Protein AF-A0A9W9YIJ0-F1 (afdb_monomer)

Foldseek 3Di:
DVVVVVVVVVVVVVVVVVVVVVVVVVVVVVLVVVVVVVVVVVVVVVVVLVVCVVVVVVVVVVVPDDDPVVVVVVVVVSVVVVVVVVVVVVVVVVVSVVVVVVVVVVVVVVVVVVVVVVVVVVVVVVVVVVVVVVVVVVVVVVVVVVVVVVVVVVVVVVVVVVVVVVVVVVVVVVVVVVVVVVVVVVVVVVVVVVVVVVVVVVVVVVVVVVVVVVVVVVVVVPDDDPVVVVVVVVVVVVVVVVVVVVVVVVVVVVVVVVVVVVVVVVVVVVVVVVVVVVVVVVVVVVVVVVVCVPPDPPPPDPPPPDDDDDDDDDDDDDDDDDDDQPDKDKDKDKDQDPDPDDKDWDKDKDAAPPQKAWPDKDKDKPFFDPVQWDWDQDPDDGRMTIITTTDGDPVDDDPDGIIMMMMIIIGGNDD

Sequence (415 aa):
MKVTYHSKRIEDRIEIEEQKSNNTSQVEEQHSKKIQGLENLLNVTRKDINEVSREHFKTLWLAGNFTNAELRRVWTSMNLTQIDLLRQLKKVKDNLTEQLNLTKVHLQTSDASLFASLIAANASITKKVNNEMETVWFHLNKSKKCCNNLTTSLQSFMISVTYRSKRIEDRIEIEEQKSNNTSAVEEQHSKKIQRLENLLNDTRKDIKEVSREHFKTLWLAGNFTNAELHRVWTAVNLTQIDLLRQLKKVKYNLTEQLNLTTVHLQTSDASLFASLSEVNASITEKVNDVSKMAGAHRTSRIQWKSRDLLVLRDQSVPRVPRELVTSVHVNNKVVKDSAAGGVTTALVGQTEPDGKRITGATCSTNYATEYNMLTQLQAAESGDSYAAAKGTSALFRPGGDKNCYLHYWECPLTT

Organism: NCBI:txid174260

Secondary structure (DSSP, 8-state):
-HHHHHHHHHHHHHHHHHHHHHHHHHHHHHHHHHHHHHHHHHHHHHHHHHHHHHHHHHHHHHT----HHHHHHHHHHHHHHHHHHHHHHHHHHHHHHHHHHHHHHHHHHHHHHHHHHHHHHHHHHHHHHHHHHHHHHHHHHHHHHHHHHHHHHHHHHHHHHHHHHHHHHHHHHHHHHHHHHHHHHHHHHHHHHHHHHHHHHHHHHHHHHHHHHHHHHHHHT----HHHHHHHHHHHHHHHHHHHHHHHHHHHHHHHHHHHHHHHHHHHHHHHHHHHHHHHHHHHHHHHHHHHHTTT---------------------PPPP------PEEEEEEEE----SS---EEEEEEPPTTEEEEEEEEEESSS-GGGEEEEE--SSS-EEEEEE-S--SSS--SS--EEEEEEEEEE---

Mean predicted aligned error: 20.86 Å

Structure (mmCIF, N/CA/C/O backbone):
data_AF-A0A9W9YIJ0-F1
#
_entry.id   AF-A0A9W9YIJ0-F1
#
loop_
_atom_site.group_PDB
_atom_site.id
_atom_site.type_symbol
_atom_site.label_atom_id
_atom_site.label_alt_id
_atom_site.label_comp_id
_atom_site.label_asym_id
_atom_site.label_entity_id
_atom_site.label_seq_id
_atom_site.pdbx_PDB_ins_code
_atom_site.Cartn_x
_atom_site.Cartn_y
_atom_site.Cartn_z
_atom_site.occupancy
_atom_site.B_iso_or_equiv
_atom_site.auth_seq_id
_atom_site.auth_comp_id
_atom_site.auth_asym_id
_atom_site.auth_atom_id
_atom_site.pdbx_PDB_model_num
ATOM 1 N N . MET A 1 1 ? 10.539 -2.840 -12.249 1.00 49.31 1 MET A N 1
ATOM 2 C CA . MET A 1 1 ? 10.542 -3.670 -13.478 1.00 49.31 1 MET A CA 1
ATOM 3 C C . MET A 1 1 ? 10.543 -2.852 -14.774 1.00 49.31 1 MET A C 1
ATOM 5 O O . MET A 1 1 ? 11.357 -3.157 -15.630 1.00 49.31 1 MET A O 1
ATOM 9 N N . LYS A 1 2 ? 9.719 -1.798 -14.941 1.00 43.75 2 LYS A N 1
ATOM 10 C CA . LYS A 1 2 ? 9.756 -0.956 -16.164 1.00 43.75 2 LYS A CA 1
ATOM 11 C C . LYS A 1 2 ? 11.071 -0.181 -16.365 1.00 43.75 2 LYS A C 1
ATOM 13 O O . LYS A 1 2 ? 11.551 -0.101 -17.487 1.00 43.75 2 LYS A O 1
ATOM 18 N N . VAL A 1 3 ? 11.678 0.326 -15.289 1.00 46.16 3 VAL A N 1
ATOM 19 C CA . VAL A 1 3 ? 12.959 1.063 -15.350 1.00 46.16 3 VAL A CA 1
ATOM 20 C C . VAL A 1 3 ? 14.102 0.165 -15.840 1.00 46.16 3 VAL A C 1
ATOM 22 O O . VAL A 1 3 ? 14.869 0.557 -16.710 1.00 46.16 3 VAL A O 1
ATOM 25 N N . THR A 1 4 ? 14.149 -1.082 -15.371 1.00 52.78 4 THR A N 1
ATOM 26 C CA . THR A 1 4 ? 15.173 -2.067 -15.750 1.00 52.78 4 THR A CA 1
ATOM 27 C C . THR A 1 4 ? 15.088 -2.454 -17.232 1.00 52.78 4 THR A C 1
ATOM 29 O O . THR A 1 4 ? 16.110 -2.634 -17.882 1.00 52.78 4 THR A O 1
ATOM 32 N N . TYR A 1 5 ? 13.873 -2.525 -17.787 1.00 59.97 5 TYR A N 1
ATOM 33 C CA . TYR A 1 5 ? 13.659 -2.785 -19.215 1.00 59.97 5 TYR A CA 1
ATOM 34 C C . TYR A 1 5 ? 14.118 -1.614 -20.097 1.00 59.97 5 TYR A C 1
ATOM 36 O O . TYR A 1 5 ? 14.734 -1.826 -21.139 1.00 59.97 5 TYR A O 1
ATOM 44 N N . HIS A 1 6 ? 13.855 -0.373 -19.674 1.00 55.66 6 HIS A N 1
ATOM 45 C CA . HIS A 1 6 ? 14.302 0.806 -20.414 1.00 55.66 6 HIS A CA 1
ATOM 46 C C . HIS A 1 6 ? 15.821 1.011 -20.350 1.00 55.66 6 HIS A C 1
ATOM 48 O O . HIS A 1 6 ? 16.386 1.388 -21.370 1.00 55.66 6 HIS A O 1
ATOM 54 N N . SER A 1 7 ? 16.473 0.703 -19.221 1.00 55.91 7 SER A N 1
ATOM 55 C CA . SER A 1 7 ? 17.944 0.741 -19.107 1.00 55.91 7 SER A CA 1
ATOM 56 C C . SER A 1 7 ? 18.601 -0.212 -20.100 1.00 55.91 7 SER A C 1
ATOM 58 O O . SER A 1 7 ? 19.409 0.214 -20.917 1.00 55.91 7 SER A O 1
ATOM 60 N N . LYS A 1 8 ? 18.148 -1.473 -20.128 1.00 72.06 8 LYS A N 1
ATOM 61 C CA . LYS A 1 8 ? 18.688 -2.481 -21.043 1.00 72.06 8 LYS A CA 1
ATOM 62 C C . LYS A 1 8 ? 18.509 -2.100 -22.516 1.00 72.06 8 LYS A C 1
ATOM 64 O O . LYS A 1 8 ? 19.427 -2.223 -23.308 1.00 72.06 8 LYS A O 1
ATOM 69 N N . ARG A 1 9 ? 17.354 -1.531 -22.878 1.00 71.88 9 ARG A N 1
ATOM 70 C CA . ARG A 1 9 ? 17.112 -1.040 -24.245 1.00 71.88 9 ARG A CA 1
ATOM 71 C C . ARG A 1 9 ? 18.012 0.144 -24.633 1.00 71.88 9 ARG A C 1
ATOM 73 O O . ARG A 1 9 ? 18.224 0.363 -25.823 1.00 71.88 9 ARG A O 1
ATOM 80 N N . ILE A 1 10 ? 18.469 0.949 -23.673 1.00 67.06 10 ILE A N 1
ATOM 81 C CA . ILE A 1 10 ? 19.423 2.037 -23.929 1.00 67.06 10 ILE A CA 1
ATOM 82 C C . ILE A 1 10 ? 20.830 1.458 -24.102 1.00 67.06 10 ILE A C 1
ATOM 84 O O . ILE A 1 10 ? 21.488 1.820 -25.070 1.00 67.06 10 ILE A O 1
ATOM 88 N N . GLU A 1 11 ? 21.241 0.524 -23.242 1.00 69.88 11 GLU A N 1
ATOM 89 C CA . GLU A 1 11 ? 22.518 -0.202 -23.352 1.00 69.88 11 GLU A CA 1
ATOM 90 C C . GLU A 1 11 ? 22.655 -0.900 -24.714 1.00 69.88 11 GLU A C 1
ATOM 92 O O . GLU A 1 11 ? 23.615 -0.635 -25.432 1.00 69.88 11 GLU A O 1
ATOM 97 N N . ASP A 1 12 ? 21.637 -1.657 -25.140 1.00 80.00 12 ASP A N 1
ATOM 98 C CA . ASP A 1 12 ? 21.635 -2.339 -26.443 1.00 80.00 12 ASP A CA 1
ATOM 99 C C . ASP A 1 12 ? 21.775 -1.345 -27.620 1.00 80.00 12 ASP A C 1
ATOM 101 O O . ASP A 1 12 ? 22.362 -1.652 -28.656 1.00 80.00 12 ASP A O 1
ATOM 105 N N . ARG A 1 13 ? 21.228 -0.125 -27.492 1.00 72.75 13 ARG A N 1
ATOM 106 C CA . ARG A 1 13 ? 21.355 0.915 -28.530 1.00 72.75 13 ARG A CA 1
ATOM 107 C C . ARG A 1 13 ? 22.730 1.574 -28.530 1.00 72.75 13 ARG A C 1
ATOM 109 O O . ARG A 1 13 ? 23.196 1.926 -29.608 1.00 72.75 13 ARG A O 1
ATOM 116 N N . ILE A 1 14 ? 23.349 1.747 -27.363 1.00 68.44 14 ILE A N 1
ATOM 117 C CA . ILE A 1 14 ? 24.716 2.269 -27.248 1.00 68.44 14 ILE A CA 1
ATOM 118 C C . ILE A 1 14 ? 25.689 1.296 -27.921 1.00 68.44 14 ILE A C 1
ATOM 120 O O . ILE A 1 14 ? 26.473 1.722 -28.762 1.00 68.44 14 ILE A O 1
ATOM 124 N N . GLU A 1 15 ? 25.560 -0.005 -27.652 1.00 78.81 15 GLU A N 1
ATOM 125 C CA . GLU A 1 15 ? 26.414 -1.040 -28.250 1.00 78.81 15 GLU A CA 1
ATOM 126 C C . GLU A 1 15 ? 26.304 -1.076 -29.789 1.00 78.81 15 GLU A C 1
ATOM 128 O O . GLU A 1 15 ? 27.310 -1.175 -30.492 1.00 78.81 15 GLU A O 1
ATOM 133 N N . ILE A 1 16 ? 25.093 -0.916 -30.339 1.00 76.12 16 ILE A N 1
ATOM 134 C CA . ILE A 1 16 ? 24.883 -0.844 -31.797 1.00 76.12 16 ILE A CA 1
ATOM 135 C C . ILE A 1 16 ? 25.567 0.388 -32.413 1.00 76.12 16 ILE A C 1
ATOM 137 O O . ILE A 1 16 ? 26.136 0.292 -33.502 1.00 76.12 16 ILE A O 1
ATOM 141 N N . GLU A 1 17 ? 25.506 1.551 -31.761 1.00 66.56 17 GLU A N 1
ATOM 142 C CA . GLU A 1 17 ? 26.143 2.771 -32.278 1.00 66.56 17 GLU A CA 1
ATOM 143 C C . GLU A 1 17 ? 27.676 2.722 -32.147 1.00 66.56 17 GLU A C 1
ATOM 145 O O . GLU A 1 17 ? 28.380 3.151 -33.064 1.00 66.56 17 GLU A O 1
ATOM 150 N N . GLU A 1 18 ? 28.215 2.106 -31.089 1.00 69.25 18 GLU A N 1
ATOM 151 C CA . GLU A 1 18 ? 29.655 1.830 -30.972 1.00 69.25 18 GLU A CA 1
ATOM 152 C C . GLU A 1 18 ? 30.152 0.912 -32.101 1.00 69.25 18 GLU A C 1
ATOM 154 O O . GLU A 1 18 ? 31.181 1.188 -32.726 1.00 69.25 18 GLU A O 1
ATOM 159 N N . GLN A 1 19 ? 29.391 -0.134 -32.444 1.00 74.19 19 GLN A N 1
ATOM 160 C CA . GLN A 1 19 ? 29.718 -1.002 -33.581 1.00 74.19 19 GLN A CA 1
ATOM 161 C C . GLN A 1 19 ? 29.692 -0.253 -34.921 1.00 74.19 19 GLN A C 1
ATOM 163 O O . GLN A 1 19 ? 30.559 -0.477 -35.768 1.00 74.19 19 GLN A O 1
ATOM 168 N N . LYS A 1 20 ? 28.741 0.669 -35.128 1.00 71.12 20 LYS A N 1
ATOM 169 C CA . LYS A 1 20 ? 28.710 1.508 -36.338 1.00 71.12 20 LYS A CA 1
ATOM 170 C C . LYS A 1 20 ? 29.913 2.444 -36.424 1.00 71.12 20 LYS A C 1
ATOM 172 O O . LYS A 1 20 ? 30.483 2.571 -37.504 1.00 71.12 20 LYS A O 1
ATOM 177 N N . SER A 1 21 ? 30.318 3.054 -35.310 1.00 71.06 21 SER A N 1
ATOM 178 C CA . SER A 1 21 ? 31.506 3.916 -35.249 1.00 71.06 21 SER A CA 1
ATOM 179 C C . SER A 1 21 ? 32.778 3.159 -35.657 1.00 71.06 21 SER A C 1
ATOM 181 O O . SER A 1 21 ? 33.535 3.619 -36.516 1.00 71.06 21 SER A O 1
ATOM 183 N N . ASN A 1 22 ? 32.956 1.938 -35.139 1.00 71.88 22 ASN A N 1
ATOM 184 C CA . ASN A 1 22 ? 34.081 1.072 -35.508 1.00 71.88 22 ASN A CA 1
ATOM 185 C C . ASN A 1 22 ? 34.078 0.709 -37.002 1.00 71.88 22 ASN A C 1
ATOM 187 O O . ASN A 1 22 ? 35.127 0.748 -37.649 1.00 71.88 22 ASN A O 1
ATOM 191 N N . ASN A 1 23 ? 32.904 0.429 -37.577 1.00 72.50 23 ASN A N 1
ATOM 192 C CA . ASN A 1 23 ? 32.779 0.154 -39.010 1.00 72.50 23 ASN A CA 1
ATOM 193 C C . ASN A 1 23 ? 33.159 1.373 -39.870 1.00 72.50 23 ASN A C 1
ATOM 195 O O . ASN A 1 23 ? 33.809 1.208 -40.901 1.00 72.50 23 ASN A O 1
ATOM 199 N N . THR A 1 24 ? 32.810 2.594 -39.452 1.00 67.94 24 THR A N 1
ATOM 200 C CA . THR A 1 24 ? 33.183 3.824 -40.176 1.00 67.94 24 THR A CA 1
ATOM 201 C C . THR A 1 24 ? 34.699 4.016 -40.210 1.00 67.94 24 THR A C 1
ATOM 203 O O . THR A 1 24 ? 35.256 4.254 -41.282 1.00 67.94 24 THR A O 1
ATOM 206 N N . SER A 1 25 ? 35.384 3.827 -39.076 1.00 72.88 25 SER A N 1
ATOM 207 C CA . SER A 1 25 ? 36.851 3.917 -39.011 1.00 72.88 25 SER A CA 1
ATOM 208 C C . SER A 1 25 ? 37.531 2.880 -39.917 1.00 72.88 25 SER A C 1
ATOM 210 O O . SER A 1 25 ? 38.479 3.199 -40.638 1.00 72.88 25 SER A O 1
ATOM 212 N N . GLN A 1 26 ? 36.989 1.660 -39.972 1.00 74.44 26 GLN A N 1
ATOM 213 C CA . GLN A 1 26 ? 37.489 0.605 -40.853 1.00 74.44 26 GLN A CA 1
ATOM 214 C C . GLN A 1 26 ? 37.313 0.945 -42.345 1.00 74.44 26 GLN A C 1
ATOM 216 O O . GLN A 1 26 ? 38.200 0.661 -43.155 1.00 74.44 26 GLN A O 1
ATOM 221 N N . VAL A 1 27 ? 36.192 1.569 -42.724 1.00 71.69 27 VAL A N 1
ATOM 222 C CA . VAL A 1 27 ? 35.944 2.016 -44.106 1.00 71.69 27 VAL A CA 1
ATOM 223 C C . VAL A 1 27 ? 36.894 3.151 -44.498 1.00 71.69 27 VAL A C 1
ATOM 225 O O . VAL A 1 27 ? 37.459 3.113 -45.595 1.00 71.69 27 VAL A O 1
ATOM 228 N N . GLU A 1 28 ? 37.129 4.124 -43.611 1.00 71.88 28 GLU A N 1
ATOM 229 C CA . GLU A 1 28 ? 38.106 5.198 -43.841 1.00 71.88 28 GLU A CA 1
ATOM 230 C C . GLU A 1 28 ? 39.521 4.639 -44.047 1.00 71.88 28 GLU A C 1
ATOM 232 O O . GLU A 1 28 ? 40.203 5.002 -45.012 1.00 71.88 28 GLU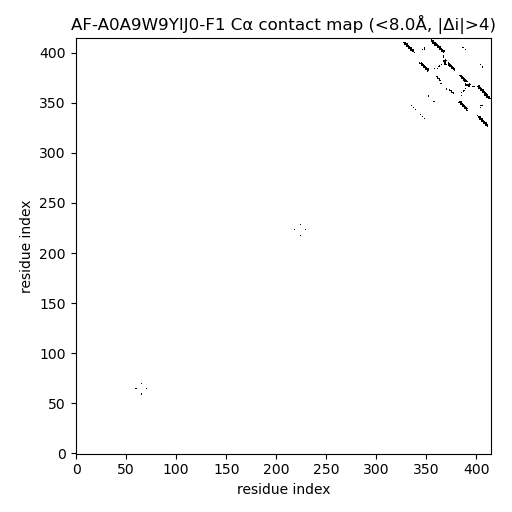 A O 1
ATOM 237 N N . GLU A 1 29 ? 39.941 3.691 -43.206 1.00 79.25 29 GLU A N 1
ATOM 238 C CA . GLU A 1 29 ? 41.235 3.021 -43.342 1.00 79.25 29 GLU A CA 1
ATOM 239 C C . GLU A 1 29 ? 41.329 2.237 -44.663 1.00 79.25 29 GLU A C 1
ATOM 241 O O . GLU A 1 29 ? 42.337 2.314 -45.373 1.00 79.25 29 GLU A O 1
ATOM 246 N N . GLN A 1 30 ? 40.270 1.515 -45.044 1.00 77.94 30 GLN A N 1
ATOM 247 C CA . GLN A 1 30 ? 40.228 0.764 -46.299 1.00 77.94 30 GLN A CA 1
ATOM 248 C C . GLN A 1 30 ? 40.326 1.686 -47.522 1.00 77.94 30 GLN A C 1
ATOM 250 O O . GLN A 1 30 ? 41.034 1.368 -48.483 1.00 77.94 30 GLN A O 1
ATOM 255 N N . HIS A 1 31 ? 39.628 2.822 -47.511 1.00 73.00 31 HIS A N 1
ATOM 256 C CA . HIS A 1 31 ? 39.684 3.803 -48.594 1.00 73.00 31 HIS A CA 1
ATOM 257 C C . HIS A 1 31 ? 41.059 4.468 -48.678 1.00 73.00 31 HIS A C 1
ATOM 259 O O . HIS A 1 31 ? 41.608 4.573 -49.775 1.00 73.00 31 HIS A O 1
ATOM 265 N N . SER A 1 32 ? 41.660 4.812 -47.536 1.00 76.94 32 SER A N 1
ATOM 266 C CA . SER A 1 32 ? 43.030 5.331 -47.471 1.00 76.94 32 SER A CA 1
ATOM 267 C C . SER A 1 32 ? 44.039 4.345 -48.077 1.00 76.94 32 SER A C 1
ATOM 269 O O . SER A 1 32 ? 44.813 4.708 -48.966 1.00 76.94 32 SER A O 1
ATOM 271 N N . LYS A 1 33 ? 43.948 3.054 -47.720 1.00 81.06 33 LYS A N 1
ATOM 272 C CA . LYS A 1 33 ? 44.781 1.988 -48.309 1.00 81.06 33 LYS A CA 1
ATOM 273 C C . LYS A 1 33 ? 44.582 1.843 -49.819 1.00 81.06 33 LYS A C 1
ATOM 275 O O . LYS A 1 33 ? 45.559 1.663 -50.544 1.00 81.06 33 LYS A O 1
ATOM 280 N N . LYS A 1 34 ? 43.343 1.934 -50.321 1.00 76.56 34 LYS A N 1
ATOM 281 C CA . LYS A 1 34 ? 43.060 1.889 -51.770 1.00 76.56 34 LYS A CA 1
ATOM 282 C C . LYS A 1 34 ? 43.671 3.080 -52.507 1.00 76.56 34 LYS A C 1
ATOM 284 O O . LYS A 1 34 ? 44.262 2.882 -53.565 1.00 76.56 34 LYS A O 1
ATOM 289 N N . ILE A 1 35 ? 43.566 4.288 -51.949 1.00 72.31 35 ILE A N 1
ATOM 290 C CA . ILE A 1 35 ? 44.173 5.498 -52.522 1.00 72.31 35 ILE A CA 1
ATOM 291 C C . ILE A 1 35 ? 45.694 5.338 -52.590 1.00 72.31 35 ILE A C 1
ATOM 293 O O . ILE A 1 35 ? 46.276 5.511 -53.659 1.00 72.31 35 ILE A O 1
ATOM 297 N N . GLN A 1 36 ? 46.324 4.906 -51.496 1.00 80.00 36 GLN A N 1
ATOM 298 C CA . GLN A 1 36 ? 47.766 4.660 -51.457 1.00 80.00 36 GLN A CA 1
ATOM 299 C C . GLN A 1 36 ? 48.195 3.567 -52.454 1.00 80.00 36 GLN A C 1
ATOM 301 O O . GLN A 1 36 ? 49.212 3.698 -53.136 1.00 80.00 36 GLN A O 1
ATOM 306 N N . GLY A 1 37 ? 47.401 2.500 -52.594 1.00 80.88 37 GLY A N 1
ATOM 307 C CA . GLY A 1 37 ? 47.623 1.449 -53.588 1.00 80.88 37 GLY A CA 1
ATOM 308 C C . GLY A 1 37 ? 47.571 1.966 -55.028 1.00 80.88 37 GLY A C 1
ATOM 309 O O . GLY A 1 37 ? 48.431 1.616 -55.837 1.00 80.88 37 GLY A O 1
ATOM 310 N N . LEU A 1 38 ? 46.611 2.842 -55.343 1.00 75.25 38 LEU A N 1
ATOM 311 C CA . LEU A 1 38 ? 46.510 3.486 -56.655 1.00 75.25 38 LEU A CA 1
ATOM 312 C C . LEU A 1 38 ? 47.689 4.427 -56.927 1.00 75.25 38 LEU A C 1
ATOM 314 O O . LEU A 1 38 ? 48.211 4.430 -58.040 1.00 75.25 38 LEU A O 1
ATOM 318 N N . GLU A 1 39 ? 48.152 5.184 -55.930 1.00 74.88 39 GLU A N 1
ATOM 319 C CA . GLU A 1 39 ? 49.339 6.040 -56.062 1.00 74.88 39 GLU A CA 1
ATOM 320 C C . GLU A 1 39 ? 50.607 5.220 -56.336 1.00 74.88 39 GLU A C 1
ATOM 322 O O . GLU A 1 39 ? 51.397 5.564 -57.219 1.00 74.88 39 GLU A O 1
ATOM 327 N N . ASN A 1 40 ? 50.768 4.087 -55.649 1.00 81.06 40 ASN A N 1
ATOM 328 C CA . ASN A 1 40 ? 51.872 3.161 -55.892 1.00 81.06 40 ASN A CA 1
ATOM 329 C C . ASN A 1 40 ? 51.812 2.560 -57.304 1.00 81.06 40 ASN A C 1
ATOM 331 O O . ASN A 1 40 ? 52.817 2.577 -58.014 1.00 81.06 40 ASN A O 1
ATOM 335 N N . LEU A 1 41 ? 50.639 2.088 -57.745 1.00 77.06 41 LEU A N 1
ATOM 336 C CA . LEU A 1 41 ? 50.452 1.537 -59.093 1.00 77.06 41 LEU A CA 1
ATOM 337 C C . LEU A 1 41 ? 50.747 2.579 -60.181 1.00 77.06 41 LEU A C 1
ATOM 339 O O . LEU A 1 41 ? 51.370 2.270 -61.197 1.00 77.06 41 LEU A O 1
ATOM 343 N N . LEU A 1 42 ? 50.346 3.829 -59.953 1.00 74.69 42 LEU A N 1
ATOM 344 C CA . LEU A 1 42 ? 50.604 4.954 -60.848 1.00 74.69 42 LEU A CA 1
ATOM 345 C C . LEU A 1 42 ? 52.102 5.263 -60.950 1.00 74.69 42 LEU A C 1
ATOM 347 O O . LEU A 1 42 ? 52.608 5.513 -62.046 1.00 74.69 42 LEU A O 1
ATOM 351 N N . ASN A 1 43 ? 52.825 5.195 -59.831 1.00 77.75 43 ASN A N 1
ATOM 352 C CA . ASN A 1 43 ? 54.276 5.365 -59.804 1.00 77.75 43 ASN A CA 1
ATOM 353 C C . ASN A 1 43 ? 55.007 4.232 -60.542 1.00 77.75 43 ASN A C 1
ATOM 355 O O . ASN A 1 43 ? 55.928 4.515 -61.310 1.00 77.75 43 ASN A O 1
ATOM 359 N N . VAL A 1 44 ? 54.571 2.977 -60.368 1.00 82.88 44 VAL A N 1
ATOM 360 C CA . VAL A 1 44 ? 55.107 1.816 -61.103 1.00 82.88 44 VAL A CA 1
ATOM 361 C C . VAL A 1 44 ? 54.847 1.962 -62.602 1.00 82.88 44 VAL A C 1
ATOM 363 O O . VAL A 1 44 ? 55.789 1.957 -63.386 1.00 82.88 44 VAL A O 1
ATOM 366 N N . THR A 1 45 ? 53.602 2.235 -62.998 1.00 74.31 45 THR A N 1
ATOM 367 C CA . THR A 1 45 ? 53.220 2.406 -64.411 1.00 74.31 45 THR A CA 1
ATOM 368 C C . THR A 1 45 ? 54.014 3.533 -65.078 1.00 74.31 45 THR A C 1
ATOM 370 O O . THR A 1 45 ? 54.465 3.399 -66.213 1.00 74.31 45 THR A O 1
ATOM 373 N N . ARG A 1 46 ? 54.248 4.650 -64.371 1.00 76.50 46 ARG A N 1
ATOM 374 C CA . ARG A 1 46 ? 55.096 5.746 -64.867 1.00 76.50 46 ARG A CA 1
ATOM 375 C C . ARG A 1 46 ? 56.537 5.283 -65.100 1.00 76.50 46 ARG A C 1
ATOM 377 O O . ARG A 1 46 ? 57.145 5.691 -66.087 1.00 76.50 46 ARG A O 1
ATOM 384 N N . LYS A 1 47 ? 57.089 4.464 -64.200 1.00 81.00 47 LYS A N 1
ATOM 385 C CA . LYS A 1 47 ? 58.440 3.909 -64.335 1.00 81.00 47 LYS A CA 1
ATOM 386 C C . LYS A 1 47 ? 58.525 2.957 -65.531 1.00 81.00 47 LYS A C 1
ATOM 388 O O . LYS A 1 47 ? 59.422 3.138 -66.350 1.00 81.00 47 LYS A O 1
ATOM 393 N N . ASP A 1 48 ? 57.562 2.051 -65.675 1.00 78.75 48 ASP A N 1
ATOM 394 C CA . ASP A 1 48 ? 57.518 1.067 -66.762 1.00 78.75 48 ASP A CA 1
ATOM 395 C C . ASP A 1 48 ? 57.359 1.743 -68.126 1.00 78.75 48 ASP A C 1
ATOM 397 O O . ASP A 1 48 ? 58.087 1.422 -69.059 1.00 78.75 48 ASP A O 1
ATOM 401 N N . ILE A 1 49 ? 56.488 2.754 -68.242 1.00 75.00 49 ILE A N 1
ATOM 402 C CA . ILE A 1 49 ? 56.362 3.557 -69.470 1.00 75.00 49 ILE A CA 1
ATOM 403 C C . ILE A 1 49 ? 57.696 4.231 -69.816 1.00 75.00 49 ILE A C 1
ATOM 405 O O . ILE A 1 49 ? 58.113 4.209 -70.973 1.00 75.00 49 ILE A O 1
ATOM 409 N N . ASN A 1 50 ? 58.397 4.796 -68.827 1.00 78.25 50 ASN A N 1
ATOM 410 C CA . ASN A 1 50 ? 59.705 5.424 -69.044 1.00 78.25 50 ASN A CA 1
ATOM 411 C C . ASN A 1 50 ? 60.799 4.413 -69.427 1.00 78.25 50 ASN A C 1
ATOM 413 O O . ASN A 1 50 ? 61.801 4.794 -70.035 1.00 78.25 50 ASN A O 1
ATOM 417 N N . GLU A 1 51 ? 60.662 3.153 -69.027 1.00 84.88 51 GLU A N 1
ATOM 418 C CA . GLU A 1 51 ? 61.609 2.078 -69.325 1.00 84.88 51 GLU A CA 1
ATOM 419 C C . GLU A 1 51 ? 61.341 1.466 -70.702 1.00 84.88 51 GLU A C 1
ATOM 421 O O . GLU A 1 51 ? 62.246 1.428 -71.531 1.00 84.88 51 GLU A O 1
ATOM 426 N N . VAL A 1 52 ? 60.083 1.137 -71.010 1.00 76.56 52 VAL A N 1
ATOM 427 C CA . VAL A 1 52 ? 59.640 0.711 -72.348 1.00 76.56 52 VAL A CA 1
ATOM 428 C C . VAL A 1 52 ? 59.957 1.783 -73.383 1.00 76.56 52 VAL A C 1
ATOM 430 O O . VAL A 1 52 ? 60.464 1.466 -74.454 1.00 76.56 52 VAL A O 1
ATOM 433 N N . SER A 1 53 ? 59.721 3.058 -73.062 1.00 74.62 53 SER A N 1
ATOM 434 C CA . SER A 1 53 ? 60.099 4.172 -73.932 1.00 74.62 53 SER A CA 1
ATOM 435 C C . SER A 1 53 ? 61.600 4.178 -74.221 1.00 74.62 53 SER A C 1
ATOM 437 O O . SER A 1 53 ? 61.994 4.306 -75.380 1.00 74.62 53 SER A O 1
ATOM 439 N N . ARG A 1 54 ? 62.438 3.990 -73.192 1.00 80.00 54 ARG A N 1
ATOM 440 C CA . ARG A 1 54 ? 63.899 3.944 -73.339 1.00 80.00 54 ARG A CA 1
ATOM 441 C C . ARG A 1 54 ? 64.360 2.759 -74.180 1.00 80.00 54 ARG A C 1
ATOM 443 O O . ARG A 1 54 ? 65.151 2.961 -75.099 1.00 80.00 54 ARG A O 1
ATOM 450 N N . GLU A 1 55 ? 63.861 1.558 -73.904 1.00 79.06 55 GLU A N 1
ATOM 451 C CA . GLU A 1 55 ? 64.236 0.356 -74.656 1.00 79.06 55 GLU A CA 1
ATOM 452 C C . GLU A 1 55 ? 63.742 0.422 -76.101 1.00 79.06 55 GLU A C 1
ATOM 454 O O . GLU A 1 55 ? 64.514 0.168 -77.020 1.00 79.06 55 GLU A O 1
ATOM 459 N N . HIS A 1 56 ? 62.509 0.877 -76.335 1.00 75.38 56 HIS A N 1
ATOM 460 C CA . HIS A 1 56 ? 61.994 1.060 -77.689 1.00 75.38 56 HIS A CA 1
ATOM 461 C C . HIS A 1 56 ? 62.816 2.096 -78.467 1.00 75.38 56 HIS A C 1
ATOM 463 O O . HIS A 1 56 ? 63.175 1.861 -79.619 1.00 75.38 56 HIS A O 1
ATOM 469 N N . PHE A 1 57 ? 63.197 3.210 -77.831 1.00 73.56 57 PHE A N 1
ATOM 470 C CA . PHE A 1 57 ? 64.062 4.218 -78.447 1.00 73.56 57 PHE A CA 1
ATOM 471 C C . PHE A 1 57 ? 65.451 3.659 -78.773 1.00 73.56 57 PHE A C 1
ATOM 473 O O . PHE A 1 57 ? 65.985 3.926 -79.846 1.00 73.56 57 PHE A O 1
ATOM 480 N N . LYS A 1 58 ? 66.019 2.835 -77.887 1.00 80.44 58 LYS A N 1
ATOM 481 C CA . LYS A 1 58 ? 67.294 2.142 -78.102 1.00 80.44 58 LYS A CA 1
ATOM 482 C C . LYS A 1 58 ? 67.214 1.143 -79.260 1.00 80.44 58 LYS A C 1
ATOM 484 O O . LYS A 1 58 ? 68.113 1.126 -80.095 1.00 80.44 58 LYS A O 1
ATOM 489 N N . THR A 1 59 ? 66.143 0.352 -79.360 1.00 77.62 59 THR A N 1
ATOM 490 C CA . THR A 1 59 ? 65.924 -0.578 -80.481 1.00 77.62 59 THR A CA 1
ATOM 491 C C . THR A 1 59 ? 65.753 0.167 -81.804 1.00 77.62 59 THR A C 1
ATOM 493 O O . THR A 1 59 ? 66.391 -0.195 -82.790 1.00 77.62 59 THR A O 1
ATOM 496 N N . LEU A 1 60 ? 64.947 1.236 -81.827 1.00 70.06 60 LEU A N 1
ATOM 497 C CA . LEU A 1 60 ? 64.762 2.082 -83.011 1.00 70.06 60 LEU A CA 1
ATOM 498 C C . LEU A 1 60 ? 66.073 2.758 -83.439 1.00 70.06 60 LEU A C 1
ATOM 500 O O . LEU A 1 60 ? 66.365 2.824 -84.631 1.00 70.06 60 LEU A O 1
ATOM 504 N N . TRP A 1 61 ? 66.880 3.214 -82.476 1.00 73.56 61 TRP A N 1
ATOM 505 C CA . TRP A 1 61 ? 68.198 3.803 -82.722 1.00 73.56 61 TRP A CA 1
ATOM 506 C C . TRP A 1 61 ? 69.179 2.794 -83.337 1.00 73.56 61 TRP A C 1
ATOM 508 O O . TRP A 1 61 ? 69.880 3.118 -84.292 1.00 73.56 61 TRP A O 1
ATOM 518 N N . LEU A 1 62 ? 69.201 1.556 -82.829 1.00 76.75 62 LEU A N 1
ATOM 519 C CA . LEU A 1 62 ? 70.068 0.481 -83.327 1.00 76.75 62 LEU A CA 1
ATOM 520 C C . LEU A 1 62 ? 69.644 -0.066 -84.701 1.00 76.75 62 LEU A C 1
ATOM 522 O O . LEU A 1 62 ? 70.493 -0.558 -85.438 1.00 76.75 62 LEU A O 1
ATOM 526 N N . ALA A 1 63 ? 68.363 0.032 -85.069 1.00 73.94 63 ALA A N 1
ATOM 527 C CA . ALA A 1 63 ? 67.843 -0.463 -86.347 1.00 73.94 63 ALA A CA 1
ATOM 528 C C . ALA A 1 63 ? 68.258 0.381 -87.576 1.00 73.94 63 ALA A C 1
ATOM 530 O O . ALA A 1 63 ? 67.969 -0.009 -88.705 1.00 73.94 63 ALA A O 1
ATOM 531 N N . GLY A 1 64 ? 68.928 1.526 -87.382 1.00 56.06 64 GLY A N 1
ATOM 532 C CA . GLY A 1 64 ? 69.703 2.236 -88.412 1.00 56.06 64 GLY A CA 1
ATOM 533 C C . GLY A 1 64 ? 68.945 2.843 -89.603 1.00 56.06 64 GLY A C 1
ATOM 534 O O . GLY A 1 64 ? 69.590 3.459 -90.446 1.00 56.06 64 GLY A O 1
ATOM 535 N N . ASN A 1 65 ? 67.616 2.706 -89.692 1.00 59.22 65 ASN A N 1
ATOM 536 C CA . ASN A 1 65 ? 66.859 3.040 -90.910 1.00 59.22 65 ASN A CA 1
ATOM 537 C C . ASN A 1 65 ? 65.599 3.900 -90.688 1.00 59.22 65 ASN A C 1
ATOM 539 O O . ASN A 1 65 ? 64.771 4.018 -91.588 1.00 59.22 65 ASN A O 1
ATOM 543 N N . PHE A 1 66 ? 65.436 4.511 -89.510 1.00 61.09 66 PHE A N 1
ATOM 544 C CA . PHE A 1 66 ? 64.318 5.425 -89.260 1.00 61.09 66 PHE A CA 1
ATOM 545 C C . PHE A 1 66 ? 64.656 6.843 -89.695 1.00 61.09 66 PHE A C 1
ATOM 547 O O . PHE A 1 66 ? 65.666 7.424 -89.288 1.00 61.09 66 PHE A O 1
ATOM 554 N N . THR A 1 67 ? 63.759 7.449 -90.469 1.00 70.44 67 THR A N 1
ATOM 555 C CA . THR A 1 67 ? 63.849 8.884 -90.721 1.00 70.44 67 THR A CA 1
ATOM 556 C C . THR A 1 67 ? 63.521 9.628 -89.422 1.00 70.44 67 THR A C 1
ATOM 558 O O . THR A 1 67 ? 62.614 9.255 -88.678 1.00 70.44 67 THR A O 1
ATOM 561 N N . ASN A 1 68 ? 64.231 10.720 -89.126 1.00 75.38 68 ASN A N 1
ATOM 562 C CA . ASN A 1 68 ? 63.990 11.557 -87.935 1.00 75.38 68 ASN A CA 1
ATOM 563 C C . ASN A 1 68 ? 62.500 11.970 -87.798 1.00 75.38 68 ASN A C 1
ATOM 565 O O . ASN A 1 68 ? 61.977 12.150 -86.699 1.00 75.38 68 ASN A O 1
ATOM 569 N N . ALA A 1 69 ? 61.782 12.054 -88.924 1.00 75.75 69 ALA A N 1
ATOM 570 C CA . ALA A 1 69 ? 60.348 12.315 -88.972 1.00 75.75 69 ALA A CA 1
ATOM 571 C C . ALA A 1 69 ? 59.488 11.217 -88.310 1.00 75.75 69 ALA A C 1
ATOM 573 O O . ALA A 1 69 ? 58.527 11.543 -87.613 1.00 75.75 69 ALA A O 1
ATOM 574 N N . GLU A 1 70 ? 59.813 9.936 -88.486 1.00 75.31 70 GLU A N 1
ATOM 575 C CA . GLU A 1 70 ? 59.052 8.813 -87.915 1.00 75.31 70 GLU A CA 1
ATOM 576 C C . GLU A 1 70 ? 59.265 8.695 -86.405 1.00 75.31 70 GLU A C 1
ATOM 578 O O . GLU A 1 70 ? 58.299 8.560 -85.652 1.00 75.31 70 GLU A O 1
ATOM 583 N N . LEU A 1 71 ? 60.509 8.862 -85.950 1.00 75.25 71 LEU A N 1
ATOM 584 C CA . LEU A 1 71 ? 60.850 8.899 -84.527 1.00 75.25 71 LEU A CA 1
ATOM 585 C C . LEU A 1 71 ? 60.106 10.034 -83.806 1.00 75.25 71 LEU A C 1
ATOM 587 O O . LEU A 1 71 ? 59.540 9.833 -82.730 1.00 75.25 71 LEU A O 1
ATOM 591 N N . ARG A 1 72 ? 60.040 11.219 -84.432 1.00 76.56 72 ARG A N 1
ATOM 592 C CA . ARG A 1 72 ? 59.244 12.341 -83.918 1.00 76.56 72 ARG A CA 1
ATOM 593 C C . ARG A 1 72 ? 57.766 11.983 -83.807 1.00 76.56 72 ARG A C 1
ATOM 595 O O . ARG A 1 72 ? 57.172 12.293 -82.783 1.00 76.56 72 ARG A O 1
ATOM 602 N N . ARG A 1 73 ? 57.174 11.307 -84.800 1.00 79.31 73 ARG A N 1
ATOM 603 C CA . ARG A 1 73 ? 55.755 10.902 -84.750 1.00 79.31 73 ARG A CA 1
ATOM 604 C C . ARG A 1 73 ? 55.469 9.939 -83.600 1.00 79.31 73 ARG A C 1
ATOM 606 O O . ARG A 1 73 ? 54.507 10.161 -82.868 1.00 79.31 73 ARG A O 1
ATOM 613 N N . VAL A 1 74 ? 56.307 8.917 -83.410 1.00 76.56 74 VAL A N 1
ATOM 614 C CA . VAL A 1 74 ? 56.159 7.957 -82.301 1.00 76.56 74 VAL A CA 1
ATOM 615 C C . VAL A 1 74 ? 56.308 8.665 -80.954 1.00 76.56 74 VAL A C 1
ATOM 617 O O . VAL A 1 74 ? 55.464 8.495 -80.077 1.00 76.56 74 VAL A O 1
ATOM 620 N N . TRP A 1 75 ? 57.314 9.533 -80.811 1.00 77.19 75 TRP A N 1
ATOM 621 C CA . TRP A 1 75 ? 57.517 10.336 -79.604 1.00 77.19 75 TRP A CA 1
ATOM 622 C C . TRP A 1 75 ? 56.324 11.251 -79.299 1.00 77.19 75 TRP A C 1
ATOM 624 O O . TRP A 1 75 ? 55.847 11.298 -78.165 1.00 77.19 75 TRP A O 1
ATOM 634 N N . THR A 1 76 ? 55.791 11.950 -80.307 1.00 79.56 76 THR A N 1
ATOM 635 C CA . THR A 1 76 ? 54.599 12.793 -80.147 1.00 79.56 76 THR A CA 1
ATOM 636 C C . THR A 1 76 ? 53.384 11.959 -79.749 1.00 79.56 76 THR A C 1
ATOM 638 O O . THR A 1 76 ? 52.681 12.341 -78.818 1.00 79.56 76 THR A O 1
ATOM 641 N N . SER A 1 77 ? 53.158 10.806 -80.389 1.00 78.50 77 SER A N 1
ATOM 642 C CA . SER A 1 77 ? 52.053 9.906 -80.039 1.00 78.50 77 SER A CA 1
ATOM 643 C C . SER A 1 77 ? 52.170 9.396 -78.603 1.00 78.50 77 SER A C 1
ATOM 645 O O . SER A 1 77 ? 51.185 9.395 -77.874 1.00 78.50 77 SER A O 1
ATOM 647 N N . MET A 1 78 ? 53.370 9.004 -78.171 1.00 76.12 78 MET A N 1
ATOM 648 C CA . MET A 1 78 ? 53.608 8.503 -76.818 1.00 76.12 78 MET A CA 1
ATOM 649 C C . MET A 1 78 ? 53.400 9.598 -75.764 1.00 76.12 78 MET A C 1
ATOM 651 O O . MET A 1 78 ? 52.733 9.360 -74.758 1.00 76.12 78 MET A O 1
ATOM 655 N N . ASN A 1 79 ? 53.882 10.818 -76.024 1.00 77.69 79 ASN A N 1
ATOM 656 C CA . ASN A 1 79 ? 53.634 11.966 -75.151 1.00 77.69 79 ASN A CA 1
ATOM 657 C C . ASN A 1 79 ? 52.143 12.313 -75.064 1.00 77.69 79 ASN A C 1
ATOM 659 O O . ASN A 1 79 ? 51.650 12.610 -73.978 1.00 77.69 79 ASN A O 1
ATOM 663 N N . LEU A 1 80 ? 51.407 12.252 -76.179 1.00 85.19 80 LEU A N 1
ATOM 664 C CA . LEU A 1 80 ? 49.959 12.474 -76.178 1.00 85.19 80 LEU A CA 1
ATOM 665 C C . LEU A 1 80 ? 49.229 11.420 -75.334 1.00 85.19 80 LEU A C 1
ATOM 667 O O . LEU A 1 80 ? 48.384 11.786 -74.517 1.00 85.19 80 LEU A O 1
ATOM 671 N N . THR A 1 81 ? 49.597 10.141 -75.458 1.00 82.62 81 THR A N 1
ATOM 672 C CA . THR A 1 81 ? 49.036 9.059 -74.633 1.00 82.62 81 THR A CA 1
ATOM 673 C C . THR A 1 81 ? 49.364 9.243 -73.151 1.00 82.62 81 THR A C 1
ATOM 675 O O . THR A 1 81 ? 48.490 9.079 -72.302 1.00 82.62 81 THR A O 1
ATOM 678 N N . GLN A 1 82 ? 50.596 9.639 -72.815 1.00 81.31 82 GLN A N 1
ATOM 679 C CA . GLN A 1 82 ? 50.988 9.924 -71.433 1.00 81.31 82 GLN A CA 1
ATOM 680 C C . GLN A 1 82 ? 50.170 11.079 -70.840 1.00 81.31 82 GLN A C 1
ATOM 682 O O . GLN A 1 82 ? 49.702 10.986 -69.704 1.00 81.31 82 GLN A O 1
ATOM 687 N N . ILE A 1 83 ? 49.966 12.155 -71.608 1.00 84.12 83 ILE A N 1
ATOM 688 C CA . ILE A 1 83 ? 49.128 13.288 -71.198 1.00 84.12 83 ILE A CA 1
ATOM 689 C C . ILE A 1 83 ? 47.681 12.836 -70.974 1.00 84.12 83 ILE A C 1
ATOM 691 O O . ILE A 1 83 ? 47.070 13.243 -69.982 1.00 84.12 83 ILE A O 1
ATOM 695 N N . ASP A 1 84 ? 47.128 11.993 -71.851 1.00 88.94 84 ASP A N 1
ATOM 696 C CA . ASP A 1 84 ? 45.753 11.518 -71.696 1.00 88.94 84 ASP A CA 1
ATOM 697 C C . ASP A 1 84 ? 45.582 10.606 -70.474 1.00 88.94 84 ASP A C 1
ATOM 699 O O . ASP A 1 84 ? 44.661 10.812 -69.685 1.00 88.94 84 ASP A O 1
ATOM 703 N N . LEU A 1 85 ? 46.521 9.688 -70.224 1.00 82.00 85 LEU A N 1
ATOM 704 C CA . LEU A 1 85 ? 46.513 8.853 -69.017 1.00 82.00 85 LEU A CA 1
ATOM 705 C C . LEU A 1 85 ? 46.578 9.694 -67.738 1.00 82.00 85 LEU A C 1
ATOM 707 O O . LEU A 1 85 ? 45.789 9.482 -66.816 1.00 82.00 85 LEU A O 1
ATOM 711 N N . LEU A 1 86 ? 47.469 10.689 -67.682 1.00 80.94 86 LEU A N 1
ATOM 712 C CA . LEU A 1 86 ? 47.555 11.603 -66.538 1.00 80.94 86 LEU A CA 1
ATOM 713 C C . LEU A 1 86 ? 46.255 12.393 -66.341 1.00 80.94 86 LEU A C 1
ATOM 715 O O . LEU A 1 86 ? 45.835 12.621 -65.205 1.00 80.94 86 LEU A O 1
ATOM 719 N N . ARG A 1 87 ? 45.584 12.773 -67.434 1.00 88.81 87 ARG A N 1
ATOM 720 C CA . ARG A 1 87 ? 44.277 13.436 -67.394 1.00 88.81 87 ARG A CA 1
ATOM 721 C C . ARG A 1 87 ? 43.186 12.507 -66.858 1.00 88.81 87 ARG A C 1
ATOM 723 O O . ARG A 1 87 ? 42.403 12.942 -66.015 1.00 88.81 87 ARG A O 1
ATOM 730 N N . GLN A 1 88 ? 43.122 11.256 -67.315 1.00 86.19 88 GLN A N 1
ATOM 731 C CA . GLN A 1 88 ? 42.145 10.275 -66.829 1.00 86.19 88 GLN A CA 1
ATOM 732 C C . GLN A 1 88 ? 42.356 9.966 -65.342 1.00 86.19 88 GLN A C 1
ATOM 734 O O . GLN A 1 88 ? 41.403 9.992 -64.567 1.00 86.19 88 GLN A O 1
ATOM 739 N N . LEU A 1 89 ? 43.606 9.777 -64.919 1.00 77.69 89 LEU A N 1
ATOM 740 C CA . LEU A 1 89 ? 43.956 9.545 -63.517 1.00 77.69 89 LEU A CA 1
ATOM 741 C C . LEU A 1 89 ? 43.589 10.731 -62.623 1.00 77.69 89 LEU A C 1
ATOM 743 O O . LEU A 1 89 ? 43.049 10.534 -61.535 1.00 77.69 89 LEU A O 1
ATOM 747 N N . LYS A 1 90 ? 43.809 11.962 -63.099 1.00 85.94 90 LYS A N 1
ATOM 748 C CA . LYS A 1 90 ? 43.357 13.163 -62.392 1.00 85.94 90 LYS A CA 1
ATOM 749 C C . LYS A 1 90 ? 41.834 13.177 -62.223 1.00 85.94 90 LYS A C 1
ATOM 751 O O . LYS A 1 90 ? 41.369 13.377 -61.109 1.00 85.94 90 LYS A O 1
ATOM 756 N N . LYS A 1 91 ? 41.064 12.874 -63.277 1.00 89.38 91 LYS A N 1
ATOM 757 C CA . LYS A 1 91 ? 39.593 12.783 -63.189 1.00 89.38 91 LYS A CA 1
ATOM 758 C C . LYS A 1 91 ? 39.129 11.744 -62.165 1.00 89.38 91 LYS A C 1
ATOM 760 O O . LYS A 1 91 ? 38.207 12.018 -61.406 1.00 89.38 91 LYS A O 1
ATOM 765 N N . VAL A 1 92 ? 39.762 10.567 -62.127 1.00 81.81 92 VAL A N 1
ATOM 766 C CA . VAL A 1 92 ? 39.434 9.523 -61.140 1.00 81.81 92 VAL A CA 1
ATOM 767 C C . VAL A 1 92 ? 39.737 10.002 -59.720 1.00 81.81 92 VAL A C 1
ATOM 769 O O . VAL A 1 92 ? 38.902 9.828 -58.835 1.00 81.81 92 VAL A O 1
ATOM 772 N N . LYS A 1 93 ? 40.891 10.645 -59.501 1.00 82.81 93 LYS A N 1
ATOM 773 C CA . LYS A 1 93 ? 41.260 11.217 -58.198 1.00 82.81 93 LYS A CA 1
ATOM 774 C C . LYS A 1 93 ? 40.274 12.297 -57.746 1.00 82.81 93 LYS A C 1
ATOM 776 O O . LYS A 1 93 ? 39.839 12.266 -56.595 1.00 82.81 93 LYS A O 1
ATOM 781 N N . ASP A 1 94 ? 39.913 13.217 -58.636 1.00 85.50 94 ASP A N 1
ATOM 782 C CA . ASP A 1 94 ? 38.984 14.309 -58.335 1.00 85.50 94 ASP A CA 1
ATOM 783 C C . ASP A 1 94 ? 37.589 13.752 -57.985 1.00 85.50 94 ASP A C 1
ATOM 785 O O . ASP A 1 94 ? 37.033 14.111 -56.950 1.00 85.50 94 ASP A O 1
ATOM 789 N N . ASN A 1 95 ? 37.085 12.779 -58.757 1.00 87.56 95 ASN A N 1
ATOM 790 C CA . ASN A 1 95 ? 35.804 12.112 -58.489 1.00 87.56 95 ASN A CA 1
ATOM 791 C C . ASN A 1 95 ? 35.802 11.342 -57.153 1.00 87.56 95 ASN A C 1
ATOM 793 O O . ASN A 1 95 ? 34.851 11.433 -56.381 1.00 87.56 95 ASN A O 1
ATOM 797 N N . LEU A 1 96 ? 36.878 10.609 -56.835 1.00 80.25 96 LEU A N 1
ATOM 798 C CA . LEU A 1 96 ? 37.001 9.925 -55.539 1.00 80.25 96 LEU A CA 1
ATOM 799 C C . LEU A 1 96 ? 37.049 10.918 -54.370 1.00 80.25 96 LEU A C 1
ATOM 801 O O . LEU A 1 96 ? 36.465 10.661 -53.319 1.00 80.25 96 LEU A O 1
ATOM 805 N N . THR A 1 97 ? 37.717 12.059 -54.554 1.00 80.31 97 THR A N 1
ATOM 806 C CA . THR A 1 97 ? 37.794 13.119 -53.537 1.00 80.31 97 THR A CA 1
ATOM 807 C C . THR A 1 97 ? 36.424 13.758 -53.304 1.00 80.31 97 THR A C 1
ATOM 809 O O . THR A 1 97 ? 36.031 13.985 -52.160 1.00 80.31 97 THR A O 1
ATOM 812 N N . GLU A 1 98 ? 35.666 14.004 -54.372 1.00 88.75 98 GLU A N 1
ATOM 813 C CA . GLU A 1 98 ? 34.296 14.513 -54.293 1.00 88.75 98 GLU A CA 1
ATOM 814 C C . GLU A 1 98 ? 33.363 13.528 -53.573 1.00 88.75 98 GLU A C 1
ATOM 816 O O . GLU A 1 98 ? 32.673 13.920 -52.631 1.00 88.75 98 GLU A O 1
ATOM 821 N N . GLN A 1 99 ? 33.401 12.238 -53.927 1.00 83.69 99 GLN A N 1
ATOM 822 C CA . GLN A 1 99 ? 32.608 11.203 -53.249 1.00 83.69 99 GLN A CA 1
ATOM 823 C C . GLN A 1 99 ? 32.953 11.075 -51.761 1.00 83.69 99 GLN A C 1
ATOM 825 O O . GLN A 1 99 ? 32.055 10.910 -50.929 1.00 83.69 99 GLN A O 1
ATOM 830 N N . LEU A 1 100 ? 34.236 11.186 -51.405 1.00 81.25 100 LEU A N 1
ATOM 831 C CA . LEU A 1 100 ? 34.673 11.178 -50.011 1.00 81.25 100 LEU A CA 1
ATOM 832 C C . LEU A 1 100 ? 34.098 12.378 -49.245 1.00 81.25 100 LEU A C 1
ATOM 834 O O . LEU A 1 100 ? 33.560 12.212 -48.151 1.00 81.25 100 LEU A O 1
ATOM 838 N N . ASN A 1 101 ? 34.152 13.574 -49.836 1.00 85.06 101 ASN A N 1
ATOM 839 C CA . ASN A 1 101 ? 33.606 14.785 -49.225 1.00 85.06 101 ASN A CA 1
ATOM 840 C C . ASN A 1 101 ? 32.081 14.711 -49.061 1.00 85.06 101 ASN A C 1
ATOM 842 O O . ASN A 1 101 ? 31.571 15.055 -47.996 1.00 85.06 101 ASN A O 1
ATOM 846 N N . LEU A 1 102 ? 31.356 14.208 -50.066 1.00 88.88 102 LEU A N 1
ATOM 847 C CA . LEU A 1 102 ? 29.906 13.997 -49.980 1.00 88.88 102 LEU A CA 1
ATOM 848 C C . LEU A 1 102 ? 29.543 13.003 -48.871 1.00 88.88 102 LEU A C 1
ATOM 850 O O . LEU A 1 102 ? 28.641 13.268 -48.076 1.00 88.88 102 LEU A O 1
ATOM 854 N N . THR A 1 103 ? 30.282 11.896 -48.769 1.00 80.31 103 THR A N 1
ATOM 855 C CA . THR A 1 103 ? 30.081 10.894 -47.709 1.00 80.31 103 THR A CA 1
ATOM 856 C C . THR A 1 103 ? 30.323 11.505 -46.330 1.00 80.31 103 THR A C 1
ATOM 858 O O . THR A 1 103 ? 29.517 11.320 -45.420 1.00 80.31 103 THR A O 1
ATOM 861 N N . LYS A 1 104 ? 31.384 12.307 -46.184 1.00 82.81 104 LYS A N 1
ATOM 862 C CA . LYS A 1 104 ? 31.704 13.008 -44.936 1.00 82.81 104 LYS A CA 1
ATOM 863 C C . LYS A 1 104 ? 30.597 13.975 -44.512 1.00 82.81 104 LYS A C 1
ATOM 865 O O . LYS A 1 104 ? 30.198 13.965 -43.352 1.00 82.81 104 LYS A O 1
ATOM 870 N N . VAL A 1 105 ? 30.068 14.772 -45.442 1.00 87.88 105 VAL A N 1
ATOM 871 C CA . VAL A 1 105 ? 28.952 15.695 -45.166 1.00 87.88 105 VAL A CA 1
ATOM 872 C C . VAL A 1 105 ? 27.689 14.927 -44.771 1.00 87.88 105 VAL A C 1
ATOM 874 O O . VAL A 1 105 ? 26.997 15.322 -43.829 1.00 87.88 105 VAL A O 1
ATOM 877 N N . HIS A 1 106 ? 27.397 13.810 -45.444 1.00 81.62 106 HIS A N 1
ATOM 878 C CA . HIS A 1 106 ? 26.240 12.984 -45.108 1.00 81.62 106 HIS A CA 1
ATOM 879 C C . HIS A 1 106 ? 26.368 12.380 -43.701 1.00 81.62 106 HIS A C 1
ATOM 881 O O . HIS A 1 106 ? 25.394 12.409 -42.943 1.00 81.62 106 HIS A O 1
ATOM 887 N N . LEU A 1 107 ? 27.547 11.873 -43.329 1.00 76.19 107 LEU A N 1
ATOM 888 C CA . LEU A 1 107 ? 27.804 11.347 -41.984 1.00 76.19 107 LEU A CA 1
ATOM 889 C C . LEU A 1 107 ? 27.631 12.440 -40.923 1.00 76.19 107 LEU A C 1
ATOM 891 O O . LEU A 1 107 ? 26.852 12.262 -39.994 1.00 76.19 107 LEU A O 1
ATOM 895 N N . GLN A 1 108 ? 28.226 13.618 -41.127 1.00 82.81 108 GLN A N 1
ATOM 896 C CA . GLN A 1 108 ? 28.083 14.752 -40.203 1.00 82.81 108 GLN A CA 1
ATOM 897 C C . GLN A 1 108 ? 26.624 15.202 -40.032 1.00 82.81 108 GLN A C 1
ATOM 899 O O . GLN A 1 108 ? 26.185 15.512 -38.925 1.00 82.81 108 GLN A O 1
ATOM 904 N N .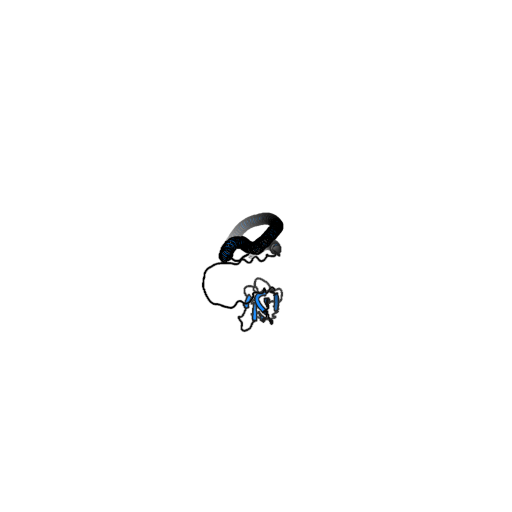 THR A 1 109 ? 25.855 15.219 -41.123 1.00 86.31 109 THR A N 1
ATOM 905 C CA . THR A 1 109 ? 24.429 15.582 -41.088 1.00 86.31 109 THR A CA 1
ATOM 906 C C . THR A 1 109 ? 23.604 14.522 -40.356 1.00 86.31 109 THR A C 1
ATOM 908 O O . THR A 1 109 ? 22.718 14.855 -39.566 1.00 86.31 109 THR A O 1
ATOM 911 N N . SER A 1 110 ? 23.910 13.241 -40.586 1.00 81.94 110 SER A N 1
ATOM 912 C CA . SER A 1 110 ? 23.276 12.119 -39.891 1.00 81.94 110 SER A CA 1
ATOM 913 C C . SER A 1 110 ? 23.553 12.168 -38.387 1.00 81.94 110 SER A C 1
ATOM 915 O O . SER A 1 110 ? 22.616 12.065 -37.594 1.00 81.94 110 SER A O 1
ATOM 917 N N . ASP A 1 111 ? 24.803 12.412 -37.990 1.00 76.69 111 ASP A N 1
ATOM 918 C CA . ASP A 1 111 ? 25.211 12.515 -36.586 1.00 76.69 111 ASP A CA 1
ATOM 919 C C . ASP A 1 111 ? 24.509 13.678 -35.878 1.00 76.69 111 ASP A C 1
ATOM 921 O O . ASP A 1 111 ? 23.957 13.506 -34.789 1.00 76.69 111 ASP A O 1
ATOM 925 N N . ALA A 1 112 ? 24.437 14.848 -36.522 1.00 83.12 112 ALA A N 1
ATOM 926 C CA . ALA A 1 112 ? 23.717 16.001 -35.983 1.00 83.12 112 ALA A CA 1
ATOM 927 C C . ALA A 1 112 ? 22.218 15.706 -35.778 1.00 83.12 112 ALA A C 1
ATOM 929 O O . ALA A 1 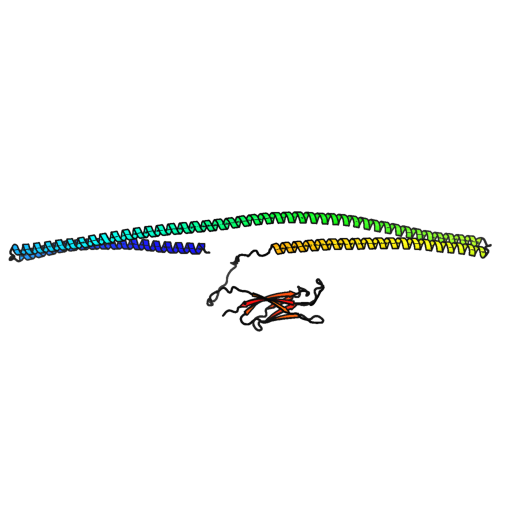112 ? 21.644 16.066 -34.746 1.00 83.12 112 ALA A O 1
ATOM 930 N N . SER A 1 113 ? 21.585 15.008 -36.727 1.00 85.81 113 SER A N 1
ATOM 931 C CA . SER A 1 113 ? 20.175 14.606 -36.637 1.00 85.81 113 SER A CA 1
ATOM 932 C C . SER A 1 113 ? 19.926 13.578 -35.525 1.00 85.81 113 SER A C 1
ATOM 934 O O . SER A 1 113 ? 18.939 13.678 -34.783 1.00 85.81 113 SER A O 1
ATOM 936 N N . LEU A 1 114 ? 20.821 12.596 -35.373 1.00 78.88 114 LEU A N 1
ATOM 937 C CA . LEU A 1 114 ? 20.758 11.615 -34.288 1.00 78.88 114 LEU A CA 1
ATOM 938 C C . LEU A 1 114 ? 20.928 12.291 -32.925 1.00 78.88 114 LEU A C 1
ATOM 940 O O . LEU A 1 114 ? 20.138 12.031 -32.014 1.00 78.88 114 LEU A O 1
ATOM 944 N N . PHE A 1 115 ? 21.885 13.210 -32.801 1.00 79.38 115 PHE A N 1
ATOM 945 C CA . PHE A 1 115 ? 22.121 13.962 -31.572 1.00 79.38 115 PHE A CA 1
ATOM 946 C C . PHE A 1 115 ? 20.919 14.837 -31.189 1.00 79.38 115 PHE A C 1
ATOM 948 O O . PHE A 1 115 ? 20.466 14.804 -30.042 1.00 79.38 115 PHE A O 1
ATOM 955 N N . ALA A 1 116 ? 20.323 15.548 -32.151 1.00 86.19 116 ALA A N 1
ATOM 956 C CA . ALA A 1 116 ? 19.107 16.330 -31.926 1.00 86.19 116 ALA A CA 1
ATOM 957 C C . ALA A 1 116 ? 17.928 15.448 -31.470 1.00 86.19 116 ALA A C 1
ATOM 959 O O . ALA A 1 116 ? 17.218 15.786 -30.519 1.00 86.19 116 ALA A O 1
ATOM 960 N N . SER A 1 117 ? 17.756 14.282 -32.101 1.00 82.88 117 SER A N 1
ATOM 961 C CA . SER A 1 117 ? 16.726 13.306 -31.724 1.00 82.88 117 SER A CA 1
ATOM 962 C C . SER A 1 117 ? 16.944 12.755 -30.311 1.00 82.88 117 SER A C 1
ATOM 964 O O . SER A 1 117 ? 15.983 12.580 -29.558 1.00 82.88 117 SER A O 1
ATOM 966 N N . LEU A 1 118 ? 18.201 12.515 -29.924 1.00 77.94 118 LEU A N 1
ATOM 967 C CA . LEU A 1 118 ? 18.568 12.055 -28.587 1.00 77.94 118 LEU A CA 1
ATOM 968 C C . LEU A 1 118 ? 18.273 13.120 -27.522 1.00 77.94 118 LEU A C 1
ATOM 970 O O . LEU A 1 118 ? 17.673 12.797 -26.496 1.00 77.94 118 LEU A O 1
ATOM 974 N N . ILE A 1 119 ? 18.615 14.388 -27.781 1.00 84.62 119 ILE A N 1
ATOM 975 C CA . ILE A 1 119 ? 18.292 15.513 -26.888 1.00 84.62 119 ILE A CA 1
ATOM 976 C C . ILE A 1 119 ? 16.778 15.628 -26.689 1.00 84.62 119 ILE A C 1
ATOM 978 O O . ILE A 1 119 ? 16.311 15.730 -25.552 1.00 84.62 119 ILE A O 1
ATOM 982 N N . ALA A 1 120 ? 15.999 15.567 -27.773 1.00 86.50 120 ALA A N 1
ATOM 983 C CA . ALA A 1 120 ? 14.542 15.655 -27.705 1.00 86.50 120 ALA A CA 1
ATOM 984 C C . ALA A 1 120 ? 13.927 14.487 -26.912 1.00 86.50 120 ALA A C 1
ATOM 986 O O . ALA A 1 120 ? 13.043 14.692 -26.074 1.00 86.50 120 ALA A O 1
ATOM 987 N N . ALA A 1 121 ? 14.421 13.264 -27.131 1.00 78.12 121 ALA A N 1
ATOM 988 C CA . ALA A 1 121 ? 13.991 12.089 -26.379 1.00 78.12 121 ALA A CA 1
ATOM 989 C C . ALA A 1 121 ? 14.331 12.214 -24.886 1.00 78.12 121 ALA A C 1
ATOM 991 O O . ALA A 1 121 ? 13.476 11.938 -24.043 1.00 78.12 121 ALA A O 1
ATOM 992 N N . ASN A 1 122 ? 15.538 12.684 -24.557 1.00 73.00 122 ASN A N 1
ATOM 993 C CA . ASN A 1 122 ? 15.961 12.896 -23.176 1.00 73.00 122 ASN A CA 1
ATOM 994 C C . ASN A 1 122 ? 15.079 13.941 -22.475 1.00 73.00 122 ASN A C 1
ATOM 996 O O . ASN A 1 122 ? 14.532 13.664 -21.412 1.00 73.00 122 ASN A O 1
ATOM 1000 N N . ALA A 1 123 ? 14.832 15.090 -23.113 1.00 87.25 123 ALA A N 1
ATOM 1001 C CA . ALA A 1 123 ? 13.948 16.126 -22.576 1.00 87.25 123 ALA A CA 1
ATOM 1002 C C . ALA A 1 123 ? 12.519 15.605 -22.317 1.00 87.25 123 ALA A C 1
ATOM 1004 O O . ALA A 1 123 ? 11.911 15.917 -21.290 1.00 87.25 123 ALA A O 1
ATOM 1005 N N . SER A 1 124 ? 11.990 14.768 -23.218 1.00 88.31 124 SER A N 1
ATOM 1006 C CA . SER A 1 124 ? 10.679 14.126 -23.053 1.00 88.31 124 SER A CA 1
ATOM 1007 C C . SER A 1 124 ? 10.647 13.161 -21.861 1.00 88.31 124 SER A C 1
ATOM 1009 O O . SER A 1 124 ? 9.712 13.199 -21.055 1.00 88.31 124 SER A O 1
ATOM 1011 N N . ILE A 1 125 ? 11.691 12.337 -21.699 1.00 78.06 125 ILE A N 1
ATOM 1012 C CA . ILE A 1 125 ? 11.834 11.423 -20.556 1.00 78.06 125 ILE A CA 1
ATOM 1013 C C . ILE A 1 125 ? 11.930 12.214 -19.249 1.00 78.06 125 ILE A C 1
ATOM 1015 O O . ILE A 1 125 ? 11.175 11.923 -18.323 1.00 78.06 125 ILE A O 1
ATOM 1019 N N . THR A 1 126 ? 12.781 13.242 -19.178 1.00 82.25 126 THR A N 1
ATOM 1020 C CA . THR A 1 126 ? 12.919 14.106 -17.995 1.00 82.25 126 THR A CA 1
ATOM 1021 C C . THR A 1 126 ? 11.583 14.731 -17.604 1.00 82.25 126 THR A C 1
ATOM 1023 O O . THR A 1 126 ? 11.182 14.657 -16.443 1.00 82.25 126 THR A O 1
ATOM 1026 N N . LYS A 1 127 ? 10.839 15.278 -18.574 1.00 91.00 127 LYS A N 1
ATOM 1027 C CA . LYS A 1 127 ? 9.509 15.848 -18.328 1.00 91.00 127 LYS A CA 1
ATOM 1028 C C . LYS A 1 127 ? 8.539 14.807 -17.765 1.00 91.00 127 LYS A C 1
ATOM 1030 O O . LYS A 1 127 ? 7.822 15.090 -16.809 1.00 91.00 127 LYS A O 1
ATOM 1035 N N . LYS A 1 128 ? 8.522 13.596 -18.328 1.00 84.94 128 LYS A N 1
ATOM 1036 C CA . LYS A 1 128 ? 7.645 12.517 -17.856 1.00 84.94 128 LYS A CA 1
ATOM 1037 C C . LYS A 1 128 ? 7.993 12.073 -16.433 1.00 84.94 128 LYS A C 1
ATOM 1039 O O . LYS A 1 128 ? 7.086 11.910 -15.622 1.00 84.94 128 LYS A O 1
ATOM 1044 N N . VAL A 1 129 ? 9.281 11.913 -16.131 1.00 78.88 129 VAL A N 1
ATOM 1045 C CA . VAL A 1 129 ? 9.762 11.545 -14.791 1.00 78.88 129 VAL A CA 1
ATOM 1046 C C . VAL A 1 129 ? 9.365 12.604 -13.765 1.00 78.88 129 VAL A C 1
ATOM 1048 O O . VAL A 1 129 ? 8.840 12.249 -12.713 1.00 78.88 129 VAL A O 1
ATOM 1051 N N . ASN A 1 130 ? 9.529 13.890 -14.084 1.00 84.94 130 ASN A N 1
ATOM 1052 C CA . ASN A 1 130 ? 9.137 14.976 -13.184 1.00 84.94 130 ASN A CA 1
ATOM 1053 C C . ASN A 1 130 ? 7.627 14.970 -12.901 1.00 84.94 130 ASN A C 1
ATOM 1055 O O . ASN A 1 130 ? 7.229 15.016 -11.740 1.00 84.94 130 ASN A O 1
ATOM 1059 N N . ASN A 1 131 ? 6.789 14.803 -13.929 1.00 86.75 131 ASN A N 1
ATOM 1060 C CA . ASN A 1 131 ? 5.334 14.729 -13.754 1.00 86.75 131 ASN A CA 1
ATOM 1061 C C . ASN A 1 131 ? 4.902 13.530 -12.882 1.00 86.75 131 ASN A C 1
ATOM 1063 O O . ASN A 1 131 ? 4.012 13.650 -12.033 1.00 86.75 131 ASN A O 1
ATOM 1067 N N . GLU A 1 132 ? 5.515 12.356 -13.081 1.00 85.56 132 GLU A N 1
ATOM 1068 C CA . GLU A 1 132 ? 5.240 11.175 -12.251 1.00 85.56 132 GLU A CA 1
ATOM 1069 C C . GLU A 1 132 ? 5.714 11.391 -10.803 1.00 85.56 132 GLU A C 1
ATOM 1071 O O . GLU A 1 132 ? 4.997 11.034 -9.865 1.00 85.56 132 GLU A O 1
ATOM 1076 N N . MET A 1 133 ? 6.865 12.041 -10.604 1.00 79.31 133 MET A N 1
ATOM 1077 C CA . MET A 1 133 ? 7.402 12.368 -9.280 1.00 79.31 133 MET A CA 1
ATOM 1078 C C . MET A 1 133 ? 6.504 13.352 -8.515 1.00 79.31 133 MET A C 1
ATOM 1080 O O . MET A 1 133 ? 6.212 13.123 -7.341 1.00 79.31 133 MET A O 1
ATOM 1084 N N . GLU A 1 134 ? 5.998 14.400 -9.173 1.00 87.12 134 GLU A N 1
ATOM 1085 C CA . GLU A 1 134 ? 5.026 15.335 -8.585 1.00 87.12 134 GLU A CA 1
ATOM 1086 C C . GLU A 1 134 ? 3.732 14.624 -8.169 1.00 87.12 134 GLU A C 1
ATOM 1088 O O . GLU A 1 134 ? 3.197 14.863 -7.082 1.00 87.12 134 GLU A O 1
ATOM 1093 N N . THR A 1 135 ? 3.260 13.684 -8.993 1.00 85.62 135 THR A N 1
ATOM 1094 C CA . THR A 1 135 ? 2.070 12.876 -8.693 1.00 85.62 135 THR A CA 1
ATOM 1095 C C . THR A 1 135 ? 2.293 11.995 -7.459 1.00 85.62 135 THR A C 1
ATOM 1097 O O . THR A 1 135 ? 1.454 11.958 -6.553 1.00 85.62 135 THR A O 1
ATOM 1100 N N . VAL A 1 136 ? 3.440 11.310 -7.375 1.00 75.25 136 VAL A N 1
ATOM 1101 C CA . VAL A 1 136 ? 3.814 10.497 -6.204 1.00 75.25 136 VAL A CA 1
ATOM 1102 C C . VAL A 1 136 ? 3.916 11.364 -4.949 1.00 75.25 136 VAL A C 1
ATOM 1104 O O . VAL A 1 136 ? 3.363 11.003 -3.907 1.00 75.25 136 VAL A O 1
ATOM 1107 N N . TRP A 1 137 ? 4.557 12.529 -5.049 1.00 83.19 137 TRP A N 1
ATOM 1108 C CA . TRP A 1 137 ? 4.679 13.479 -3.945 1.00 83.19 137 TRP A CA 1
ATOM 1109 C C . TRP A 1 137 ? 3.312 13.943 -3.425 1.00 83.19 137 TRP A C 1
ATOM 1111 O O . TRP A 1 137 ? 3.060 13.924 -2.216 1.00 83.19 137 TRP A O 1
ATOM 1121 N N . PHE A 1 138 ? 2.388 14.283 -4.328 1.00 88.38 138 PHE A N 1
ATOM 1122 C CA . PHE A 1 138 ? 1.018 14.655 -3.977 1.00 88.38 138 PHE A CA 1
ATOM 1123 C C . PHE A 1 138 ? 0.294 13.542 -3.199 1.00 88.38 138 PHE A C 1
ATOM 1125 O O . PHE A 1 138 ? -0.317 13.800 -2.155 1.00 88.38 138 PHE A O 1
ATOM 1132 N N . HIS A 1 139 ? 0.398 12.289 -3.655 1.00 75.06 139 HIS A N 1
ATOM 1133 C CA . HIS A 1 139 ? -0.213 11.146 -2.973 1.00 75.06 139 HIS A CA 1
ATOM 1134 C C . HIS A 1 139 ? 0.403 10.872 -1.596 1.00 75.06 139 HIS A C 1
ATOM 1136 O O . HIS A 1 139 ? -0.342 10.619 -0.645 1.00 75.06 139 HIS A O 1
ATOM 1142 N N . LEU A 1 140 ? 1.728 10.978 -1.458 1.00 69.31 140 LEU A N 1
ATOM 1143 C CA . LEU A 1 140 ? 2.411 10.839 -0.169 1.00 69.31 140 LEU A CA 1
ATOM 1144 C C . LEU A 1 140 ? 1.950 11.906 0.827 1.00 69.31 140 LEU A C 1
ATOM 1146 O O . LEU A 1 140 ? 1.656 11.589 1.981 1.00 69.31 140 LEU A O 1
ATOM 1150 N N . ASN A 1 141 ? 1.799 13.155 0.381 1.00 80.69 141 ASN A N 1
ATOM 1151 C CA . ASN A 1 141 ? 1.328 14.233 1.244 1.00 80.69 141 ASN A CA 1
ATOM 1152 C C . ASN A 1 141 ? -0.138 14.026 1.677 1.00 80.69 141 ASN A C 1
ATOM 1154 O O . ASN A 1 141 ? -0.490 14.225 2.843 1.00 80.69 141 ASN A O 1
ATOM 1158 N N . LYS A 1 142 ? -0.993 13.536 0.767 1.00 82.56 142 LYS A N 1
ATOM 1159 C CA . LYS A 1 142 ? -2.374 13.148 1.095 1.00 82.56 142 LYS A CA 1
ATOM 1160 C C . LYS A 1 142 ? -2.417 11.998 2.110 1.00 82.56 142 LYS A C 1
ATOM 1162 O O . LYS A 1 142 ? -3.193 12.064 3.063 1.00 82.56 142 LYS A O 1
ATOM 1167 N N . SER A 1 143 ? -1.565 10.983 1.943 1.00 68.50 143 SER A N 1
ATOM 1168 C CA . SER A 1 143 ? -1.438 9.866 2.889 1.00 68.50 143 SER A CA 1
ATOM 1169 C C . SER A 1 143 ? -0.983 10.348 4.266 1.00 68.50 143 SER A C 1
ATOM 1171 O O . SER A 1 143 ? -1.578 9.968 5.271 1.00 68.50 143 SER A O 1
ATOM 1173 N N . LYS A 1 144 ? 0.008 11.246 4.325 1.00 79.25 144 LYS A N 1
ATOM 1174 C CA . LYS A 1 144 ? 0.484 11.860 5.573 1.00 79.25 144 LYS A CA 1
ATOM 1175 C C . LYS A 1 144 ? -0.641 12.589 6.313 1.00 79.25 144 LYS A C 1
ATOM 1177 O O . LYS A 1 144 ? -0.797 12.407 7.517 1.00 79.25 144 LYS A O 1
ATOM 1182 N N . LYS A 1 145 ? -1.473 13.355 5.597 1.00 80.38 145 LYS A N 1
ATOM 1183 C CA . LYS A 1 145 ? -2.656 14.015 6.178 1.00 80.38 145 LYS A CA 1
ATOM 1184 C C . LYS A 1 145 ? -3.660 13.002 6.743 1.00 80.38 145 LYS A C 1
ATOM 1186 O O . LYS A 1 145 ? -4.190 13.218 7.828 1.00 80.38 145 LYS A O 1
ATOM 1191 N N . CYS A 1 146 ? -3.893 11.892 6.041 1.00 67.69 146 CYS A N 1
ATOM 1192 C CA . CYS A 1 146 ? -4.769 10.820 6.519 1.00 67.69 146 CYS A CA 1
ATOM 1193 C C . CYS A 1 146 ? -4.228 10.155 7.794 1.00 67.69 146 CYS A C 1
ATOM 1195 O O . CYS A 1 146 ? -4.992 9.948 8.733 1.00 67.69 146 CYS A O 1
ATOM 1197 N N . CYS A 1 147 ? -2.920 9.876 7.856 1.00 62.38 147 CYS A N 1
ATOM 1198 C CA . CYS A 1 147 ? -2.281 9.332 9.055 1.00 62.38 147 CYS A CA 1
ATOM 1199 C C . CYS A 1 147 ? -2.435 10.276 10.250 1.00 62.38 147 CYS A C 1
ATOM 1201 O O . CYS A 1 147 ? -2.829 9.826 11.318 1.00 62.38 147 CYS A O 1
ATOM 1203 N N . ASN A 1 148 ? -2.215 11.581 10.060 1.00 76.69 148 ASN A N 1
ATOM 1204 C CA . ASN A 1 148 ? -2.396 12.563 11.132 1.00 76.69 148 ASN A CA 1
ATOM 1205 C C . ASN A 1 148 ? -3.839 12.573 11.658 1.00 76.69 148 ASN A C 1
ATOM 1207 O O . ASN A 1 148 ? -4.047 12.546 12.868 1.00 76.69 148 ASN A O 1
ATOM 1211 N N . ASN A 1 149 ? -4.832 12.542 10.761 1.00 75.12 149 ASN A N 1
ATOM 1212 C CA . ASN A 1 149 ? -6.240 12.465 11.155 1.00 75.12 149 ASN A CA 1
ATOM 1213 C C . ASN A 1 149 ? -6.539 11.181 11.947 1.00 75.12 149 ASN A C 1
ATOM 1215 O O . ASN A 1 149 ? -7.201 11.244 12.980 1.00 75.12 149 ASN A O 1
ATOM 1219 N N . LEU A 1 150 ? -6.023 10.030 11.496 1.00 64.69 150 LEU A N 1
ATOM 1220 C CA . LEU A 1 150 ? -6.186 8.751 12.191 1.00 64.69 150 LEU A CA 1
ATOM 1221 C C . LEU A 1 150 ? -5.552 8.785 13.587 1.00 64.69 150 LEU A C 1
ATOM 1223 O O . LEU A 1 150 ? -6.163 8.319 14.546 1.00 64.69 150 LEU A O 1
ATOM 1227 N N . THR A 1 151 ? -4.361 9.374 13.720 1.00 73.56 151 THR A N 1
ATOM 1228 C CA . THR A 1 151 ? -3.699 9.564 15.015 1.00 73.56 151 THR A CA 1
ATOM 1229 C C . THR A 1 151 ? -4.558 10.404 15.959 1.00 73.56 151 THR A C 1
ATOM 1231 O O . THR A 1 151 ? -4.755 10.004 17.105 1.00 73.56 151 THR A O 1
ATOM 1234 N N . THR A 1 152 ? -5.135 11.515 15.490 1.00 80.56 152 THR A N 1
ATOM 1235 C CA . THR A 1 152 ? -6.040 12.344 16.304 1.00 80.56 152 THR A CA 1
ATOM 1236 C C . THR A 1 152 ? -7.308 11.586 16.710 1.00 80.56 152 THR A C 1
ATOM 1238 O O . THR A 1 152 ? -7.720 11.655 17.869 1.00 80.56 152 THR A O 1
ATOM 1241 N N . SER A 1 153 ? -7.912 10.812 15.801 1.00 73.94 153 SER A N 1
ATOM 1242 C CA . SER A 1 153 ? -9.081 9.980 16.117 1.00 73.94 153 SER A CA 1
ATOM 1243 C C . SER A 1 153 ? -8.764 8.898 17.154 1.00 73.94 153 SER A C 1
ATOM 1245 O O . SER A 1 153 ? -9.541 8.710 18.089 1.00 73.94 153 SER A O 1
ATOM 1247 N N . LEU A 1 154 ? -7.612 8.229 17.043 1.00 64.06 154 LEU A N 1
ATOM 1248 C CA . LEU A 1 154 ? -7.165 7.229 18.019 1.00 64.06 154 LEU A CA 1
ATOM 1249 C C . LEU A 1 154 ? -6.888 7.849 19.391 1.00 64.06 154 LEU A C 1
ATOM 1251 O O . LEU A 1 154 ? -7.263 7.270 20.408 1.00 64.06 154 LEU A O 1
ATOM 1255 N N . GLN A 1 155 ? -6.294 9.043 19.437 1.00 75.38 155 GLN A N 1
ATOM 1256 C CA . GLN A 1 155 ? -6.098 9.776 20.691 1.00 75.38 155 GLN A CA 1
ATOM 1257 C C . GLN A 1 155 ? -7.435 10.137 21.351 1.00 75.38 155 GLN A C 1
ATOM 1259 O O . GLN A 1 155 ? -7.607 9.917 22.548 1.00 75.38 155 GLN A O 1
ATOM 1264 N N . SER A 1 156 ? -8.409 10.626 20.577 1.00 75.81 156 SER A N 1
ATOM 1265 C CA . SER A 1 156 ? -9.756 10.919 21.086 1.00 75.81 156 SER A CA 1
ATOM 1266 C C . SER A 1 156 ? -10.462 9.662 21.610 1.00 75.81 156 SER A C 1
ATOM 1268 O O . SER A 1 156 ? -11.065 9.689 22.687 1.00 75.81 156 SER A O 1
ATOM 1270 N N . PHE A 1 157 ? -10.333 8.541 20.896 1.00 70.62 157 PHE A N 1
ATOM 1271 C CA . PHE A 1 157 ? -10.865 7.252 21.331 1.00 70.62 157 PHE A CA 1
ATOM 1272 C C . PHE A 1 157 ? -10.239 6.794 22.654 1.00 70.62 157 PHE A C 1
ATOM 1274 O O . PHE A 1 157 ? -10.974 6.465 23.583 1.00 70.62 157 PHE A O 1
ATOM 1281 N N . MET A 1 158 ? -8.909 6.853 22.774 1.00 67.31 158 MET A N 1
ATOM 1282 C CA . MET A 1 158 ? -8.193 6.516 24.010 1.00 67.31 158 MET A CA 1
ATOM 1283 C C . MET A 1 158 ? -8.680 7.357 25.194 1.00 67.31 158 MET A C 1
ATOM 1285 O O . MET A 1 158 ? -9.007 6.800 26.236 1.00 67.31 158 MET A O 1
ATOM 1289 N N . ILE A 1 159 ? -8.822 8.677 25.025 1.00 77.88 159 ILE A N 1
ATOM 1290 C CA . ILE A 1 159 ? -9.354 9.565 26.074 1.00 77.88 159 ILE A CA 1
ATOM 1291 C C . ILE A 1 159 ? -10.768 9.133 26.497 1.00 77.88 159 ILE A C 1
ATOM 1293 O O . ILE A 1 159 ? -11.072 9.077 27.690 1.00 77.88 159 ILE A O 1
ATOM 1297 N N . SER A 1 160 ? -11.630 8.790 25.534 1.00 71.56 160 SER A N 1
ATOM 1298 C CA . SER A 1 160 ? -12.998 8.335 25.813 1.00 71.56 160 SER A CA 1
ATOM 1299 C C . SER A 1 160 ? -13.035 7.003 26.570 1.00 71.56 160 SER A C 1
ATOM 1301 O O . SER A 1 160 ? -13.823 6.861 27.508 1.00 71.56 160 SER A O 1
ATOM 1303 N N . VAL A 1 161 ? -12.182 6.046 26.192 1.00 68.31 161 VAL A N 1
ATOM 1304 C CA . VAL A 1 161 ? -12.059 4.747 26.870 1.00 68.31 161 VAL A CA 1
ATOM 1305 C C . VAL A 1 161 ? -11.547 4.933 28.293 1.00 68.31 161 VAL A C 1
ATOM 1307 O O . VAL A 1 161 ? -12.169 4.417 29.218 1.00 68.31 161 VAL A O 1
ATOM 1310 N N . THR A 1 162 ? -10.497 5.733 28.494 1.00 75.44 162 THR A N 1
ATOM 1311 C CA . THR A 1 162 ? -9.951 6.023 29.829 1.00 75.44 162 THR A CA 1
ATOM 1312 C C . THR A 1 162 ? -11.000 6.662 30.740 1.00 75.44 162 THR A C 1
ATOM 1314 O O . THR A 1 162 ? -11.170 6.232 31.879 1.00 75.44 162 THR A O 1
ATOM 1317 N N . TYR A 1 163 ? -11.765 7.639 30.237 1.00 80.88 163 TYR A N 1
ATOM 1318 C CA . TYR A 1 163 ? -12.852 8.263 30.999 1.00 80.88 163 TYR A CA 1
ATOM 1319 C C . TYR A 1 163 ? -13.947 7.256 31.389 1.00 80.88 163 TYR A C 1
ATOM 1321 O O . TYR A 1 163 ? -14.412 7.249 32.529 1.00 80.88 163 TYR A O 1
ATOM 1329 N N . ARG A 1 164 ? -14.355 6.383 30.456 1.00 74.00 164 ARG A N 1
ATOM 1330 C CA . ARG A 1 164 ? -15.366 5.348 30.729 1.00 74.00 164 ARG A CA 1
ATOM 1331 C C . ARG A 1 164 ? -14.863 4.294 31.717 1.00 74.00 164 ARG A C 1
ATOM 1333 O O . ARG A 1 164 ? -15.641 3.913 32.583 1.00 74.00 164 ARG A O 1
ATOM 1340 N N . SER A 1 165 ? -13.601 3.869 31.612 1.00 72.12 165 SER A N 1
ATOM 1341 C CA . SER A 1 165 ? -12.977 2.922 32.550 1.00 72.12 165 SER A CA 1
ATOM 1342 C C . SER A 1 165 ? -13.011 3.473 33.967 1.00 72.12 165 SER A C 1
ATOM 1344 O O . SER A 1 165 ? -13.572 2.840 34.854 1.00 72.12 165 SER A O 1
ATOM 1346 N N . LYS A 1 166 ? -12.545 4.715 34.146 1.00 83.50 166 LYS A N 1
ATOM 1347 C CA . LYS A 1 166 ? -12.552 5.381 35.449 1.00 83.50 166 LYS A CA 1
ATOM 1348 C C . LYS A 1 166 ? -13.958 5.489 36.042 1.00 83.50 166 LYS A C 1
ATOM 1350 O O . LYS A 1 166 ? -14.172 5.155 37.195 1.00 83.50 166 LYS A O 1
ATOM 1355 N N . ARG A 1 167 ? -14.955 5.860 35.230 1.00 82.12 167 ARG A N 1
ATOM 1356 C CA . ARG A 1 167 ? -16.356 5.912 35.682 1.00 82.12 167 ARG A CA 1
ATOM 1357 C C . ARG A 1 167 ? -16.895 4.540 36.116 1.00 82.12 167 ARG A C 1
ATOM 1359 O O . ARG A 1 167 ? -17.785 4.486 36.961 1.00 82.12 167 ARG A O 1
ATOM 1366 N N . ILE A 1 168 ? -16.439 3.448 35.501 1.00 74.50 168 ILE A N 1
ATOM 1367 C CA . ILE A 1 168 ? -16.824 2.086 35.898 1.00 74.50 168 ILE A CA 1
ATOM 1368 C C . ILE A 1 168 ? -16.129 1.704 37.206 1.00 74.50 168 ILE A C 1
ATOM 1370 O O . ILE A 1 168 ? -16.809 1.202 38.093 1.00 74.50 168 ILE A O 1
ATOM 1374 N N . GLU A 1 169 ? -14.834 1.993 37.348 1.00 77.62 169 GLU A N 1
ATOM 1375 C CA . GLU A 1 169 ? -14.079 1.802 38.596 1.00 77.62 169 GLU A CA 1
ATOM 1376 C C . GLU A 1 169 ? -14.743 2.543 39.766 1.00 77.62 169 GLU A C 1
ATOM 1378 O O . GLU A 1 169 ? -15.077 1.911 40.764 1.00 77.62 169 GLU A O 1
ATOM 1383 N N . ASP A 1 170 ? -15.075 3.828 39.592 1.00 83.56 170 ASP A N 1
ATOM 1384 C CA . ASP A 1 170 ? -15.771 4.629 40.608 1.00 83.56 170 ASP A CA 1
ATOM 1385 C C . ASP A 1 170 ? -17.131 4.002 40.995 1.00 83.56 170 ASP A C 1
ATOM 1387 O O . ASP A 1 170 ? -17.535 4.008 42.157 1.00 83.56 170 ASP A O 1
ATOM 1391 N N . ARG A 1 171 ? -17.872 3.435 40.027 1.00 78.50 171 ARG A N 1
ATOM 1392 C CA . ARG A 1 171 ? -19.150 2.749 40.301 1.00 78.50 171 ARG A CA 1
ATOM 1393 C C . ARG A 1 171 ? -18.954 1.436 41.049 1.00 78.50 171 ARG A C 1
ATOM 1395 O O . ARG A 1 171 ? -19.780 1.129 41.902 1.00 78.50 171 ARG A O 1
ATOM 1402 N N . ILE A 1 172 ? -17.918 0.671 40.712 1.00 72.56 172 ILE A N 1
ATOM 1403 C CA . ILE A 1 172 ? -17.580 -0.573 41.409 1.00 72.56 172 ILE A CA 1
ATOM 1404 C C . ILE A 1 172 ? -17.241 -0.256 42.865 1.00 72.56 172 ILE A C 1
ATOM 1406 O O . ILE A 1 172 ? -17.809 -0.886 43.747 1.00 72.56 172 ILE A O 1
ATOM 1410 N N . GLU A 1 173 ? -16.421 0.765 43.120 1.00 82.44 173 GLU A N 1
ATOM 1411 C CA . GLU A 1 173 ? -16.068 1.183 44.482 1.00 82.44 173 GLU A CA 1
ATOM 1412 C C . GLU A 1 173 ? -17.305 1.614 45.289 1.00 82.44 173 GLU A C 1
ATOM 1414 O O . GLU A 1 173 ? -17.483 1.199 46.436 1.00 82.44 173 GLU A O 1
ATOM 1419 N N . ILE A 1 174 ? -18.214 2.389 44.684 1.00 79.25 174 ILE A N 1
ATOM 1420 C CA . ILE A 1 174 ? -19.478 2.784 45.327 1.00 79.25 174 ILE A CA 1
ATOM 1421 C C . ILE A 1 174 ? -20.343 1.561 45.662 1.00 79.25 174 ILE A C 1
ATOM 1423 O O . ILE A 1 174 ? -20.914 1.494 46.752 1.00 79.25 174 ILE A O 1
ATOM 1427 N N . GLU A 1 175 ? -20.480 0.606 44.740 1.00 71.00 175 GLU A N 1
ATOM 1428 C CA . GLU A 1 175 ? -21.270 -0.607 44.983 1.00 71.00 175 GLU A CA 1
ATOM 1429 C C . GLU A 1 175 ? -20.603 -1.539 46.004 1.00 71.00 175 GLU A C 1
ATOM 1431 O O . GLU A 1 175 ? -21.290 -2.119 46.842 1.00 71.00 175 GLU A O 1
ATOM 1436 N N . GLU A 1 176 ? -19.273 -1.621 46.030 1.00 71.94 176 GLU A N 1
ATOM 1437 C CA . GLU A 1 176 ? -18.525 -2.373 47.039 1.00 71.94 176 GLU A CA 1
ATOM 1438 C C . GLU A 1 176 ? -18.701 -1.760 48.439 1.00 71.94 176 GLU A C 1
ATOM 1440 O O . GLU A 1 176 ? -18.978 -2.474 49.407 1.00 71.94 176 GLU A O 1
ATOM 1445 N N . GLN A 1 177 ? -18.672 -0.428 48.555 1.00 75.69 177 GLN A N 1
ATOM 1446 C CA . GLN A 1 177 ? -18.996 0.269 49.805 1.00 75.69 177 GLN A CA 1
ATOM 1447 C C . GLN A 1 177 ? -20.448 0.029 50.247 1.00 75.69 177 GLN A C 1
ATOM 1449 O O . GLN A 1 177 ? -20.705 -0.194 51.434 1.00 75.69 177 GLN A O 1
ATOM 1454 N N . LYS A 1 178 ? -21.412 0.031 49.317 1.00 72.31 178 LYS A N 1
ATOM 1455 C CA . LYS A 1 178 ? -22.810 -0.315 49.629 1.00 72.31 178 LYS A CA 1
ATOM 1456 C C . LYS A 1 178 ? -22.946 -1.767 50.086 1.00 72.31 178 LYS A C 1
ATOM 1458 O O . LYS A 1 178 ? -23.640 -2.022 51.070 1.00 72.31 178 LYS A O 1
ATOM 1463 N N . SER A 1 179 ? -22.263 -2.703 49.432 1.00 65.69 179 SER A N 1
ATOM 1464 C CA . SER A 1 179 ? -22.247 -4.121 49.808 1.00 65.69 179 SER A CA 1
ATOM 1465 C C . SER A 1 179 ? -21.699 -4.321 51.224 1.00 65.69 179 SER A C 1
ATOM 1467 O O . SER A 1 179 ? -22.341 -4.973 52.048 1.00 65.69 179 SER A O 1
ATOM 1469 N N . ASN A 1 180 ? -20.583 -3.667 51.561 1.00 66.50 180 ASN A N 1
ATOM 1470 C CA . ASN A 1 180 ? -19.998 -3.719 52.907 1.00 66.50 180 ASN A CA 1
ATOM 1471 C C . ASN A 1 180 ? -20.933 -3.138 53.982 1.00 66.50 180 ASN A C 1
ATOM 1473 O O . ASN A 1 180 ? -21.018 -3.662 55.093 1.00 66.50 180 ASN A O 1
ATOM 1477 N N . ASN A 1 181 ? -21.705 -2.100 53.649 1.00 63.28 181 ASN A N 1
ATOM 1478 C CA . ASN A 1 181 ? -22.748 -1.597 54.544 1.00 63.28 181 ASN A CA 1
ATOM 1479 C C . ASN A 1 181 ? -23.917 -2.584 54.689 1.00 63.28 181 ASN A C 1
ATOM 1481 O O . ASN A 1 181 ? -24.527 -2.660 55.754 1.00 63.28 181 ASN A O 1
ATOM 1485 N N . THR A 1 182 ? -24.216 -3.368 53.653 1.00 57.91 182 THR A N 1
ATOM 1486 C CA . THR A 1 182 ? -25.300 -4.359 53.679 1.00 57.91 182 THR A CA 1
ATOM 1487 C C . THR A 1 182 ? -24.937 -5.543 54.578 1.00 57.91 182 THR A C 1
ATOM 1489 O O . THR A 1 182 ? -25.756 -5.936 55.406 1.00 57.91 182 THR A O 1
ATOM 1492 N N . SER A 1 183 ? -23.689 -6.030 54.533 1.00 63.47 183 SER A N 1
ATOM 1493 C CA . SER A 1 183 ? -23.230 -7.096 55.440 1.00 63.47 183 SER A CA 1
ATOM 1494 C C . SER A 1 183 ? -23.198 -6.639 56.904 1.00 63.47 183 SER A C 1
ATOM 1496 O O . SER A 1 183 ? -23.562 -7.398 57.802 1.00 63.47 183 SER A O 1
ATOM 1498 N N . ALA A 1 184 ? -22.829 -5.378 57.160 1.00 63.59 184 ALA A N 1
ATOM 1499 C CA . ALA A 1 184 ? -22.860 -4.797 58.502 1.00 63.59 184 ALA A CA 1
ATOM 1500 C C . ALA A 1 184 ? -24.295 -4.683 59.053 1.00 63.59 184 ALA A C 1
ATOM 1502 O O . ALA A 1 184 ? -24.535 -4.935 60.239 1.00 63.59 184 ALA A O 1
ATOM 1503 N N . VAL A 1 185 ? -25.266 -4.345 58.196 1.00 59.28 185 VAL A N 1
ATOM 1504 C CA . VAL A 1 185 ? -26.692 -4.300 58.558 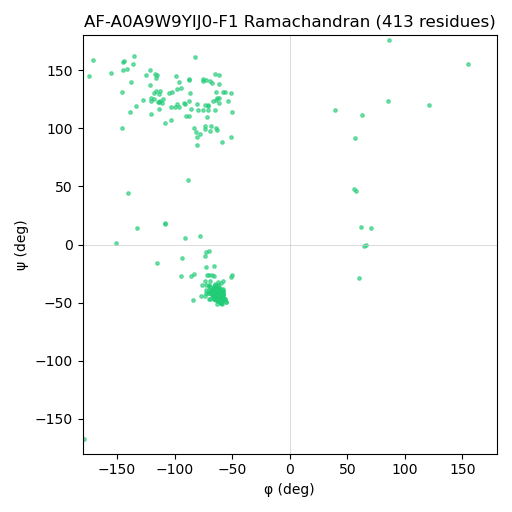1.00 59.28 185 VAL A CA 1
ATOM 1505 C C . VAL A 1 185 ? -27.252 -5.706 58.790 1.00 59.28 185 VAL A C 1
ATOM 1507 O O . VAL A 1 185 ? -27.970 -5.910 59.772 1.00 59.28 185 VAL A O 1
ATOM 1510 N N . GLU A 1 186 ? -26.893 -6.691 57.961 1.00 65.00 186 GLU A N 1
ATOM 1511 C CA . GLU A 1 186 ? -27.269 -8.096 58.171 1.00 65.00 186 GLU A CA 1
ATOM 1512 C C . GLU A 1 186 ? -26.730 -8.635 59.502 1.00 65.00 186 GLU A C 1
ATOM 1514 O O . GLU A 1 186 ? -27.482 -9.227 60.281 1.00 65.00 186 GLU A O 1
ATOM 1519 N N . GLU A 1 187 ? -25.465 -8.358 59.831 1.00 72.44 187 GLU A N 1
ATOM 1520 C CA . GLU A 1 187 ? -24.869 -8.764 61.106 1.00 72.44 187 GLU A CA 1
ATOM 1521 C C . GLU A 1 187 ? -25.555 -8.075 62.301 1.00 72.44 187 GLU A C 1
ATOM 1523 O O . GLU A 1 187 ? -25.849 -8.711 63.321 1.00 72.44 187 GLU A O 1
ATOM 1528 N N . GLN A 1 188 ? -25.873 -6.781 62.184 1.00 70.06 188 GLN A N 1
ATOM 1529 C CA . GLN A 1 188 ? -26.579 -6.038 63.229 1.00 70.06 188 GLN A CA 1
ATOM 1530 C C . GLN A 1 188 ? -28.001 -6.573 63.455 1.00 70.06 188 GLN A C 1
ATOM 1532 O O . GLN A 1 188 ? -28.439 -6.703 64.605 1.00 70.06 188 GLN A O 1
ATOM 1537 N N . HIS A 1 189 ? -28.731 -6.882 62.382 1.00 65.94 189 HIS A N 1
ATOM 1538 C CA . HIS A 1 189 ? -30.067 -7.466 62.463 1.00 65.94 189 HIS A CA 1
ATOM 1539 C C . HIS A 1 189 ? -30.030 -8.882 63.034 1.00 65.94 189 HIS A C 1
ATOM 1541 O O . HIS A 1 189 ? -30.822 -9.178 63.929 1.00 65.94 189 HIS A O 1
ATOM 1547 N N . SER A 1 190 ? -29.060 -9.703 62.632 1.00 73.31 190 SER A N 1
ATOM 1548 C CA . SER A 1 190 ? -28.855 -11.041 63.193 1.00 73.31 190 SER A CA 1
ATOM 1549 C C . SER A 1 190 ? -28.604 -10.985 64.709 1.00 73.31 190 SER A C 1
ATOM 1551 O O . SER A 1 190 ? -29.298 -11.643 65.486 1.00 73.31 190 SER A O 1
ATOM 1553 N N . LYS A 1 191 ? -27.735 -10.072 65.175 1.00 77.88 191 LYS A N 1
ATOM 1554 C CA . LYS A 1 191 ? -27.497 -9.839 66.616 1.00 77.88 191 LYS A CA 1
ATOM 1555 C C . LYS A 1 191 ? -28.749 -9.366 67.364 1.00 77.88 191 LYS A C 1
ATOM 1557 O O . LYS A 1 191 ? -28.963 -9.764 68.510 1.00 77.88 191 LYS A O 1
ATOM 1562 N N . LYS A 1 192 ? -29.578 -8.504 66.760 1.00 71.12 192 LYS A N 1
ATOM 1563 C CA . LYS A 1 192 ? -30.845 -8.052 67.369 1.00 71.12 192 LYS A CA 1
ATOM 1564 C C . LYS A 1 192 ? -31.863 -9.186 67.472 1.00 71.12 192 LYS A C 1
ATOM 1566 O O . LYS A 1 192 ? -32.489 -9.313 68.521 1.00 71.12 192 LYS A O 1
ATOM 1571 N N . ILE A 1 193 ? -32.002 -10.004 66.428 1.00 69.56 193 ILE A N 1
ATOM 1572 C CA . ILE A 1 193 ? -32.885 -11.179 66.426 1.00 69.56 193 ILE A CA 1
ATOM 1573 C C . ILE A 1 193 ? -32.453 -12.146 67.527 1.00 69.56 193 ILE A C 1
ATOM 1575 O O . ILE A 1 193 ? -33.269 -12.503 68.369 1.00 69.56 193 ILE A O 1
ATOM 1579 N N . GLN A 1 194 ? -31.159 -12.457 67.615 1.00 79.69 194 GLN A N 1
ATOM 1580 C CA . GLN A 1 194 ? -30.637 -13.364 68.635 1.00 79.69 194 GLN A CA 1
ATOM 1581 C C . GLN A 1 194 ? -30.853 -12.834 70.065 1.00 79.69 194 GLN A C 1
ATOM 1583 O O . GLN A 1 194 ? -31.221 -13.584 70.968 1.00 79.69 194 GLN A O 1
ATOM 1588 N N . ARG A 1 195 ? -30.693 -11.520 70.291 1.00 80.69 195 ARG A N 1
ATOM 1589 C CA . ARG A 1 195 ? -31.034 -10.890 71.582 1.00 80.69 195 ARG A CA 1
ATOM 1590 C C . ARG A 1 195 ? -32.523 -11.000 71.904 1.00 80.69 195 ARG A C 1
ATOM 1592 O O . ARG A 1 195 ? -32.863 -11.268 73.052 1.00 80.69 195 ARG A O 1
ATOM 1599 N N . LEU A 1 196 ? -33.393 -10.784 70.918 1.00 73.38 196 LEU A N 1
ATOM 1600 C CA . LEU A 1 196 ? -34.841 -10.902 71.094 1.00 73.38 196 LEU A CA 1
ATOM 1601 C C . LEU A 1 196 ? -35.257 -12.345 71.395 1.00 73.38 196 LEU A C 1
ATOM 1603 O O . LEU A 1 196 ? -36.097 -12.554 72.264 1.00 73.38 196 LEU A O 1
ATOM 1607 N N . GLU A 1 197 ? -34.652 -13.333 70.739 1.00 71.94 197 GLU A N 1
ATOM 1608 C CA . GLU A 1 197 ? -34.889 -14.753 71.020 1.00 71.94 197 GLU A CA 1
ATOM 1609 C C . GLU A 1 197 ? -34.475 -15.129 72.445 1.00 71.94 197 GLU A C 1
ATOM 1611 O O . GLU A 1 197 ? -35.246 -15.777 73.155 1.00 71.94 197 GLU A O 1
ATOM 1616 N N . ASN A 1 198 ? -33.304 -14.667 72.893 1.00 80.94 198 ASN A N 1
ATOM 1617 C CA . ASN A 1 198 ? -32.841 -14.882 74.264 1.00 80.94 198 ASN A CA 1
ATOM 1618 C C . ASN A 1 198 ? -33.796 -14.240 75.282 1.00 80.94 198 ASN A C 1
ATOM 1620 O O . ASN A 1 198 ? -34.264 -14.924 76.188 1.00 80.94 198 ASN A O 1
ATOM 1624 N N . LEU A 1 199 ? -34.180 -12.974 75.076 1.00 80.25 199 LEU A N 1
ATOM 1625 C CA . LEU A 1 199 ? -35.120 -12.266 75.953 1.00 80.25 199 LEU A CA 1
ATOM 1626 C C . LEU A 1 199 ? -36.485 -12.971 76.022 1.00 80.25 199 LEU A C 1
ATOM 1628 O O . LEU A 1 199 ? -37.104 -13.054 77.084 1.00 80.25 199 LEU A O 1
ATOM 1632 N N . LEU A 1 200 ? -36.966 -13.495 74.892 1.00 71.38 200 LEU A N 1
ATOM 1633 C CA . LEU A 1 200 ? -38.235 -14.215 74.815 1.00 71.38 200 LEU A CA 1
ATOM 1634 C C . LEU A 1 200 ? -38.164 -15.571 75.535 1.00 71.38 200 LEU A C 1
ATOM 1636 O O . LEU A 1 200 ? -39.133 -15.977 76.181 1.00 71.38 200 LEU A O 1
ATOM 1640 N N . ASN A 1 201 ? -37.019 -16.253 75.459 1.00 77.06 201 ASN A N 1
ATOM 1641 C CA . ASN A 1 201 ? -36.767 -17.490 76.193 1.00 77.06 201 ASN A CA 1
ATOM 1642 C C . ASN A 1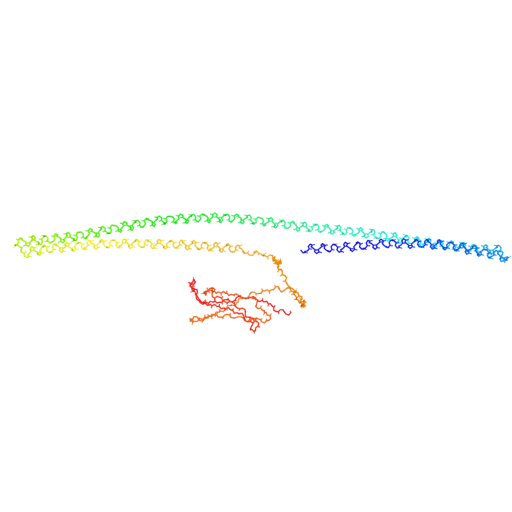 201 ? -36.689 -17.254 77.707 1.00 77.06 201 ASN A C 1
ATOM 1644 O O . ASN A 1 201 ? -37.315 -18.008 78.456 1.00 77.06 201 ASN A O 1
ATOM 1648 N N . ASP A 1 202 ? -36.015 -16.188 78.142 1.00 80.19 202 ASP A N 1
ATOM 1649 C CA . ASP A 1 202 ? -35.939 -15.789 79.552 1.00 80.19 202 ASP A CA 1
ATOM 1650 C C . ASP A 1 202 ? -37.324 -15.416 80.086 1.00 80.19 202 ASP A C 1
ATOM 1652 O O . ASP A 1 202 ? -37.785 -15.987 81.071 1.00 80.19 202 ASP A O 1
ATOM 1656 N N . THR A 1 203 ? -38.075 -14.590 79.351 1.00 72.25 203 THR A N 1
ATOM 1657 C CA . THR A 1 203 ? -39.454 -14.224 79.717 1.00 72.25 203 THR A CA 1
ATOM 1658 C C . THR A 1 203 ? -40.350 -15.461 79.834 1.00 72.25 203 THR A C 1
ATOM 1660 O O . THR A 1 203 ? -41.151 -15.587 80.759 1.00 72.25 203 THR A O 1
ATOM 1663 N N . ARG A 1 204 ? -40.220 -16.425 78.912 1.00 69.75 204 ARG A N 1
ATOM 1664 C CA . ARG A 1 204 ? -40.974 -17.686 78.967 1.00 69.75 204 ARG A CA 1
ATOM 1665 C C . ARG A 1 204 ? -40.582 -18.529 80.185 1.00 69.75 204 ARG A C 1
ATOM 1667 O O . ARG A 1 204 ? -41.441 -19.234 80.719 1.00 69.75 204 ARG A O 1
ATOM 1674 N N . LYS A 1 205 ? -39.315 -18.494 80.606 1.00 78.44 205 LYS A N 1
ATOM 1675 C CA . LYS A 1 205 ? -38.829 -19.167 81.816 1.00 78.44 205 LYS A CA 1
ATOM 1676 C C . LYS A 1 205 ? -39.384 -18.495 83.072 1.00 78.44 205 LYS A C 1
ATOM 1678 O O . LYS A 1 205 ? -39.952 -19.196 83.904 1.00 78.44 205 LYS A O 1
ATOM 1683 N N . ASP A 1 206 ? -39.328 -17.170 83.150 1.00 75.12 206 ASP A N 1
ATOM 1684 C CA . ASP A 1 206 ? -39.851 -16.392 84.277 1.00 75.12 206 ASP A CA 1
ATOM 1685 C C . ASP A 1 206 ? -41.361 -16.576 84.435 1.00 75.12 206 ASP A C 1
ATOM 1687 O O . ASP A 1 206 ? -41.840 -16.815 85.538 1.00 75.12 206 ASP A O 1
ATOM 1691 N N . ILE A 1 207 ? -42.125 -16.578 83.335 1.00 65.38 207 ILE A N 1
ATOM 1692 C CA . ILE A 1 207 ? -43.570 -16.858 83.372 1.00 65.38 207 ILE A CA 1
ATOM 1693 C C . ILE A 1 207 ? -43.849 -18.259 83.933 1.00 65.38 207 ILE A C 1
ATOM 1695 O O . ILE A 1 207 ? -44.778 -18.428 84.723 1.00 65.38 207 ILE A O 1
ATOM 1699 N N . LYS A 1 208 ? -43.060 -19.272 83.546 1.00 71.75 208 LYS A N 1
ATOM 1700 C CA . LYS A 1 208 ? -43.205 -20.630 84.095 1.00 71.75 208 LYS A CA 1
ATOM 1701 C C . LYS A 1 208 ? -42.900 -20.661 85.588 1.00 71.75 208 LYS A C 1
ATOM 1703 O O . LYS A 1 208 ? -43.631 -21.317 86.324 1.00 71.75 208 LYS A O 1
ATOM 1708 N N . GLU A 1 209 ? -41.862 -19.955 86.023 1.00 76.25 209 GLU A N 1
ATOM 1709 C CA . GLU A 1 209 ? -41.452 -19.923 87.426 1.00 76.25 209 GLU A CA 1
ATOM 1710 C C . GLU A 1 209 ? -42.462 -19.168 88.294 1.00 76.25 209 GLU A C 1
ATOM 1712 O O . GLU A 1 209 ? -42.936 -19.703 89.293 1.00 76.25 209 GLU A O 1
ATOM 1717 N N . VAL A 1 210 ? -42.904 -17.984 87.857 1.00 69.69 210 VAL A N 1
ATOM 1718 C CA . VAL A 1 210 ? -43.964 -17.215 88.523 1.00 69.69 210 VAL A CA 1
ATOM 1719 C C . VAL A 1 210 ? -45.251 -18.024 88.589 1.00 69.69 210 VAL A C 1
ATOM 1721 O O . VAL A 1 210 ? -45.880 -18.064 89.641 1.00 69.69 210 VAL A O 1
ATOM 1724 N N . SER A 1 211 ? -45.640 -18.699 87.503 1.00 65.00 211 SER A N 1
ATOM 1725 C CA . SER A 1 211 ? -46.822 -19.564 87.501 1.00 65.00 211 SER A CA 1
ATOM 1726 C C . SER A 1 211 ? -46.683 -20.702 88.512 1.00 65.00 211 SER A C 1
ATOM 1728 O O . SER A 1 211 ? -47.631 -20.976 89.246 1.00 65.00 211 SER A O 1
ATOM 1730 N N . ARG A 1 212 ? -45.500 -21.319 88.609 1.00 71.44 212 ARG A N 1
ATOM 1731 C CA . ARG A 1 212 ? -45.210 -22.396 89.560 1.00 71.44 212 ARG A CA 1
ATOM 1732 C C . ARG A 1 212 ? -45.273 -21.915 91.011 1.00 71.44 212 ARG A C 1
ATOM 1734 O O . ARG A 1 212 ? -45.927 -22.566 91.822 1.00 71.44 212 ARG A O 1
ATOM 1741 N N . GLU A 1 213 ? -44.658 -20.777 91.326 1.00 71.56 213 GLU A N 1
ATOM 1742 C CA . GLU A 1 213 ? -44.679 -20.184 92.669 1.00 71.56 213 GLU A CA 1
ATOM 1743 C C . GLU A 1 213 ? -46.075 -19.677 93.051 1.00 71.56 213 GLU A C 1
ATOM 1745 O O . GLU A 1 213 ? -46.527 -19.919 94.171 1.00 71.56 213 GLU A O 1
ATOM 1750 N N . HIS A 1 214 ? -46.827 -19.083 92.116 1.00 66.38 214 HIS A N 1
ATOM 1751 C CA . HIS A 1 214 ? -48.238 -18.758 92.347 1.00 66.38 214 HIS A CA 1
ATOM 1752 C C . HIS A 1 214 ? -49.041 -20.021 92.655 1.00 66.38 214 HIS A C 1
ATOM 1754 O O . HIS A 1 214 ? -49.727 -20.059 93.670 1.00 66.38 214 HIS A O 1
ATOM 1760 N N . PHE A 1 215 ? -48.920 -21.074 91.838 1.00 66.69 215 PHE A N 1
ATOM 1761 C CA . PHE A 1 215 ? -49.617 -22.342 92.076 1.00 66.69 215 PHE A CA 1
ATOM 1762 C C . PHE A 1 215 ? -49.254 -22.961 93.424 1.00 66.69 215 PHE A C 1
ATOM 1764 O O . PHE A 1 215 ? -50.140 -23.429 94.130 1.00 66.69 215 PHE A O 1
ATOM 1771 N N . LYS A 1 216 ? -47.976 -22.937 93.809 1.00 73.94 216 LYS A N 1
ATOM 1772 C CA . LYS A 1 216 ? -47.500 -23.441 95.101 1.00 73.94 216 LYS A CA 1
ATOM 1773 C C . LYS A 1 216 ? -48.073 -22.638 96.271 1.00 73.94 216 LYS A C 1
ATOM 1775 O O . LYS A 1 216 ? -48.545 -23.231 97.236 1.00 73.94 216 LYS A O 1
ATOM 1780 N N . THR A 1 217 ? -48.084 -21.309 96.170 1.00 71.00 217 THR A N 1
ATOM 1781 C CA . THR A 1 217 ? -48.635 -20.413 97.201 1.00 71.00 217 THR A CA 1
ATOM 1782 C C . THR A 1 217 ? -50.154 -20.578 97.326 1.00 71.00 217 THR A C 1
ATOM 1784 O O . THR A 1 217 ? -50.670 -20.708 98.433 1.00 71.00 217 THR A O 1
ATOM 1787 N N . LEU A 1 218 ? -50.864 -20.661 96.193 1.00 60.62 218 LEU A N 1
ATOM 1788 C CA . LEU A 1 218 ? -52.298 -20.967 96.130 1.00 60.62 218 LEU A CA 1
ATOM 1789 C C . LEU A 1 218 ? -52.618 -22.329 96.757 1.00 60.62 218 LEU A C 1
ATOM 1791 O O . LEU A 1 218 ? -53.561 -22.447 97.534 1.00 60.62 218 LEU A O 1
ATOM 1795 N N . TRP A 1 219 ? -51.826 -23.351 96.428 1.00 66.62 219 TRP A N 1
ATOM 1796 C CA . TRP A 1 219 ? -52.005 -24.709 96.936 1.00 66.62 219 TRP A CA 1
ATOM 1797 C C . TRP A 1 219 ? -51.812 -24.785 98.455 1.00 66.62 219 TRP A C 1
ATOM 1799 O O . TRP A 1 219 ? -52.595 -25.428 99.149 1.00 66.62 219 TRP A O 1
ATOM 1809 N N . LEU A 1 220 ? -50.804 -24.085 98.984 1.00 70.56 220 LEU A N 1
ATOM 1810 C CA . LEU A 1 220 ? -50.520 -24.025 100.421 1.00 70.56 220 LEU A CA 1
ATOM 1811 C C . LEU A 1 220 ? -51.567 -23.230 101.219 1.00 70.56 220 LEU A C 1
ATOM 1813 O O . LEU A 1 220 ? -51.750 -23.503 102.402 1.00 70.56 220 LEU A O 1
ATOM 1817 N N . ALA A 1 221 ? -52.272 -22.278 100.599 1.00 64.81 221 ALA A N 1
ATOM 1818 C CA . ALA A 1 221 ? -53.284 -21.457 101.270 1.00 64.81 221 ALA A CA 1
ATOM 1819 C C . ALA A 1 221 ? -54.597 -22.207 101.590 1.00 64.81 221 ALA A C 1
ATOM 1821 O O . ALA A 1 221 ? -55.435 -21.679 102.318 1.00 64.81 221 ALA A O 1
ATOM 1822 N N . GLY A 1 222 ? -54.791 -23.428 101.071 1.00 48.50 222 GLY A N 1
ATOM 1823 C CA . GLY A 1 222 ? -55.781 -24.405 101.552 1.00 48.50 222 GLY A CA 1
ATOM 1824 C C . GLY A 1 222 ? -57.270 -24.047 101.431 1.00 48.50 222 GLY A C 1
ATOM 1825 O O . GLY A 1 222 ? -58.101 -24.871 101.800 1.00 48.50 222 GLY A O 1
ATOM 1826 N N . ASN A 1 223 ? -57.633 -22.863 100.923 1.00 55.97 223 ASN A N 1
ATOM 1827 C CA . ASN A 1 223 ? -59.015 -22.370 100.963 1.00 55.97 223 ASN A CA 1
ATOM 1828 C C . ASN A 1 223 ? -59.441 -21.633 99.678 1.00 55.97 223 ASN A C 1
ATOM 1830 O O . ASN A 1 223 ? -60.044 -20.562 99.722 1.00 55.97 223 ASN A O 1
ATOM 1834 N N . PHE A 1 224 ? -59.111 -22.196 98.513 1.00 54.44 224 PHE A N 1
ATOM 1835 C CA . PHE A 1 224 ? -59.553 -21.652 97.228 1.00 54.44 224 PHE A CA 1
ATOM 1836 C C . PHE A 1 224 ? -60.914 -22.215 96.823 1.00 54.44 224 PHE A C 1
ATOM 1838 O O . PHE A 1 224 ? -61.089 -23.423 96.670 1.00 54.44 224 PHE A O 1
ATOM 1845 N N . THR A 1 225 ? -61.881 -21.329 96.585 1.00 63.94 225 THR A N 1
ATOM 1846 C CA . THR A 1 225 ? -63.112 -21.710 95.887 1.00 63.94 225 THR A CA 1
ATOM 1847 C C . THR A 1 225 ? -62.811 -21.851 94.393 1.00 63.94 225 THR A C 1
ATOM 1849 O O . THR A 1 225 ? -62.049 -21.066 93.825 1.00 63.94 225 THR A O 1
ATOM 1852 N N . ASN A 1 226 ? -63.425 -22.831 93.720 1.00 68.12 226 ASN A N 1
ATOM 1853 C CA . ASN A 1 226 ? -63.269 -23.042 92.269 1.00 68.12 226 ASN A CA 1
ATOM 1854 C C . ASN A 1 226 ? -63.496 -21.762 91.434 1.00 68.12 226 ASN A C 1
ATOM 1856 O O . ASN A 1 226 ? -62.941 -21.625 90.345 1.00 68.12 226 ASN A O 1
ATOM 1860 N N . ALA A 1 227 ? -64.283 -20.813 91.951 1.00 69.50 227 ALA A N 1
ATOM 1861 C CA . ALA A 1 227 ? -64.548 -19.528 91.314 1.00 69.50 227 ALA A CA 1
ATOM 1862 C C . ALA A 1 227 ? -63.287 -18.657 91.159 1.00 69.50 227 ALA A C 1
ATOM 1864 O O . ALA A 1 227 ? -63.085 -18.056 90.102 1.00 69.50 227 ALA A O 1
ATOM 1865 N N . GLU A 1 228 ? -62.410 -18.608 92.165 1.00 67.06 228 GLU A N 1
ATOM 1866 C CA . GLU A 1 228 ? -61.182 -17.808 92.085 1.00 67.06 228 GLU A CA 1
ATOM 1867 C C . GLU A 1 228 ? -60.143 -18.436 91.152 1.00 67.06 228 GLU A C 1
ATOM 1869 O O . GLU A 1 228 ? -59.537 -17.725 90.347 1.00 67.06 228 GLU A O 1
ATOM 1874 N N . LEU A 1 229 ? -60.005 -19.768 91.167 1.00 70.19 229 LEU A N 1
ATOM 1875 C CA . LEU A 1 229 ? -59.144 -20.485 90.222 1.00 70.19 229 LEU A CA 1
ATOM 1876 C C . LEU A 1 229 ? -59.592 -20.235 88.778 1.00 70.19 229 LEU A C 1
ATOM 1878 O O . LEU A 1 229 ? -58.770 -19.938 87.910 1.00 70.19 229 LEU A O 1
ATOM 1882 N N . HIS A 1 230 ? -60.904 -20.290 88.528 1.00 70.06 230 HIS A N 1
ATOM 1883 C CA . HIS A 1 230 ? -61.446 -20.005 87.208 1.00 70.06 230 HIS A CA 1
ATOM 1884 C C . HIS A 1 230 ? -61.186 -18.551 86.798 1.00 70.06 230 HIS A C 1
ATOM 1886 O O . HIS A 1 230 ? -60.810 -18.306 85.654 1.00 70.06 230 HIS A O 1
ATOM 1892 N N . ARG A 1 231 ? -61.321 -17.579 87.710 1.00 74.94 231 ARG A N 1
ATOM 1893 C CA . ARG A 1 231 ? -61.045 -16.164 87.419 1.00 74.94 231 ARG A CA 1
ATOM 1894 C C . ARG A 1 231 ? -59.577 -15.933 87.044 1.00 74.94 231 ARG A C 1
ATOM 1896 O O . ARG A 1 231 ? -59.310 -15.248 86.055 1.00 74.94 231 ARG A O 1
ATOM 1903 N N . VAL A 1 232 ? -58.638 -16.514 87.796 1.00 70.62 232 VAL A N 1
ATOM 1904 C CA . VAL A 1 232 ? -57.197 -16.429 87.498 1.00 70.62 232 VAL A CA 1
ATOM 1905 C C . VAL A 1 232 ? -56.887 -17.108 86.166 1.00 70.62 232 VAL A C 1
ATOM 1907 O O . VAL A 1 232 ? -56.208 -16.519 85.327 1.00 70.62 232 VAL A O 1
ATOM 1910 N N . TRP A 1 233 ? -57.442 -18.297 85.918 1.00 73.31 233 TRP A N 1
ATOM 1911 C CA . TRP A 1 233 ? -57.268 -19.001 84.649 1.00 73.31 233 TRP A CA 1
ATOM 1912 C C . TRP A 1 233 ? -57.783 -18.182 83.458 1.00 73.31 233 TRP A C 1
ATOM 1914 O O . TRP A 1 233 ? -57.079 -18.047 82.458 1.00 73.31 233 TRP A O 1
ATOM 1924 N N . THR A 1 234 ? -58.959 -17.559 83.573 1.00 71.81 234 THR A N 1
ATOM 1925 C CA . THR A 1 234 ? -59.511 -16.700 82.516 1.00 71.81 234 THR A CA 1
ATOM 1926 C C . THR A 1 234 ? -58.625 -15.476 82.270 1.00 71.81 234 THR A C 1
ATOM 1928 O O . THR A 1 234 ? -58.386 -15.124 81.117 1.00 71.81 234 THR A O 1
ATOM 1931 N N . ALA A 1 235 ? -58.084 -14.850 83.321 1.00 72.44 235 ALA A N 1
ATOM 1932 C CA . ALA A 1 235 ? -57.167 -13.717 83.185 1.00 72.44 235 ALA A CA 1
ATOM 1933 C C . ALA A 1 235 ? -55.843 -14.116 82.500 1.00 72.44 235 ALA A C 1
ATOM 1935 O O . ALA A 1 235 ? -55.371 -13.414 81.600 1.00 72.44 235 ALA A O 1
ATOM 1936 N N . VAL A 1 236 ? -55.273 -15.269 82.866 1.00 70.44 236 VAL A N 1
ATOM 1937 C CA . VAL A 1 236 ? -54.069 -15.826 82.223 1.00 70.44 236 VAL A CA 1
ATOM 1938 C C . VAL A 1 236 ? -54.338 -16.169 80.755 1.00 70.44 236 VAL A C 1
ATOM 1940 O O . VAL A 1 236 ? -53.539 -15.843 79.881 1.00 70.44 236 VAL A O 1
ATOM 1943 N N . ASN A 1 237 ? -55.491 -16.760 80.449 1.00 71.75 237 ASN A N 1
ATOM 1944 C CA . ASN A 1 237 ? -55.851 -17.095 79.074 1.00 71.75 237 ASN A CA 1
ATOM 1945 C C . ASN A 1 237 ? -56.061 -15.829 78.215 1.00 71.75 237 ASN A C 1
ATOM 1947 O O . ASN A 1 237 ? -55.578 -15.747 77.086 1.00 71.75 237 ASN A O 1
ATOM 1951 N N . LEU A 1 238 ? -56.705 -14.792 78.765 1.00 76.75 238 LEU A N 1
ATOM 1952 C CA . LEU A 1 238 ? -56.880 -13.502 78.086 1.00 76.75 238 LEU A CA 1
ATOM 1953 C C . LEU A 1 238 ? -55.544 -12.806 77.798 1.00 76.75 238 LEU A C 1
ATOM 1955 O O . LEU A 1 238 ? -55.332 -12.316 76.688 1.00 76.75 238 LEU A O 1
ATOM 1959 N N . THR A 1 239 ? -54.630 -12.798 78.770 1.00 73.19 239 THR A N 1
ATOM 1960 C CA . THR A 1 239 ? -53.282 -12.231 78.596 1.00 73.19 239 THR A CA 1
ATOM 1961 C C . THR A 1 239 ? -52.452 -13.027 77.588 1.00 73.19 239 THR A C 1
ATOM 1963 O O . THR A 1 239 ? -51.763 -12.431 76.760 1.00 73.19 239 THR A O 1
ATOM 1966 N N . GLN A 1 240 ? -52.575 -14.356 77.564 1.00 72.06 240 GLN A N 1
ATOM 1967 C CA . GLN A 1 240 ? -51.928 -15.199 76.557 1.00 72.06 240 GLN A CA 1
ATOM 1968 C C . GLN A 1 240 ? -52.446 -14.911 75.136 1.00 72.06 240 GLN A C 1
ATOM 1970 O O . GLN A 1 240 ? -51.652 -14.833 74.193 1.00 72.06 240 GLN A O 1
ATOM 1975 N N . ILE A 1 241 ? -53.760 -14.715 74.973 1.00 77.88 241 ILE A N 1
ATOM 1976 C CA . ILE A 1 241 ? -54.374 -14.342 73.690 1.00 77.88 241 ILE A CA 1
ATOM 1977 C C . ILE A 1 241 ? -53.876 -12.969 73.222 1.00 77.88 241 ILE A C 1
ATOM 1979 O O . ILE A 1 241 ? -53.549 -12.811 72.041 1.00 77.88 241 ILE A O 1
ATOM 1983 N N . ASP A 1 242 ? -53.795 -11.981 74.118 1.00 80.94 242 ASP A N 1
ATOM 1984 C CA . ASP A 1 242 ? -53.326 -10.641 73.755 1.00 80.94 242 ASP A CA 1
ATOM 1985 C C . ASP A 1 242 ? -51.843 -10.634 73.354 1.00 80.94 242 ASP A C 1
ATOM 1987 O O . ASP A 1 242 ? -51.471 -10.056 72.331 1.00 80.94 242 ASP A O 1
ATOM 1991 N N . LEU A 1 243 ? -51.004 -11.385 74.069 1.00 73.81 243 LEU A N 1
ATOM 1992 C CA . LEU A 1 243 ? -49.583 -11.512 73.746 1.00 73.81 243 LEU A CA 1
ATOM 1993 C C . LEU A 1 243 ? -49.358 -12.213 72.394 1.00 73.81 243 LEU A C 1
ATOM 1995 O O . LEU A 1 243 ? -48.535 -11.775 71.587 1.00 73.81 243 LEU A O 1
ATOM 1999 N N . LEU A 1 244 ? -50.144 -13.250 72.082 1.00 73.12 244 LEU A N 1
ATOM 2000 C CA . LEU A 1 244 ? -50.136 -13.885 70.757 1.00 73.12 244 LEU A CA 1
ATOM 2001 C C . LEU A 1 244 ? -50.567 -12.919 69.646 1.00 73.12 244 LEU A C 1
ATOM 2003 O O . LEU A 1 244 ? -50.016 -12.961 68.542 1.00 73.12 244 LEU A O 1
ATOM 2007 N N . ARG A 1 245 ? -51.538 -12.042 69.919 1.00 82.19 245 ARG A N 1
ATOM 2008 C CA . ARG A 1 245 ? -51.989 -11.010 68.976 1.00 82.19 245 ARG A CA 1
ATOM 2009 C C . ARG A 1 245 ? -50.883 -9.987 68.704 1.00 82.19 245 ARG A C 1
ATOM 2011 O O . ARG A 1 245 ? -50.617 -9.689 67.539 1.00 82.19 245 ARG A O 1
ATOM 2018 N N . GLN A 1 246 ? -50.211 -9.508 69.751 1.00 78.50 246 GLN A N 1
ATOM 2019 C CA . GLN A 1 246 ? -49.067 -8.592 69.655 1.00 78.50 246 GLN A CA 1
ATOM 2020 C C . GLN A 1 246 ? -47.927 -9.210 68.828 1.00 78.50 246 GLN A C 1
ATOM 2022 O O . GLN A 1 246 ? -47.458 -8.599 67.867 1.00 78.50 246 GLN A O 1
ATOM 2027 N N . LEU A 1 247 ? -47.550 -10.462 69.117 1.00 69.44 247 LEU A N 1
ATOM 2028 C CA . LEU A 1 247 ? -46.508 -11.180 68.372 1.00 69.44 247 LEU A CA 1
ATOM 2029 C C . LEU A 1 247 ? -46.861 -11.366 66.892 1.00 69.44 247 LEU A C 1
ATOM 2031 O O . LEU A 1 247 ? -46.007 -11.177 66.025 1.00 69.44 247 LEU A O 1
ATOM 2035 N N . LYS A 1 248 ? -48.123 -11.686 66.575 1.00 77.12 248 LYS A N 1
ATOM 2036 C CA . LYS A 1 248 ? -4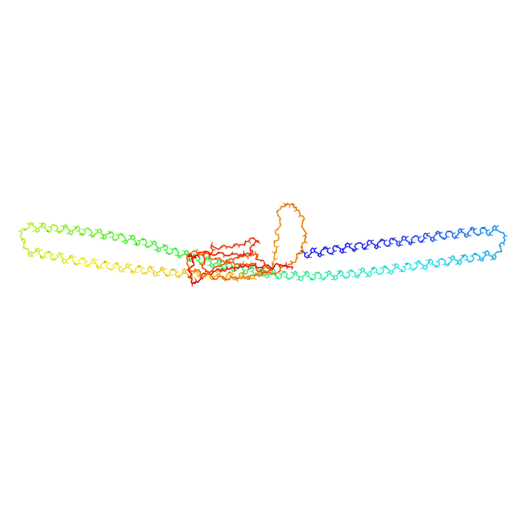8.583 -11.759 65.180 1.00 77.12 248 LYS A CA 1
ATOM 2037 C C . LYS A 1 248 ? -48.446 -10.412 64.474 1.00 77.12 248 LYS A C 1
ATOM 2039 O O . LYS A 1 248 ? -47.978 -10.385 63.340 1.00 77.12 248 LYS A O 1
ATOM 2044 N N . LYS A 1 249 ? -48.802 -9.305 65.134 1.00 82.88 249 LYS A N 1
ATOM 2045 C CA . LYS A 1 249 ? -48.680 -7.955 64.561 1.00 82.88 249 LYS A CA 1
ATOM 2046 C C . LYS A 1 249 ? -47.225 -7.608 64.239 1.00 82.88 249 LYS A C 1
ATOM 2048 O O . LYS A 1 249 ? -46.952 -7.137 63.140 1.00 82.88 249 LYS A O 1
ATOM 2053 N N . VAL A 1 250 ? -46.294 -7.908 65.147 1.00 73.69 250 VAL A N 1
ATOM 2054 C CA . VAL A 1 250 ? -44.852 -7.718 64.907 1.00 73.69 250 VAL A CA 1
ATOM 2055 C C . VAL A 1 250 ? -44.373 -8.574 63.732 1.00 73.69 250 VAL A C 1
ATOM 2057 O O . VAL A 1 250 ? -43.699 -8.061 62.841 1.00 73.69 250 VAL A O 1
ATOM 2060 N N . LYS A 1 251 ? -4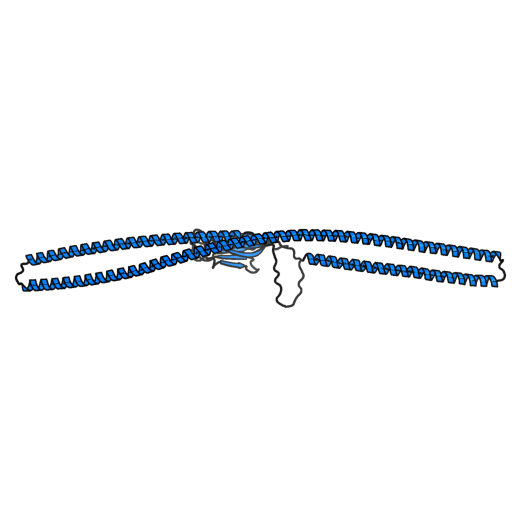4.774 -9.852 63.676 1.00 79.62 251 LYS A N 1
ATOM 2061 C CA . LYS A 1 251 ? -44.423 -10.753 62.568 1.00 79.62 251 LYS A CA 1
ATOM 2062 C C . LYS A 1 251 ? -44.910 -10.225 61.217 1.00 79.62 251 LYS A C 1
ATOM 2064 O O . LYS A 1 251 ? -44.140 -10.233 60.259 1.00 79.62 251 LYS A O 1
ATOM 2069 N N . TYR A 1 252 ? -46.164 -9.780 61.129 1.00 80.44 252 TYR A N 1
ATOM 2070 C CA . TYR A 1 252 ? -46.711 -9.233 59.885 1.00 80.44 252 TYR A CA 1
ATOM 2071 C C . TYR A 1 252 ? -45.956 -7.982 59.440 1.00 80.44 252 TYR A C 1
ATOM 2073 O O . TYR A 1 252 ? -45.550 -7.917 58.286 1.00 80.44 252 TYR A O 1
ATOM 2081 N N . ASN A 1 253 ? -45.675 -7.059 60.363 1.00 81.69 253 ASN A N 1
ATOM 2082 C CA . ASN A 1 253 ? -44.971 -5.816 60.045 1.00 81.69 253 ASN A CA 1
ATOM 2083 C C . ASN A 1 253 ? -43.533 -6.077 59.549 1.00 81.69 253 ASN A C 1
ATOM 2085 O O . ASN A 1 253 ? -43.084 -5.475 58.579 1.00 81.69 253 ASN A O 1
ATOM 2089 N N . LEU A 1 254 ? -42.822 -7.031 60.166 1.00 74.31 254 LEU A N 1
ATOM 2090 C CA . LEU A 1 254 ? -41.489 -7.446 59.707 1.00 74.31 254 LEU A CA 1
ATOM 2091 C C . LEU A 1 254 ? -41.532 -8.131 58.336 1.00 74.31 254 LEU A C 1
ATOM 2093 O O . LEU A 1 254 ? -40.662 -7.890 57.506 1.00 74.31 254 LEU A O 1
ATOM 2097 N N . THR A 1 255 ? -42.544 -8.964 58.089 1.00 76.94 255 THR A N 1
ATOM 2098 C CA . THR A 1 255 ? -42.711 -9.655 56.799 1.00 76.94 255 THR A CA 1
ATOM 2099 C C . THR A 1 255 ? -43.016 -8.656 55.680 1.00 76.94 255 THR A C 1
ATOM 2101 O O . THR A 1 255 ? -42.480 -8.772 54.582 1.00 76.94 255 THR A O 1
ATOM 2104 N N . GLU A 1 256 ? -43.846 -7.651 55.961 1.00 82.88 256 GLU A N 1
ATOM 2105 C CA . GLU A 1 256 ? -44.166 -6.573 55.026 1.00 82.88 256 GLU A CA 1
ATOM 2106 C C . GLU A 1 256 ? -42.932 -5.727 54.691 1.00 82.88 256 GLU A C 1
ATOM 2108 O O . GLU A 1 256 ? -42.649 -5.505 53.513 1.00 82.88 256 GLU A O 1
ATOM 2113 N N . GLN A 1 257 ? -42.144 -5.329 55.697 1.00 77.06 257 GLN A N 1
ATOM 2114 C CA . GLN A 1 257 ? -40.892 -4.607 55.453 1.00 77.06 257 GLN A CA 1
ATOM 2115 C C . GLN A 1 257 ? -39.893 -5.433 54.641 1.00 77.06 257 GLN A C 1
ATOM 2117 O O . GLN A 1 257 ? -39.293 -4.899 53.710 1.00 77.06 257 GLN A O 1
ATOM 2122 N N . LEU A 1 258 ? -39.759 -6.729 54.937 1.00 74.00 258 LEU A N 1
ATOM 2123 C CA . LEU A 1 258 ? -38.879 -7.620 54.182 1.00 74.00 258 LEU A CA 1
ATOM 2124 C C . LEU A 1 258 ? -39.295 -7.687 52.705 1.00 74.00 258 LEU A C 1
ATOM 2126 O O . LEU A 1 258 ? -38.457 -7.506 51.825 1.00 74.00 258 LEU A O 1
ATOM 2130 N N . ASN A 1 259 ? -40.593 -7.859 52.433 1.00 78.75 259 ASN A N 1
ATOM 2131 C CA . ASN A 1 259 ? -41.124 -7.888 51.070 1.00 78.75 259 ASN A CA 1
ATOM 2132 C C . ASN A 1 259 ? -40.880 -6.565 50.326 1.00 78.75 259 ASN A C 1
ATOM 2134 O O . ASN A 1 259 ? -40.492 -6.588 49.158 1.00 78.75 259 ASN A O 1
ATOM 2138 N N . LEU A 1 260 ? -41.055 -5.416 50.992 1.00 83.25 260 LEU A N 1
ATOM 2139 C CA . LEU A 1 260 ? -40.756 -4.104 50.405 1.00 83.25 260 LEU A CA 1
ATOM 2140 C C . LEU A 1 260 ? -39.273 -3.972 50.035 1.00 83.25 260 LEU A C 1
ATOM 2142 O O . LEU A 1 260 ? -38.952 -3.499 48.944 1.00 83.25 260 LEU A O 1
ATOM 2146 N N . THR A 1 261 ? -38.363 -4.427 50.901 1.00 75.69 261 THR A N 1
ATOM 2147 C CA . THR A 1 261 ? -36.922 -4.427 50.608 1.00 75.69 261 THR A CA 1
ATOM 2148 C C . THR A 1 261 ? -36.584 -5.352 49.438 1.00 75.69 261 THR A C 1
ATOM 2150 O O . THR A 1 261 ? -35.832 -4.952 48.549 1.00 75.69 261 THR A O 1
ATOM 2153 N N . THR A 1 262 ? -37.175 -6.549 49.377 1.00 79.88 262 THR A N 1
ATOM 2154 C CA . THR A 1 262 ? -36.977 -7.484 48.258 1.00 79.88 262 THR A CA 1
ATOM 2155 C C . THR A 1 262 ? -37.411 -6.877 46.923 1.00 79.88 262 THR A C 1
ATOM 2157 O O . THR A 1 262 ? -36.657 -6.943 45.953 1.00 79.88 262 THR A O 1
ATOM 2160 N N . VAL A 1 263 ? -38.582 -6.233 46.870 1.00 85.12 263 VAL A N 1
ATOM 2161 C CA . VAL A 1 263 ? -39.068 -5.557 45.653 1.00 85.12 263 VAL A CA 1
ATOM 2162 C C . VAL A 1 263 ? -38.131 -4.419 45.242 1.00 85.12 263 VAL A C 1
ATOM 2164 O O . VAL A 1 263 ? -37.831 -4.259 44.054 1.00 85.12 263 VAL A O 1
ATOM 2167 N N . HIS A 1 264 ? -37.623 -3.644 46.203 1.00 76.56 264 HIS A N 1
ATOM 2168 C CA . HIS A 1 264 ? -36.701 -2.553 45.899 1.00 76.56 264 HIS A CA 1
ATOM 2169 C C . HIS A 1 264 ? -35.377 -3.065 45.309 1.00 76.56 264 HIS A C 1
ATOM 2171 O O . HIS A 1 264 ? -34.903 -2.497 44.323 1.00 76.56 264 HIS A O 1
ATOM 2177 N N . LEU A 1 265 ? -34.813 -4.149 45.856 1.00 75.19 265 LEU A N 1
ATOM 2178 C CA . LEU A 1 265 ? -33.593 -4.775 45.333 1.00 75.19 265 LEU A CA 1
ATOM 2179 C C . LEU A 1 265 ? -33.796 -5.319 43.914 1.00 75.19 265 LEU A C 1
ATOM 2181 O O . LEU A 1 265 ? -33.009 -5.004 43.026 1.00 75.19 265 LEU A O 1
ATOM 2185 N N . GLN A 1 266 ? -34.896 -6.034 43.663 1.00 77.88 266 GLN A N 1
ATOM 2186 C CA . GLN A 1 266 ? -35.222 -6.546 42.323 1.00 77.88 266 GLN A CA 1
ATOM 2187 C C . GLN A 1 266 ? -35.376 -5.426 41.285 1.00 77.88 266 GLN A C 1
ATOM 2189 O O . GLN A 1 266 ? -34.942 -5.562 40.141 1.00 77.88 266 GLN A O 1
ATOM 2194 N N . THR A 1 267 ? -35.972 -4.300 41.684 1.00 84.75 267 THR A N 1
ATOM 2195 C CA . THR A 1 267 ? -36.136 -3.132 40.805 1.00 84.75 267 THR A CA 1
ATOM 2196 C C . THR A 1 267 ? -34.786 -2.486 40.478 1.00 84.75 267 THR A C 1
ATOM 2198 O O . THR A 1 267 ? -34.538 -2.106 39.331 1.00 84.75 267 THR A O 1
ATOM 2201 N N . SER A 1 268 ? -33.890 -2.393 41.464 1.00 77.56 268 SER A N 1
ATOM 2202 C CA . SER A 1 268 ? -32.526 -1.888 41.273 1.00 77.56 268 SER A CA 1
ATOM 2203 C C . SER A 1 268 ? -31.701 -2.794 40.352 1.00 77.56 268 SER A C 1
ATOM 2205 O O . SER A 1 268 ? -31.053 -2.284 39.436 1.00 77.56 268 SER A O 1
ATOM 2207 N N . ASP A 1 269 ? -31.786 -4.117 40.515 1.00 76.06 269 ASP A N 1
ATOM 2208 C CA . ASP A 1 269 ? -31.109 -5.091 39.646 1.00 76.06 269 ASP A CA 1
ATOM 2209 C C . ASP A 1 269 ? -31.587 -4.992 38.192 1.00 76.06 269 ASP A C 1
ATOM 2211 O O . ASP A 1 269 ? -30.776 -4.959 37.262 1.00 76.06 269 ASP A O 1
ATOM 2215 N N . ALA A 1 270 ? -32.901 -4.871 37.976 1.00 81.31 270 ALA A N 1
ATOM 2216 C CA . ALA A 1 270 ? -33.463 -4.686 36.639 1.00 81.31 270 ALA A CA 1
ATOM 2217 C C . ALA A 1 270 ? -32.953 -3.394 35.971 1.00 81.31 270 ALA A C 1
ATOM 2219 O O . ALA A 1 270 ? -32.621 -3.393 34.783 1.00 81.31 270 ALA A O 1
ATOM 2220 N N . SER A 1 271 ? -32.835 -2.305 36.738 1.00 82.62 271 SER A N 1
ATOM 2221 C CA . SER A 1 271 ? -32.288 -1.025 36.266 1.00 82.62 271 SER A CA 1
ATOM 2222 C C . SER A 1 271 ? -30.798 -1.119 35.903 1.00 82.62 271 SER A C 1
ATOM 2224 O O . SER A 1 271 ? -30.360 -0.605 34.865 1.00 82.62 271 SER A O 1
ATOM 2226 N N . LEU A 1 272 ? -30.011 -1.834 36.715 1.00 81.00 272 LEU A N 1
ATOM 2227 C CA . LEU A 1 272 ? -28.600 -2.100 36.435 1.00 81.00 272 LEU A CA 1
ATOM 2228 C C . LEU A 1 272 ? -28.441 -2.908 35.140 1.00 81.00 272 LEU A C 1
ATOM 2230 O O . LEU A 1 272 ? -27.631 -2.548 34.282 1.00 81.00 272 LEU A O 1
ATOM 2234 N N . PHE A 1 273 ? -29.241 -3.964 34.973 1.00 80.25 273 PHE A N 1
ATOM 2235 C CA . PHE A 1 273 ? -29.216 -4.811 33.783 1.00 80.25 273 PHE A CA 1
ATOM 2236 C C . PHE A 1 273 ? -29.594 -4.032 32.515 1.00 80.25 273 PHE A C 1
ATOM 2238 O O . PHE A 1 273 ? -28.911 -4.144 31.496 1.00 80.25 273 PHE A O 1
ATOM 2245 N N . ALA A 1 274 ? -30.623 -3.181 32.586 1.00 82.88 274 ALA A N 1
ATOM 2246 C CA . ALA A 1 274 ? -31.003 -2.294 31.487 1.00 82.88 274 ALA A CA 1
ATOM 2247 C C . ALA A 1 274 ? -29.852 -1.350 31.094 1.00 82.88 274 ALA A C 1
ATOM 2249 O O . ALA A 1 274 ? -29.505 -1.253 29.915 1.00 82.88 274 ALA A O 1
ATOM 2250 N N . SER A 1 275 ? -29.191 -0.740 32.084 1.00 80.81 275 SER A N 1
ATOM 2251 C CA . SER A 1 275 ? -28.035 0.140 31.861 1.00 80.81 275 SER A CA 1
ATOM 2252 C C . SER A 1 275 ? -26.857 -0.594 31.204 1.00 80.81 275 SER A C 1
ATOM 2254 O O . SER A 1 275 ? -26.193 -0.053 30.320 1.00 80.81 275 SER A O 1
ATOM 2256 N N . LEU A 1 276 ? -26.578 -1.835 31.620 1.00 77.69 276 LEU A N 1
ATOM 2257 C CA . LEU A 1 276 ? -25.524 -2.663 31.022 1.00 77.69 276 LEU A CA 1
ATOM 2258 C C . LEU A 1 276 ? -25.856 -3.057 29.578 1.00 77.69 276 LEU A C 1
ATOM 2260 O O . LEU A 1 276 ? -24.978 -3.013 28.715 1.00 77.69 276 LEU A O 1
ATOM 2264 N N . SER A 1 277 ? -27.118 -3.389 29.298 1.00 83.75 277 SER A N 1
ATOM 2265 C CA . SER A 1 277 ? -27.583 -3.699 27.944 1.00 83.75 277 SER A CA 1
ATOM 2266 C C . SER A 1 277 ? -27.433 -2.501 27.001 1.00 83.75 277 SER A C 1
ATOM 2268 O O . SER A 1 277 ? -27.006 -2.671 25.860 1.00 83.75 277 SER A O 1
ATOM 2270 N N . GLU A 1 278 ? -27.733 -1.289 27.471 1.00 86.12 278 GLU A N 1
ATOM 2271 C CA . GLU A 1 278 ? -27.569 -0.056 26.693 1.00 86.12 278 GLU A CA 1
ATOM 2272 C C . GLU A 1 278 ? -26.091 0.234 26.382 1.00 86.12 278 GLU A C 1
ATOM 2274 O O . GLU A 1 278 ? -25.731 0.542 25.243 1.00 86.12 278 GLU A O 1
ATOM 2279 N N . VAL A 1 279 ? -25.201 0.050 27.366 1.00 81.88 279 VAL A N 1
ATOM 2280 C CA . VAL A 1 279 ? -23.748 0.167 27.152 1.00 81.88 279 VAL A CA 1
ATOM 2281 C C . VAL A 1 279 ? -23.263 -0.858 26.127 1.00 81.88 279 VAL A C 1
ATOM 2283 O O . VAL A 1 279 ? -22.500 -0.501 25.227 1.00 81.88 279 VAL A O 1
ATOM 2286 N N . ASN A 1 280 ? -23.719 -2.109 26.223 1.00 79.75 280 ASN A N 1
ATOM 2287 C CA . ASN A 1 280 ? -23.342 -3.164 25.287 1.00 79.75 280 ASN A CA 1
ATOM 2288 C C . ASN A 1 280 ? -23.825 -2.868 23.855 1.00 79.75 280 ASN A C 1
ATOM 2290 O O . ASN A 1 280 ? -23.064 -3.025 22.896 1.00 79.75 280 ASN A O 1
ATOM 2294 N N . ALA A 1 281 ? -25.055 -2.365 23.705 1.00 84.62 281 ALA A N 1
ATOM 2295 C CA . ALA A 1 281 ? -25.587 -1.920 22.419 1.00 84.62 281 ALA A CA 1
ATOM 2296 C C . ALA A 1 281 ? -24.745 -0.776 21.825 1.00 84.62 281 ALA A C 1
ATOM 2298 O O . ALA A 1 281 ? -24.329 -0.860 20.670 1.00 84.62 281 ALA A O 1
ATOM 2299 N N . SER A 1 282 ? -24.395 0.232 22.633 1.00 88.44 282 SER A N 1
ATOM 2300 C CA . SER A 1 282 ? -23.554 1.359 22.204 1.00 88.44 282 SER A CA 1
ATOM 2301 C C . SER A 1 282 ? -22.143 0.926 21.782 1.00 88.44 282 SER A C 1
ATOM 2303 O O . SER A 1 282 ? -21.591 1.455 20.816 1.00 88.44 282 SER A O 1
ATOM 2305 N N . ILE A 1 283 ? -21.536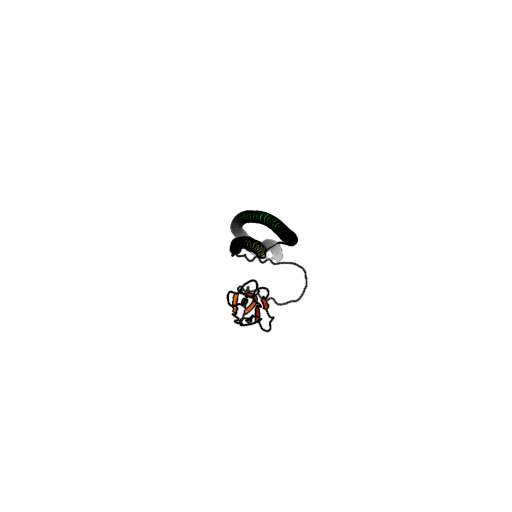 -0.035 22.488 1.00 80.75 283 ILE A N 1
ATOM 2306 C CA . ILE A 1 283 ? -20.229 -0.591 22.108 1.00 80.75 283 ILE A CA 1
ATOM 2307 C C . ILE A 1 283 ? -20.342 -1.338 20.778 1.00 80.75 283 ILE A C 1
ATOM 2309 O O . ILE A 1 283 ? -19.530 -1.108 19.883 1.00 80.75 283 ILE A O 1
ATOM 2313 N N . THR A 1 284 ? -21.362 -2.184 20.629 1.00 82.50 284 THR A N 1
ATOM 2314 C CA . THR A 1 284 ? -21.599 -2.967 19.408 1.00 82.50 284 THR A CA 1
ATOM 2315 C C . THR A 1 284 ? -21.798 -2.063 18.192 1.00 82.50 284 THR A C 1
ATOM 2317 O O . THR A 1 284 ? -21.206 -2.300 17.139 1.00 82.50 284 THR A O 1
ATOM 2320 N N . GLU A 1 285 ? -22.575 -0.989 18.339 1.00 88.94 285 GLU A N 1
ATOM 2321 C CA . GLU A 1 285 ? -22.778 0.020 17.298 1.00 88.94 285 GLU A CA 1
ATOM 2322 C C . GLU A 1 285 ? -21.452 0.676 16.885 1.00 88.94 285 GLU A C 1
ATOM 2324 O O . GLU A 1 285 ? -21.094 0.658 15.708 1.00 88.94 285 GLU A O 1
ATOM 2329 N N . LYS A 1 286 ? -20.653 1.147 17.852 1.00 83.75 286 LYS A N 1
ATOM 2330 C CA . LYS A 1 286 ? -19.353 1.771 17.561 1.00 83.75 286 LYS A CA 1
ATOM 2331 C C . LYS A 1 286 ? -18.353 0.812 16.917 1.00 83.75 286 LYS A C 1
ATOM 2333 O O . LYS A 1 286 ? -17.605 1.224 16.033 1.00 83.75 286 LYS A O 1
ATOM 2338 N N . VAL A 1 287 ? -18.321 -0.454 17.337 1.00 79.25 287 VAL A N 1
ATOM 2339 C CA . VAL A 1 287 ? -17.474 -1.486 16.713 1.00 79.25 287 VAL A CA 1
ATOM 2340 C C . VAL A 1 287 ? -17.896 -1.713 15.262 1.00 79.25 287 VAL A C 1
ATOM 2342 O O . VAL A 1 287 ? -17.045 -1.761 14.371 1.00 79.25 287 VAL A O 1
ATOM 2345 N N . ASN A 1 288 ? -19.203 -1.777 15.002 1.00 76.75 288 ASN A N 1
ATOM 2346 C CA . ASN A 1 288 ? -19.726 -1.901 13.647 1.00 76.75 288 ASN A CA 1
ATOM 2347 C C . ASN A 1 288 ? -19.372 -0.683 12.786 1.00 76.75 288 ASN A C 1
ATOM 2349 O O . ASN A 1 288 ? -18.964 -0.859 11.638 1.00 76.75 288 ASN A O 1
ATOM 2353 N N . ASP A 1 289 ? -19.446 0.533 13.320 1.00 83.25 289 ASP A N 1
ATOM 2354 C CA . ASP A 1 289 ? -19.067 1.741 12.582 1.00 83.25 289 ASP A CA 1
ATOM 2355 C C . ASP A 1 289 ? -17.573 1.773 12.241 1.00 83.25 289 ASP A C 1
ATOM 2357 O O . ASP A 1 289 ? -17.205 2.067 11.101 1.00 83.25 289 ASP A O 1
ATOM 2361 N N . VAL A 1 290 ? -16.705 1.366 13.174 1.00 74.31 290 VAL A N 1
ATOM 2362 C CA . VAL A 1 290 ? -15.266 1.207 12.904 1.00 74.31 290 VAL A CA 1
ATOM 2363 C C . VAL A 1 290 ? -15.022 0.145 11.825 1.00 74.31 290 VAL A C 1
ATOM 2365 O O . VAL A 1 290 ? -14.217 0.367 10.920 1.00 74.31 290 VAL A O 1
ATOM 2368 N N . SER A 1 291 ? -15.747 -0.978 11.855 1.00 71.88 291 SER A N 1
ATOM 2369 C CA . SER A 1 291 ? -15.623 -2.025 10.829 1.00 71.88 291 SER A CA 1
ATOM 2370 C C . SER A 1 291 ? -16.051 -1.540 9.435 1.00 71.88 291 SER A C 1
ATOM 2372 O O . SER A 1 291 ? -15.420 -1.881 8.436 1.00 71.88 291 SER A O 1
ATOM 2374 N N . LYS A 1 292 ? -17.066 -0.669 9.357 1.00 73.69 292 LYS A N 1
ATOM 2375 C CA . LYS A 1 292 ? -17.537 -0.061 8.102 1.00 73.69 292 LYS A CA 1
ATOM 2376 C C . LYS A 1 292 ? -16.580 1.007 7.580 1.00 73.69 292 LYS A C 1
ATOM 2378 O O . LYS A 1 292 ? -16.436 1.152 6.367 1.00 73.69 292 LYS A O 1
ATOM 2383 N N . MET A 1 293 ? -15.877 1.716 8.464 1.00 68.69 293 MET A N 1
ATOM 2384 C CA . MET A 1 293 ? -14.815 2.650 8.073 1.00 68.69 293 MET A CA 1
ATOM 2385 C C . MET A 1 293 ? -13.601 1.956 7.437 1.00 68.69 293 MET A C 1
ATOM 2387 O O . MET A 1 293 ? -12.854 2.602 6.705 1.00 68.69 293 MET A O 1
ATOM 2391 N N . ALA A 1 294 ? -13.430 0.645 7.634 1.00 57.06 294 ALA A N 1
ATOM 2392 C CA . ALA A 1 294 ? -12.448 -0.158 6.901 1.00 57.06 294 ALA A CA 1
ATOM 2393 C C . ALA A 1 294 ? -12.902 -0.531 5.467 1.00 57.06 294 ALA A C 1
ATOM 2395 O O . ALA A 1 294 ? -12.236 -1.305 4.776 1.00 57.06 294 ALA A O 1
ATOM 2396 N N . GLY A 1 295 ? -14.027 0.019 4.994 1.00 45.16 295 GLY A N 1
ATOM 2397 C CA . GLY A 1 295 ? -14.567 -0.211 3.660 1.00 45.16 295 GLY A CA 1
ATOM 2398 C C . GLY A 1 295 ? -13.674 0.295 2.520 1.00 45.16 295 GLY A C 1
ATOM 2399 O O . GLY A 1 295 ? -13.363 1.478 2.408 1.00 45.16 295 GLY A O 1
ATOM 2400 N N . ALA A 1 296 ? -13.348 -0.632 1.615 1.00 44.88 296 ALA A N 1
ATOM 2401 C CA . ALA A 1 296 ? -12.898 -0.417 0.239 1.00 44.88 296 ALA A CA 1
ATOM 2402 C C . ALA A 1 296 ? -11.644 0.450 0.039 1.00 44.88 296 ALA A C 1
ATOM 2404 O O . ALA A 1 296 ? -11.562 1.238 -0.909 1.00 44.88 296 ALA A O 1
ATOM 2405 N N . HIS A 1 297 ? -10.586 0.222 0.821 1.00 40.50 297 HIS A N 1
ATOM 2406 C CA . HIS A 1 297 ? -9.268 0.490 0.260 1.00 40.50 297 HIS A CA 1
ATOM 2407 C C . HIS A 1 297 ? -9.016 -0.554 -0.829 1.00 40.50 297 HIS A C 1
ATOM 2409 O O . HIS A 1 297 ? -8.739 -1.714 -0.540 1.00 40.50 297 HIS A O 1
ATOM 2415 N N . ARG A 1 298 ? -9.188 -0.146 -2.098 1.00 41.62 298 ARG A N 1
ATOM 2416 C CA . ARG A 1 298 ? -8.694 -0.871 -3.274 1.00 41.62 298 ARG A CA 1
ATOM 2417 C C . ARG A 1 298 ? -7.217 -1.154 -3.027 1.00 41.62 298 ARG A C 1
ATOM 2419 O O . ARG A 1 298 ? -6.360 -0.325 -3.330 1.00 41.62 298 ARG A O 1
ATOM 2426 N N . THR A 1 299 ? -6.918 -2.315 -2.457 1.00 43.78 299 THR A N 1
ATOM 2427 C CA . THR A 1 299 ? -5.566 -2.837 -2.386 1.00 43.78 299 THR A CA 1
ATOM 2428 C C . THR A 1 299 ? -5.148 -3.044 -3.828 1.00 43.78 299 THR A C 1
ATOM 2430 O O . THR A 1 299 ? -5.526 -4.020 -4.478 1.00 43.78 299 THR A O 1
ATOM 2433 N N . SER A 1 300 ? -4.403 -2.076 -4.354 1.00 40.06 300 SER A N 1
ATOM 2434 C CA . SER A 1 300 ? -3.535 -2.307 -5.495 1.00 40.06 300 SER A CA 1
ATOM 2435 C C . SER A 1 300 ? -2.735 -3.546 -5.130 1.00 40.06 300 SER A C 1
ATOM 2437 O O . SER A 1 300 ? -2.045 -3.561 -4.115 1.00 40.06 300 SER A O 1
ATOM 2439 N N . ARG A 1 301 ? -2.974 -4.624 -5.875 1.00 39.41 301 ARG A N 1
ATOM 2440 C CA . ARG A 1 301 ? -2.473 -5.973 -5.630 1.00 39.41 301 ARG A CA 1
ATOM 2441 C C . ARG A 1 301 ? -0.940 -5.941 -5.621 1.00 39.41 301 ARG A C 1
ATOM 2443 O O . ARG A 1 301 ? -0.306 -6.137 -6.653 1.00 39.41 301 ARG A O 1
ATOM 2450 N N . ILE A 1 302 ? -0.345 -5.677 -4.460 1.00 41.16 302 ILE A N 1
ATOM 2451 C CA . ILE A 1 302 ? 1.076 -5.894 -4.202 1.00 41.16 302 ILE A CA 1
ATOM 2452 C C . ILE A 1 302 ? 1.208 -7.396 -3.958 1.00 41.16 302 ILE A C 1
ATOM 2454 O O . ILE A 1 302 ? 0.939 -7.900 -2.870 1.00 41.16 302 ILE A O 1
ATOM 2458 N N . GLN A 1 303 ? 1.541 -8.131 -5.021 1.00 35.31 303 GLN A N 1
ATOM 2459 C CA . GLN A 1 303 ? 2.021 -9.503 -4.907 1.00 35.31 303 GLN A CA 1
ATOM 2460 C C . GLN A 1 303 ? 3.351 -9.479 -4.151 1.00 35.31 303 GLN A C 1
ATOM 2462 O O . GLN A 1 303 ? 4.401 -9.207 -4.734 1.00 35.31 303 GLN A O 1
ATOM 2467 N N . TRP A 1 304 ? 3.312 -9.799 -2.862 1.00 33.12 304 TRP A N 1
ATOM 2468 C CA . TRP A 1 304 ? 4.491 -10.250 -2.141 1.00 33.12 304 TRP A CA 1
ATOM 2469 C C . TRP A 1 304 ? 4.843 -11.640 -2.673 1.00 33.12 304 TRP A C 1
ATOM 2471 O O . TRP A 1 304 ? 4.222 -12.641 -2.323 1.00 33.12 304 TRP A O 1
ATOM 2481 N N . LYS A 1 305 ? 5.802 -11.700 -3.601 1.00 37.28 305 LYS A N 1
ATOM 2482 C CA . LYS A 1 305 ? 6.498 -12.952 -3.896 1.00 37.28 305 LYS A CA 1
ATOM 2483 C C . LYS A 1 305 ? 7.443 -13.225 -2.733 1.00 37.28 305 LYS A C 1
ATOM 2485 O O . LYS A 1 305 ? 8.514 -12.630 -2.673 1.00 37.28 305 LYS A O 1
ATOM 2490 N N . SER A 1 306 ? 7.045 -14.133 -1.848 1.00 39.00 306 SER A N 1
ATOM 2491 C CA . SER A 1 306 ? 7.986 -14.826 -0.973 1.00 39.00 306 SER A CA 1
ATOM 2492 C C . SER A 1 306 ? 8.978 -15.618 -1.829 1.00 39.00 306 SER A C 1
ATOM 2494 O O . SER A 1 306 ? 8.592 -16.451 -2.651 1.00 39.00 306 SER A O 1
ATOM 2496 N N . ARG A 1 307 ? 10.253 -15.304 -1.638 1.00 36.94 307 ARG A N 1
ATOM 2497 C CA . ARG A 1 307 ? 11.470 -16.017 -2.042 1.00 36.94 307 ARG A CA 1
ATOM 2498 C C . ARG A 1 307 ? 12.454 -15.735 -0.897 1.00 36.94 307 ARG A C 1
ATOM 2500 O O . ARG A 1 307 ? 12.512 -14.591 -0.465 1.00 36.94 307 ARG A O 1
ATOM 2507 N N . ASP A 1 308 ? 13.172 -16.667 -0.286 1.00 38.19 308 ASP A N 1
ATOM 2508 C CA . ASP A 1 308 ? 13.577 -18.015 -0.670 1.00 38.19 308 ASP A CA 1
ATOM 2509 C C . ASP A 1 308 ? 13.850 -18.847 0.597 1.00 38.19 308 ASP A C 1
ATOM 2511 O O . ASP A 1 308 ? 14.360 -18.323 1.587 1.00 38.19 308 ASP A O 1
ATOM 2515 N N . LEU A 1 309 ? 13.587 -20.155 0.537 1.00 32.91 309 LEU A N 1
ATOM 2516 C CA . LEU A 1 309 ? 14.247 -21.151 1.386 1.00 32.91 309 LEU A CA 1
ATOM 2517 C C . LEU A 1 309 ? 14.420 -22.455 0.580 1.00 32.91 309 LEU A C 1
ATOM 2519 O O . LEU A 1 309 ? 13.471 -23.191 0.345 1.00 32.91 309 LEU A O 1
ATOM 2523 N N . LEU A 1 310 ? 15.654 -22.614 0.086 1.00 38.09 310 LEU A N 1
ATOM 2524 C CA . LEU A 1 310 ? 16.434 -23.816 -0.266 1.00 38.09 310 LEU A CA 1
ATOM 2525 C C . LEU A 1 310 ? 15.770 -25.047 -0.949 1.00 38.09 310 LEU A C 1
ATOM 2527 O O . LEU A 1 310 ? 15.055 -25.820 -0.331 1.00 38.09 310 LEU A O 1
ATOM 2531 N N . VAL A 1 311 ? 16.232 -25.284 -2.191 1.00 41.09 311 VAL A N 1
ATOM 2532 C CA . VAL A 1 311 ? 16.836 -26.532 -2.739 1.00 41.09 311 VAL A CA 1
ATOM 2533 C C . VAL A 1 311 ? 15.999 -27.827 -2.808 1.00 41.09 311 VAL A C 1
ATOM 2535 O O . VAL A 1 311 ? 15.826 -28.510 -1.810 1.00 41.09 311 VAL A O 1
ATOM 2538 N N . LEU A 1 312 ? 15.673 -28.263 -4.040 1.00 31.23 312 LEU A N 1
ATOM 2539 C CA . LEU A 1 312 ? 16.095 -29.553 -4.637 1.00 31.23 312 LEU A CA 1
ATOM 2540 C C . LEU A 1 312 ? 15.668 -29.668 -6.118 1.00 31.23 312 LEU A C 1
ATOM 2542 O O . LEU A 1 312 ? 14.640 -29.141 -6.534 1.00 31.23 312 LEU A O 1
ATOM 2546 N N . ARG A 1 313 ? 16.526 -30.323 -6.912 1.00 35.22 313 ARG A N 1
ATOM 2547 C CA . ARG A 1 313 ? 16.371 -30.657 -8.341 1.00 35.22 313 ARG A CA 1
ATOM 2548 C C . ARG A 1 313 ? 15.164 -31.579 -8.581 1.00 35.22 313 ARG A C 1
ATOM 2550 O O . ARG A 1 313 ? 14.958 -32.487 -7.789 1.00 35.22 313 ARG A O 1
ATOM 2557 N N . ASP A 1 314 ? 14.477 -31.436 -9.715 1.00 30.44 314 ASP A N 1
ATOM 2558 C CA . ASP A 1 314 ? 14.628 -32.270 -10.930 1.00 30.44 314 ASP A CA 1
ATOM 2559 C C . ASP A 1 314 ? 13.336 -32.284 -11.790 1.00 30.44 314 ASP A C 1
ATOM 2561 O O . ASP A 1 314 ? 12.231 -32.099 -11.291 1.00 30.44 314 ASP A O 1
ATOM 2565 N N . GLN A 1 315 ? 13.532 -32.554 -13.081 1.00 33.75 315 GLN A N 1
ATOM 2566 C CA . GLN A 1 315 ? 12.589 -32.964 -14.130 1.00 33.75 315 GLN A CA 1
ATOM 2567 C C . GLN A 1 315 ? 11.771 -31.927 -14.926 1.00 33.75 315 GLN A C 1
ATOM 2569 O O . GLN A 1 315 ? 10.992 -31.101 -14.456 1.00 33.75 315 GLN A O 1
ATOM 2574 N N . SER A 1 316 ? 11.993 -32.064 -16.231 1.00 41.91 316 SER A N 1
ATOM 2575 C CA . SER A 1 316 ? 11.413 -31.427 -17.403 1.00 41.91 316 SER A CA 1
ATOM 2576 C C . SER A 1 316 ? 9.912 -31.674 -17.566 1.00 41.91 316 SER A C 1
ATOM 2578 O O . SER A 1 316 ? 9.489 -32.820 -17.704 1.00 41.91 316 SER A O 1
ATOM 2580 N N . VAL A 1 317 ? 9.134 -30.592 -17.692 1.00 36.94 317 VAL A N 1
ATOM 2581 C CA . VAL A 1 317 ? 7.753 -30.606 -18.209 1.00 36.94 317 VAL A CA 1
ATOM 2582 C C . VAL A 1 317 ? 7.557 -29.406 -19.159 1.00 36.94 317 VAL A C 1
ATOM 2584 O O . VAL A 1 317 ? 8.078 -28.322 -18.865 1.00 36.94 317 VAL A O 1
ATOM 2587 N N . PRO A 1 318 ? 6.849 -29.547 -20.301 1.00 40.66 318 PRO A N 1
ATOM 2588 C CA . PRO A 1 318 ? 6.699 -28.479 -21.290 1.00 40.66 318 PRO A CA 1
ATOM 2589 C C . PRO A 1 318 ? 5.859 -27.306 -20.768 1.00 40.66 318 PRO A C 1
ATOM 2591 O O . PRO A 1 318 ? 4.832 -27.487 -20.115 1.00 40.66 318 PRO A O 1
ATOM 2594 N N . ARG A 1 319 ? 6.289 -26.080 -21.090 1.00 34.09 319 ARG A N 1
ATOM 2595 C CA . ARG A 1 319 ? 5.579 -24.834 -20.765 1.00 34.09 319 ARG A CA 1
ATOM 2596 C C . ARG A 1 319 ? 4.308 -24.687 -21.602 1.00 34.09 319 ARG A C 1
ATOM 2598 O O . ARG A 1 319 ? 4.395 -24.527 -22.815 1.00 34.09 319 ARG A O 1
ATOM 2605 N N . VAL A 1 320 ? 3.167 -24.603 -20.924 1.00 38.00 320 VAL A N 1
ATOM 2606 C CA . VAL A 1 320 ? 1.913 -24.061 -21.467 1.00 38.00 320 VAL A CA 1
ATOM 2607 C C . VAL A 1 320 ? 1.881 -22.535 -21.236 1.00 38.00 320 VAL A C 1
ATOM 2609 O O . VAL A 1 320 ? 2.371 -22.075 -20.193 1.00 38.00 320 VAL A O 1
ATOM 2612 N N . PRO A 1 321 ? 1.353 -21.722 -22.172 1.00 41.31 321 PRO A N 1
ATOM 2613 C CA . PRO A 1 321 ? 1.265 -20.270 -22.019 1.00 41.31 321 PRO A CA 1
ATOM 2614 C C . PRO A 1 321 ? 0.350 -19.878 -20.852 1.00 41.31 321 PRO A C 1
ATOM 2616 O O . PRO A 1 321 ? -0.776 -20.350 -20.735 1.00 41.31 321 PRO A O 1
ATOM 2619 N N . ARG A 1 322 ? 0.831 -18.985 -19.978 1.00 37.00 322 ARG A N 1
ATOM 2620 C CA . ARG A 1 322 ? 0.009 -18.346 -18.941 1.00 37.00 322 ARG A CA 1
ATOM 2621 C C . ARG A 1 322 ? -0.784 -17.203 -19.562 1.00 37.00 322 ARG A C 1
ATOM 2623 O O . ARG A 1 322 ? -0.296 -16.073 -19.586 1.00 37.00 322 ARG A O 1
ATOM 2630 N N . GLU A 1 323 ? -2.001 -17.490 -19.995 1.00 38.47 323 GLU A N 1
ATOM 2631 C CA . GLU A 1 323 ? -3.034 -16.465 -20.106 1.00 38.47 323 GLU A CA 1
ATOM 2632 C C . GLU A 1 323 ? -3.781 -16.312 -18.779 1.00 38.47 323 GLU A C 1
ATOM 2634 O O . GLU A 1 323 ? -3.952 -17.239 -17.986 1.00 38.47 323 GLU A O 1
ATOM 2639 N N . LEU A 1 324 ? -4.100 -15.060 -18.479 1.00 44.22 324 LEU A N 1
ATOM 2640 C CA . LEU A 1 324 ? -4.569 -14.583 -17.190 1.00 44.22 324 LEU A CA 1
ATOM 2641 C C . LEU A 1 324 ? -6.087 -14.823 -17.096 1.00 44.22 324 LEU A C 1
ATOM 2643 O O . LEU A 1 324 ? -6.862 -14.031 -17.621 1.00 44.22 324 LEU A O 1
ATOM 2647 N N . VAL A 1 325 ? -6.525 -15.883 -16.411 1.00 41.81 325 VAL A N 1
ATOM 2648 C CA . VAL A 1 325 ? -7.953 -16.085 -16.096 1.00 41.81 325 VAL A CA 1
ATOM 2649 C C . VAL A 1 325 ? -8.363 -15.071 -15.021 1.00 41.81 325 VAL A C 1
ATOM 2651 O O . VAL A 1 325 ? -7.901 -15.122 -13.881 1.00 41.81 325 VAL A O 1
ATOM 2654 N N . THR A 1 326 ? -9.181 -14.089 -15.402 1.00 44.69 326 THR A N 1
ATOM 2655 C CA . THR A 1 326 ? -9.483 -12.879 -14.612 1.00 44.69 326 THR A CA 1
ATOM 2656 C C . THR A 1 326 ? -10.885 -12.819 -14.010 1.00 44.69 326 THR A C 1
ATOM 2658 O O . THR A 1 326 ? -11.291 -11.751 -13.559 1.00 44.69 326 THR A O 1
ATOM 2661 N N . SER A 1 327 ? -11.624 -13.926 -13.893 1.00 51.00 327 SER A N 1
ATOM 2662 C CA . SER A 1 327 ? -12.908 -13.887 -13.178 1.00 51.00 327 SER A CA 1
ATOM 2663 C C . SER A 1 327 ? -13.127 -15.105 -12.284 1.00 51.00 327 SER A C 1
ATOM 2665 O O . SER A 1 327 ? -13.252 -16.229 -12.752 1.00 51.00 327 SER A O 1
ATOM 2667 N N . VAL A 1 328 ? -13.160 -14.856 -10.974 1.00 53.84 328 VAL A N 1
ATOM 2668 C CA . VAL A 1 328 ? -13.681 -15.788 -9.971 1.00 53.84 328 VAL A CA 1
ATOM 2669 C C . VAL A 1 328 ? -15.055 -15.254 -9.591 1.00 53.84 328 VAL A C 1
ATOM 2671 O O . VAL A 1 328 ? -15.157 -14.121 -9.118 1.00 53.84 328 VAL A O 1
ATOM 2674 N N . HIS A 1 329 ? -16.101 -16.036 -9.843 1.00 66.62 329 HIS A N 1
ATOM 2675 C CA . HIS A 1 329 ? -17.470 -15.676 -9.474 1.00 66.62 329 HIS A CA 1
ATOM 2676 C C . HIS A 1 329 ? -17.807 -16.303 -8.118 1.00 66.62 329 HIS A C 1
ATOM 2678 O O . HIS A 1 329 ? -17.484 -17.467 -7.875 1.00 66.62 329 HIS A O 1
ATOM 2684 N N . VAL A 1 330 ? -18.417 -15.513 -7.230 1.00 73.56 330 VAL A N 1
ATOM 2685 C CA . VAL A 1 330 ? -18.908 -15.975 -5.925 1.00 73.56 330 VAL A CA 1
ATOM 2686 C C . VAL A 1 330 ? -20.386 -16.291 -6.070 1.00 73.56 330 VAL A C 1
ATOM 2688 O O . VAL A 1 330 ? -21.168 -15.386 -6.363 1.00 73.56 330 VAL A O 1
ATOM 2691 N N . ASN A 1 331 ? -20.761 -17.546 -5.845 1.00 79.06 331 ASN A N 1
ATOM 2692 C CA . ASN A 1 331 ? -22.151 -17.980 -5.880 1.00 79.06 331 ASN A CA 1
ATOM 2693 C C . ASN A 1 331 ? -22.597 -18.449 -4.492 1.00 79.06 331 ASN A C 1
ATOM 2695 O O . ASN A 1 331 ? -21.825 -19.026 -3.724 1.00 79.06 331 ASN A O 1
ATOM 2699 N N . ASN A 1 332 ? -23.870 -18.193 -4.181 1.00 75.88 332 ASN A N 1
ATOM 2700 C CA . ASN A 1 332 ? -24.505 -18.593 -2.930 1.00 75.88 332 ASN A CA 1
ATOM 2701 C C . ASN A 1 332 ? -25.648 -19.556 -3.248 1.00 75.88 332 ASN A C 1
ATOM 2703 O O . ASN A 1 332 ? -26.552 -19.204 -4.006 1.00 75.88 332 ASN A O 1
ATOM 2707 N N . LYS A 1 333 ? -25.645 -20.742 -2.636 1.00 77.25 333 LYS A N 1
ATOM 2708 C CA . LYS A 1 333 ? -26.780 -21.667 -2.687 1.00 77.25 333 LYS A CA 1
ATOM 2709 C C . LYS A 1 333 ? -27.428 -21.754 -1.313 1.00 77.25 333 LYS A C 1
ATOM 2711 O O . LYS A 1 333 ? -26.782 -22.101 -0.325 1.00 77.25 333 LYS A O 1
ATOM 2716 N N . VAL A 1 334 ? -28.716 -21.428 -1.270 1.00 72.56 334 VAL A N 1
ATOM 2717 C CA . VAL A 1 334 ? -29.558 -21.611 -0.087 1.00 72.56 334 VAL A CA 1
ATOM 2718 C C . VAL A 1 334 ? -30.195 -22.986 -0.187 1.00 72.56 334 VAL A C 1
ATOM 2720 O O . VAL A 1 334 ? -30.931 -23.245 -1.139 1.00 72.56 334 VAL A O 1
ATOM 2723 N N . VAL A 1 335 ? -29.951 -23.852 0.791 1.00 63.28 335 VAL A N 1
ATOM 2724 C CA . VAL A 1 335 ? -30.742 -25.073 0.950 1.00 63.28 335 VAL A CA 1
ATOM 2725 C C . VAL A 1 335 ? -31.520 -24.946 2.247 1.00 63.28 335 VAL A C 1
ATOM 2727 O O . VAL A 1 335 ? -30.954 -24.807 3.332 1.00 63.28 335 VAL A O 1
ATOM 2730 N N . LYS A 1 336 ? -32.844 -24.924 2.100 1.00 64.12 336 LYS A N 1
ATOM 2731 C CA . LYS A 1 336 ? -33.781 -24.980 3.215 1.00 64.12 336 LYS A CA 1
ATOM 2732 C C . LYS A 1 336 ? -34.028 -26.450 3.492 1.00 64.12 336 LYS A C 1
ATOM 2734 O O . LYS A 1 336 ? -34.622 -27.120 2.652 1.00 64.12 336 LYS A O 1
ATOM 2739 N N . ASP A 1 337 ? -33.542 -26.943 4.621 1.00 58.28 337 ASP A N 1
ATOM 2740 C CA . ASP A 1 337 ? -33.829 -28.307 5.043 1.00 58.28 337 ASP A CA 1
ATOM 2741 C C . ASP A 1 337 ? -34.891 -28.261 6.145 1.00 58.28 337 ASP A C 1
ATOM 2743 O O . ASP A 1 337 ? -34.641 -27.807 7.263 1.00 58.28 337 ASP A O 1
ATOM 2747 N N . SER A 1 338 ? -36.112 -28.672 5.808 1.00 51.72 338 SER A N 1
ATOM 2748 C CA . SER A 1 338 ? -37.250 -28.729 6.730 1.00 51.72 338 SER A CA 1
ATOM 2749 C C . SER A 1 338 ? -37.281 -30.084 7.440 1.00 51.72 338 SER A C 1
ATOM 2751 O O . SER A 1 338 ? -38.270 -30.811 7.374 1.00 51.72 338 SER A O 1
ATOM 2753 N N . ALA A 1 339 ? -36.188 -30.465 8.102 1.00 47.91 339 ALA A N 1
ATOM 2754 C CA . ALA A 1 339 ? -36.143 -31.716 8.849 1.00 47.91 339 ALA A CA 1
ATOM 2755 C C . ALA A 1 339 ? -36.789 -31.535 10.235 1.00 47.91 339 ALA A C 1
ATOM 2757 O O . ALA A 1 339 ? -36.169 -31.060 11.192 1.00 47.91 339 ALA A O 1
ATOM 2758 N N . ALA A 1 340 ? -38.061 -31.917 10.345 1.00 41.28 340 ALA A N 1
ATOM 2759 C CA . ALA A 1 340 ? -38.771 -32.005 11.613 1.00 41.28 340 ALA A CA 1
ATOM 2760 C C . ALA A 1 340 ? -38.288 -33.236 12.409 1.00 41.28 340 ALA A C 1
ATOM 2762 O O . ALA A 1 340 ? -38.742 -34.350 12.173 1.00 41.28 340 ALA A O 1
ATOM 2763 N N . GLY A 1 341 ? -37.385 -33.024 13.373 1.00 44.69 341 GLY A N 1
ATOM 2764 C CA . GLY A 1 341 ? -37.117 -33.974 14.462 1.00 44.69 341 GLY A CA 1
ATOM 2765 C C . GLY A 1 341 ? -35.680 -34.500 14.565 1.00 44.69 341 GLY A C 1
ATOM 2766 O O . GLY A 1 341 ? -35.182 -35.165 13.670 1.00 44.69 341 GLY A O 1
ATOM 2767 N N . GLY A 1 342 ? -35.049 -34.232 15.717 1.00 52.78 342 GLY A N 1
ATOM 2768 C CA . GLY A 1 342 ? -34.009 -35.063 16.346 1.00 52.78 342 GLY A CA 1
ATOM 2769 C C . GLY A 1 342 ? -32.750 -35.406 15.538 1.00 52.78 342 GLY A C 1
ATOM 2770 O O . GLY A 1 342 ? -32.666 -36.466 14.940 1.00 52.78 342 GLY A O 1
ATOM 2771 N N . VAL A 1 343 ? -31.712 -34.567 15.659 1.00 54.28 343 VAL A N 1
ATOM 2772 C CA . VAL A 1 343 ? -30.308 -34.851 15.268 1.00 54.28 343 VAL A CA 1
ATOM 2773 C C . VAL A 1 343 ? -30.119 -35.279 13.804 1.00 54.28 343 VAL A C 1
ATOM 2775 O O . VAL A 1 343 ? -29.379 -36.207 13.490 1.00 54.28 343 VAL A O 1
ATOM 2778 N N . THR A 1 344 ? -30.718 -34.553 12.871 1.00 60.22 344 THR A N 1
ATOM 2779 C CA . THR A 1 344 ? -30.374 -34.661 11.451 1.00 60.22 344 THR A CA 1
ATOM 2780 C C . THR A 1 344 ? -29.300 -33.633 11.102 1.00 60.22 344 THR A C 1
ATOM 2782 O O . THR A 1 344 ? -29.426 -32.435 11.348 1.00 60.22 344 THR A O 1
ATOM 2785 N N . THR A 1 345 ? -28.169 -34.126 10.599 1.00 69.44 345 THR A N 1
ATOM 2786 C CA . THR A 1 345 ? -27.151 -33.283 9.961 1.00 69.44 345 THR A CA 1
ATOM 2787 C C . THR A 1 345 ? -27.733 -32.831 8.630 1.00 69.44 345 THR A C 1
ATOM 2789 O O . THR A 1 345 ? -27.976 -33.683 7.781 1.00 69.44 345 THR A O 1
ATOM 2792 N N . ALA A 1 346 ? -27.957 -31.531 8.446 1.00 71.00 346 ALA A N 1
ATOM 2793 C CA . ALA A 1 346 ? -28.358 -31.011 7.144 1.00 71.00 346 ALA A CA 1
ATOM 2794 C C . ALA A 1 346 ? -27.119 -31.004 6.240 1.00 71.00 346 ALA A C 1
ATOM 2796 O O . ALA A 1 346 ? -26.133 -30.322 6.544 1.00 71.00 346 ALA A O 1
ATOM 2797 N N . LEU A 1 347 ? -27.148 -31.808 5.176 1.00 74.00 347 LEU A N 1
ATOM 2798 C CA . LEU A 1 347 ? -26.098 -31.871 4.162 1.00 74.00 347 LEU A CA 1
ATOM 2799 C C . LEU A 1 347 ? -26.523 -31.044 2.954 1.00 74.00 347 LEU A C 1
ATOM 2801 O O . LEU A 1 347 ? -27.513 -31.335 2.290 1.00 74.00 347 LEU A O 1
ATOM 2805 N N . VAL A 1 348 ? -25.741 -30.016 2.656 1.00 79.12 348 VAL A N 1
ATOM 2806 C CA . VAL A 1 348 ? -25.927 -29.142 1.506 1.00 79.12 348 VAL A CA 1
ATOM 2807 C C . VAL A 1 348 ? -24.819 -29.435 0.505 1.00 79.12 348 VAL A C 1
ATOM 2809 O O . VAL A 1 348 ? -23.670 -29.061 0.720 1.00 79.12 348 VAL A O 1
ATOM 2812 N N . GLY A 1 349 ? -25.167 -30.134 -0.574 1.00 83.38 349 GLY A N 1
ATOM 2813 C CA . GLY A 1 349 ? -24.260 -30.451 -1.676 1.00 83.38 349 GLY A CA 1
ATOM 2814 C C . GLY A 1 349 ? -24.421 -29.510 -2.873 1.00 83.38 349 GLY A C 1
ATOM 2815 O O . GLY A 1 349 ? -25.533 -29.071 -3.210 1.00 83.38 349 GLY A O 1
ATOM 2816 N N . GLN A 1 350 ? -23.310 -29.224 -3.544 1.00 86.50 350 GLN A N 1
ATOM 2817 C CA . GLN A 1 350 ? -23.275 -28.615 -4.866 1.00 86.50 350 GLN A CA 1
ATOM 2818 C C . GLN A 1 350 ? -22.300 -29.378 -5.763 1.00 86.50 350 GLN A C 1
ATOM 2820 O O . GLN A 1 350 ? -21.101 -29.407 -5.492 1.00 86.50 350 GLN A O 1
ATOM 2825 N N . THR A 1 351 ? -22.832 -29.928 -6.849 1.00 88.19 351 THR A N 1
ATOM 2826 C CA . THR A 1 351 ? -22.054 -30.517 -7.940 1.00 88.19 351 THR A CA 1
ATOM 2827 C C . THR A 1 351 ? -21.389 -29.424 -8.764 1.00 88.19 351 THR A C 1
ATOM 2829 O O . THR A 1 351 ? -21.981 -28.356 -8.980 1.00 88.19 351 THR A O 1
ATOM 2832 N N . GLU A 1 352 ? -20.154 -29.673 -9.199 1.00 87.25 352 GLU A N 1
ATOM 2833 C CA . GLU A 1 352 ? -19.427 -28.787 -10.105 1.00 87.25 352 GLU A CA 1
ATOM 2834 C C . GLU A 1 352 ? -20.256 -28.493 -11.371 1.00 87.25 352 GLU A C 1
ATOM 2836 O O . GLU A 1 352 ? -20.683 -29.423 -12.055 1.00 87.25 352 GLU A O 1
ATOM 2841 N N . PRO A 1 353 ? -20.532 -27.213 -11.689 1.00 86.69 353 PRO A N 1
ATOM 2842 C CA . PRO A 1 353 ? -21.224 -26.856 -12.922 1.00 86.69 353 PRO A CA 1
ATOM 2843 C C . PRO A 1 353 ? -20.390 -27.211 -14.158 1.00 86.69 353 PRO A C 1
ATOM 2845 O O . PRO A 1 353 ? -19.168 -27.053 -14.142 1.00 86.69 353 PRO A O 1
ATOM 2848 N N . ASP A 1 354 ? -21.048 -27.584 -15.258 1.00 88.50 354 ASP A N 1
ATOM 2849 C CA . ASP A 1 354 ? -20.374 -27.904 -16.522 1.00 88.50 354 ASP A CA 1
ATOM 2850 C C . ASP A 1 354 ? -19.397 -26.801 -16.958 1.00 88.50 354 ASP A C 1
ATOM 2852 O O . ASP A 1 354 ? -19.723 -25.609 -16.995 1.00 88.50 354 ASP A O 1
ATOM 2856 N N . GLY A 1 355 ? -18.169 -27.209 -17.289 1.00 88.94 355 GLY A N 1
ATOM 2857 C CA . GLY A 1 355 ? -17.108 -26.300 -17.728 1.00 88.94 355 GLY A CA 1
ATOM 2858 C C . GLY A 1 355 ? -16.546 -25.397 -16.625 1.00 88.94 355 GLY A C 1
ATOM 2859 O O . GLY A 1 355 ? -15.844 -24.429 -16.924 1.00 88.94 355 GLY A O 1
ATOM 2860 N N . LYS A 1 356 ? -16.827 -25.676 -15.348 1.00 90.31 356 LYS A N 1
ATOM 2861 C CA . LYS A 1 356 ? -16.294 -24.932 -14.202 1.00 90.31 356 LYS A CA 1
ATOM 2862 C C . LYS A 1 356 ? -15.845 -25.882 -13.093 1.00 90.31 356 LYS A C 1
ATOM 2864 O O . LYS A 1 356 ? -16.323 -26.998 -12.979 1.00 90.31 356 LYS A O 1
ATOM 2869 N N . ARG A 1 357 ? -14.920 -25.412 -12.259 1.00 87.38 357 ARG A N 1
ATOM 2870 C CA . ARG A 1 357 ? -14.418 -26.109 -11.070 1.00 87.38 357 ARG A CA 1
ATOM 2871 C C . ARG A 1 357 ? -14.658 -25.266 -9.830 1.00 87.38 357 ARG A C 1
ATOM 2873 O O . ARG A 1 357 ? -14.406 -24.057 -9.852 1.00 87.38 357 ARG A O 1
ATOM 2880 N N . ILE A 1 358 ? -15.095 -25.892 -8.742 1.00 87.31 358 ILE A N 1
ATOM 2881 C CA . ILE A 1 358 ? -15.221 -25.211 -7.455 1.00 87.31 358 ILE A CA 1
ATOM 2882 C C . ILE A 1 358 ? -13.824 -25.153 -6.830 1.00 87.31 358 ILE A C 1
ATOM 2884 O O . ILE A 1 358 ? -13.201 -26.167 -6.539 1.00 87.31 358 ILE A O 1
ATOM 2888 N N . THR A 1 359 ? -13.288 -23.947 -6.654 1.00 87.62 359 THR A N 1
ATOM 2889 C CA . THR A 1 359 ? -11.926 -23.739 -6.116 1.00 87.62 359 THR A CA 1
ATOM 2890 C C . THR A 1 359 ? -11.904 -23.529 -4.607 1.00 87.62 359 THR A C 1
ATOM 2892 O O . THR A 1 359 ? -10.844 -23.577 -3.987 1.00 87.62 359 THR A O 1
ATOM 2895 N N . GLY A 1 360 ? -13.073 -23.323 -4.007 1.00 85.12 360 GLY A N 1
ATOM 2896 C CA . GLY A 1 360 ? -13.248 -23.219 -2.570 1.00 85.12 360 GLY A CA 1
ATOM 2897 C C . GLY A 1 360 ? -14.724 -23.214 -2.200 1.00 85.12 360 GLY A C 1
ATOM 2898 O O . GLY A 1 360 ? -15.575 -22.843 -3.013 1.00 85.12 360 GLY A O 1
ATOM 2899 N N . ALA A 1 361 ? -15.007 -23.566 -0.953 1.00 86.62 361 ALA A N 1
ATOM 2900 C CA . ALA A 1 361 ? -16.331 -23.482 -0.365 1.00 86.62 361 ALA A CA 1
ATOM 2901 C C . ALA A 1 361 ? -16.222 -23.020 1.098 1.00 86.62 361 ALA A C 1
ATOM 2903 O O . ALA A 1 361 ? -15.219 -23.278 1.764 1.00 86.62 361 ALA A O 1
ATOM 2904 N N . THR A 1 362 ? -17.246 -22.334 1.593 1.00 86.19 362 THR A N 1
ATOM 2905 C CA . THR A 1 362 ? -17.448 -22.007 3.008 1.00 86.19 362 THR A CA 1
ATOM 2906 C C . THR A 1 362 ? -18.936 -22.068 3.342 1.00 86.19 362 THR A C 1
ATOM 2908 O O . THR A 1 362 ? -19.788 -21.956 2.460 1.00 86.19 362 THR A O 1
ATOM 2911 N N . CYS A 1 363 ? -19.260 -22.252 4.616 1.00 85.25 363 CYS A N 1
ATOM 2912 C CA . CYS A 1 363 ? -20.630 -22.410 5.088 1.00 85.25 363 CYS A CA 1
ATOM 2913 C C . CYS A 1 363 ? -21.007 -21.274 6.032 1.00 85.25 363 CYS A C 1
ATOM 2915 O O . CYS A 1 363 ? -20.178 -20.810 6.813 1.00 85.25 363 CYS A O 1
ATOM 2917 N N . SER A 1 364 ? -22.272 -20.866 6.005 1.00 85.38 364 SER A N 1
ATOM 2918 C CA . SER A 1 364 ? -22.861 -20.045 7.061 1.00 85.38 364 SER A CA 1
ATOM 2919 C C . SER A 1 364 ? -24.246 -20.564 7.449 1.00 85.38 364 SER A C 1
ATOM 2921 O O . SER A 1 364 ? -24.866 -21.355 6.736 1.00 85.38 364 SER A O 1
ATOM 2923 N N . THR A 1 365 ? -24.741 -20.154 8.613 1.00 85.94 365 THR A N 1
ATOM 2924 C CA . THR A 1 365 ? -26.051 -20.554 9.139 1.00 85.94 365 THR A CA 1
ATOM 2925 C C . THR A 1 365 ? -26.674 -19.396 9.906 1.00 85.94 365 THR A C 1
ATOM 2927 O O . THR A 1 365 ? -25.963 -18.578 10.480 1.00 85.94 365 THR A O 1
ATOM 2930 N N . ASN A 1 366 ? -28.003 -19.308 9.924 1.00 79.06 366 ASN A N 1
ATOM 2931 C CA . ASN A 1 366 ? -28.709 -18.308 10.726 1.00 79.06 366 ASN A CA 1
ATOM 2932 C C . ASN A 1 366 ? -28.903 -18.740 12.194 1.00 79.06 366 ASN A C 1
ATOM 2934 O O . ASN A 1 366 ? -29.035 -17.863 13.041 1.00 79.06 366 ASN A O 1
ATOM 2938 N N . TYR A 1 367 ? -28.922 -20.048 12.506 1.00 74.12 367 TYR A N 1
ATOM 2939 C CA . TYR A 1 367 ? -29.281 -20.553 13.847 1.00 74.12 367 TYR A CA 1
ATOM 2940 C C . TYR A 1 367 ? -28.620 -21.888 14.272 1.00 74.12 367 TYR A C 1
ATOM 2942 O O . TYR A 1 367 ? -28.911 -22.398 15.363 1.00 74.12 367 TYR A O 1
ATOM 2950 N N . ALA A 1 368 ? -27.756 -22.501 13.453 1.00 66.44 368 ALA A N 1
ATOM 2951 C CA . ALA A 1 368 ? -26.968 -23.659 13.892 1.00 66.44 368 ALA A CA 1
ATOM 2952 C C . ALA A 1 368 ? -25.709 -23.222 14.668 1.00 66.44 368 ALA A C 1
ATOM 2954 O O . ALA A 1 368 ? -25.284 -22.071 14.620 1.00 66.44 368 ALA A O 1
ATOM 2955 N N . THR A 1 369 ? -25.125 -24.135 15.444 1.00 65.44 369 THR A N 1
ATOM 2956 C CA . THR A 1 369 ? -23.839 -23.907 16.126 1.00 65.44 369 THR A CA 1
ATOM 2957 C C . THR A 1 369 ? -22.720 -23.747 15.101 1.00 65.44 369 THR A C 1
ATOM 2959 O O . THR A 1 369 ? -22.411 -24.711 14.402 1.00 65.44 369 THR A O 1
ATOM 2962 N N . GLU A 1 370 ? -22.088 -22.570 15.033 1.00 60.22 370 GLU A N 1
ATOM 2963 C CA . GLU A 1 370 ? -21.029 -22.277 14.049 1.00 60.22 370 GLU A CA 1
ATOM 2964 C C . GLU A 1 370 ? -19.835 -23.241 14.138 1.00 60.22 370 GLU A C 1
ATOM 2966 O O . GLU A 1 370 ? -19.249 -23.595 13.119 1.00 60.22 370 GLU A O 1
ATOM 2971 N N . TYR A 1 371 ? -19.526 -23.750 15.336 1.00 59.97 371 TYR A N 1
ATOM 2972 C CA . TYR A 1 371 ? -18.432 -24.703 15.560 1.00 59.97 371 TYR A CA 1
ATOM 2973 C C . TYR A 1 371 ? -18.683 -26.112 14.991 1.00 59.97 371 TYR A C 1
ATOM 2975 O O . TYR A 1 371 ? -17.786 -26.947 15.020 1.00 59.97 371 TYR A O 1
ATOM 2983 N N . ASN A 1 372 ? -19.880 -26.383 14.463 1.00 58.28 372 ASN A N 1
ATOM 2984 C CA . ASN A 1 372 ? -20.238 -27.655 13.832 1.00 58.28 372 ASN A CA 1
ATOM 2985 C C . ASN A 1 372 ? -20.376 -27.548 12.302 1.00 58.28 372 ASN A C 1
ATOM 2987 O O . ASN A 1 372 ? -21.027 -28.398 11.688 1.00 58.28 372 ASN A O 1
ATOM 2991 N N . MET A 1 373 ? -19.809 -26.505 11.688 1.00 67.50 373 MET A N 1
ATOM 2992 C CA . MET A 1 373 ? -19.771 -26.366 10.233 1.00 67.50 373 MET A CA 1
ATOM 2993 C C . MET A 1 373 ? -18.562 -27.107 9.659 1.00 67.50 373 MET A C 1
ATOM 2995 O O . MET A 1 373 ? -17.416 -26.756 9.929 1.00 67.50 373 MET A O 1
ATOM 2999 N N . LEU A 1 374 ? -18.821 -28.133 8.849 1.00 71.38 374 LEU A N 1
ATOM 3000 C CA . LEU A 1 374 ? -17.788 -28.847 8.100 1.00 71.38 374 LEU A CA 1
ATOM 3001 C C . LEU A 1 374 ? -17.951 -28.534 6.618 1.00 71.38 374 LEU A C 1
ATOM 3003 O O . LEU A 1 374 ? -19.025 -28.740 6.054 1.00 71.38 374 LEU A O 1
ATOM 3007 N N . THR A 1 375 ? -16.871 -28.056 6.003 1.00 70.50 375 THR A N 1
ATOM 3008 C CA . THR A 1 375 ? -16.792 -27.877 4.552 1.00 70.50 375 THR A CA 1
ATOM 3009 C C . THR A 1 375 ? -15.755 -28.848 4.018 1.00 70.50 375 THR A C 1
ATOM 3011 O O . THR A 1 375 ? -14.607 -28.818 4.463 1.00 70.50 375 THR A O 1
ATOM 3014 N N . GLN A 1 376 ? -16.149 -29.720 3.094 1.00 77.19 376 GLN A N 1
ATOM 3015 C CA . GLN A 1 376 ? -15.239 -30.689 2.494 1.00 77.19 376 GLN A CA 1
ATOM 3016 C C . GLN A 1 376 ? -15.316 -30.597 0.971 1.00 77.19 376 GLN A C 1
ATOM 3018 O O . GLN A 1 376 ? -16.391 -30.715 0.383 1.00 77.19 376 GLN A O 1
ATOM 3023 N N . LEU A 1 377 ? -14.156 -30.384 0.349 1.00 73.44 377 LEU A N 1
ATOM 3024 C CA . LEU A 1 377 ? -13.954 -30.535 -1.089 1.00 73.44 377 LEU A CA 1
ATOM 3025 C C . LEU A 1 377 ? -13.522 -31.988 -1.319 1.00 73.44 377 LEU A C 1
ATOM 3027 O O . LEU A 1 377 ? -12.441 -32.376 -0.870 1.00 73.44 377 LEU A O 1
ATOM 3031 N N . GLN A 1 378 ? -14.367 -32.814 -1.938 1.00 71.50 378 GLN A N 1
ATOM 3032 C CA . GLN A 1 378 ? -13.972 -34.179 -2.297 1.00 71.50 378 GLN A CA 1
ATOM 3033 C C . GLN A 1 378 ? -13.050 -34.163 -3.523 1.00 71.50 378 GLN A C 1
ATOM 3035 O O . GLN A 1 378 ? -13.239 -33.388 -4.458 1.00 71.50 378 GLN A O 1
ATOM 3040 N N . ALA A 1 379 ? -12.029 -35.021 -3.515 1.00 50.72 379 ALA A N 1
ATOM 3041 C CA . ALA A 1 379 ? -11.080 -35.123 -4.613 1.00 50.72 379 ALA A CA 1
ATOM 3042 C C . ALA A 1 379 ? -11.646 -35.965 -5.777 1.00 50.72 379 ALA A C 1
ATOM 3044 O O . ALA A 1 379 ? -11.945 -37.143 -5.614 1.00 50.72 379 ALA A O 1
ATOM 3045 N N . ALA A 1 380 ? -11.720 -35.327 -6.946 1.00 53.22 380 ALA A N 1
ATOM 3046 C CA . ALA A 1 380 ? -11.658 -35.838 -8.323 1.00 53.22 380 ALA A CA 1
ATOM 3047 C C . ALA A 1 380 ? -12.681 -36.861 -8.865 1.00 53.22 380 ALA A C 1
ATOM 3049 O O . ALA A 1 380 ? -12.916 -36.809 -10.068 1.00 53.22 380 ALA A O 1
ATOM 3050 N N . GLU A 1 381 ? -13.301 -37.747 -8.079 1.00 59.50 381 GLU A N 1
ATOM 3051 C CA . GLU A 1 381 ? -14.171 -38.791 -8.671 1.00 59.50 381 GLU A CA 1
ATOM 3052 C C . GLU A 1 381 ? -15.664 -38.427 -8.727 1.00 59.50 381 GLU A C 1
ATOM 3054 O O . GLU A 1 381 ? -16.355 -38.881 -9.635 1.00 59.50 381 GLU A O 1
ATOM 3059 N N . SER A 1 382 ? -16.161 -37.573 -7.824 1.00 62.31 382 SER A N 1
ATOM 3060 C CA . SER A 1 382 ? -17.575 -37.143 -7.792 1.00 62.31 382 SER A CA 1
ATOM 3061 C C . SER A 1 382 ? -17.804 -35.652 -8.067 1.00 62.31 382 SER A C 1
ATOM 3063 O O . SER A 1 382 ? -18.926 -35.266 -8.367 1.00 62.31 382 SER A O 1
ATOM 3065 N N . GLY A 1 383 ? -16.773 -34.799 -7.986 1.00 65.56 383 GLY A N 1
ATOM 3066 C CA . GLY A 1 383 ? -16.893 -33.357 -8.274 1.00 65.56 383 GLY A CA 1
ATOM 3067 C C . GLY A 1 383 ? -17.849 -32.585 -7.350 1.00 65.56 383 GLY A C 1
ATOM 3068 O O . GLY A 1 383 ? -18.243 -31.465 -7.666 1.00 65.56 383 GLY A O 1
ATOM 3069 N N . ASP A 1 384 ? -18.239 -33.162 -6.216 1.00 74.25 384 ASP A N 1
ATOM 3070 C CA . ASP A 1 384 ? -19.213 -32.562 -5.312 1.00 74.25 384 ASP A CA 1
ATOM 3071 C C . ASP A 1 384 ? -18.525 -31.829 -4.148 1.00 74.25 384 ASP A C 1
ATOM 3073 O O . ASP A 1 384 ? -17.609 -32.333 -3.489 1.00 74.25 384 ASP A O 1
ATOM 3077 N N . SER A 1 385 ? -18.996 -30.612 -3.873 1.00 73.81 385 SER A N 1
ATOM 3078 C CA . SER A 1 385 ? -18.656 -29.844 -2.672 1.00 73.81 385 SER A CA 1
ATOM 3079 C C . SER A 1 385 ? -19.801 -29.926 -1.672 1.00 73.81 385 SER A C 1
ATOM 3081 O O . SER A 1 385 ? -20.948 -29.663 -2.037 1.00 73.81 385 SER A O 1
ATOM 3083 N N . TYR A 1 386 ? -19.503 -30.232 -0.406 1.00 75.12 386 TYR A N 1
ATOM 3084 C CA . TYR A 1 386 ? -20.535 -30.359 0.625 1.00 75.12 386 TYR A CA 1
ATOM 3085 C C . TYR A 1 386 ? -20.272 -29.470 1.834 1.00 75.12 386 TYR A C 1
ATOM 3087 O O . TYR A 1 386 ? -19.139 -29.264 2.277 1.00 75.12 386 TYR A O 1
ATOM 3095 N N . ALA A 1 387 ? -21.383 -29.008 2.386 1.00 73.56 387 ALA A N 1
ATOM 3096 C CA . ALA A 1 387 ? -21.513 -28.241 3.601 1.00 73.56 387 ALA A CA 1
ATOM 3097 C C . ALA A 1 387 ? -22.403 -29.013 4.571 1.00 73.56 387 ALA A C 1
ATOM 3099 O O . ALA A 1 387 ? -23.541 -29.337 4.236 1.00 73.56 387 ALA A O 1
ATOM 3100 N N . ALA A 1 388 ? -21.909 -29.305 5.770 1.00 75.31 388 ALA A N 1
ATOM 3101 C CA . ALA A 1 388 ? -22.712 -29.911 6.824 1.00 75.31 388 ALA A CA 1
ATOM 3102 C C . ALA A 1 388 ? -22.887 -28.922 7.974 1.00 75.31 388 ALA A C 1
ATOM 3104 O O . ALA A 1 388 ? -21.897 -28.403 8.491 1.00 75.31 388 ALA A O 1
ATOM 3105 N N . ALA A 1 389 ? -24.127 -28.712 8.412 1.00 73.44 389 ALA A N 1
ATOM 3106 C CA . ALA A 1 389 ? -24.412 -28.012 9.660 1.00 73.44 389 ALA A CA 1
ATOM 3107 C C . ALA A 1 389 ? -25.097 -28.962 10.643 1.00 73.44 389 ALA A C 1
ATOM 3109 O O . ALA A 1 389 ? -26.061 -29.654 10.299 1.00 73.44 389 ALA A O 1
ATOM 3110 N N . LYS A 1 390 ? -24.606 -28.990 11.886 1.00 72.81 390 LYS A N 1
ATOM 3111 C CA . LYS A 1 390 ? -25.211 -29.776 12.969 1.00 72.81 390 LYS A CA 1
ATOM 3112 C C . LYS A 1 390 ? -25.617 -28.895 14.139 1.00 72.81 390 LYS A C 1
ATOM 3114 O O . LYS A 1 390 ? -24.957 -27.907 14.449 1.00 72.81 390 LYS A O 1
ATOM 3119 N N . GLY A 1 391 ? -26.663 -29.333 14.836 1.00 70.19 391 GLY A N 1
ATOM 3120 C CA . GLY A 1 391 ? -27.036 -28.830 16.157 1.00 70.19 391 GLY A CA 1
ATOM 3121 C C . GLY A 1 391 ? -27.922 -27.582 16.166 1.00 70.19 391 GLY A C 1
ATOM 3122 O O . GLY A 1 391 ? -28.301 -27.015 15.140 1.00 70.19 391 GLY A O 1
ATOM 3123 N N . THR A 1 392 ? -28.316 -27.179 17.371 1.00 67.50 392 THR A N 1
ATOM 3124 C CA . THR A 1 392 ? -28.963 -25.891 17.663 1.00 67.50 392 THR A CA 1
ATOM 3125 C C . THR A 1 392 ? -27.986 -25.088 18.500 1.00 67.50 392 THR A C 1
ATOM 3127 O O . THR A 1 392 ? -27.458 -25.627 19.472 1.00 67.50 392 THR A O 1
ATOM 3130 N N . SER A 1 393 ? -27.743 -23.823 18.156 1.00 69.38 393 SER A N 1
ATOM 3131 C CA . SER A 1 393 ? -26.943 -22.967 19.033 1.00 69.38 393 SER A CA 1
ATOM 3132 C C . SER A 1 393 ? -27.643 -22.766 20.373 1.00 69.38 393 SER A C 1
ATOM 3134 O O . SER A 1 393 ? -28.791 -22.341 20.416 1.00 69.38 393 SER A O 1
ATOM 3136 N N . ALA A 1 394 ? -26.947 -23.057 21.475 1.00 69.12 394 ALA A N 1
ATOM 3137 C CA . ALA A 1 394 ? -27.405 -22.677 22.812 1.00 69.12 394 ALA A CA 1
ATOM 3138 C C . ALA A 1 394 ? -27.269 -21.160 23.052 1.00 69.12 394 ALA A C 1
ATOM 3140 O O . ALA A 1 394 ? -27.916 -20.615 23.941 1.00 69.12 394 ALA A O 1
ATOM 3141 N N . LEU A 1 395 ? -26.437 -20.482 22.249 1.00 69.12 395 LEU A N 1
ATOM 3142 C CA . LEU A 1 395 ? -26.153 -19.049 22.356 1.00 69.12 395 LEU A CA 1
ATOM 3143 C C . LEU A 1 395 ? -27.170 -18.189 21.595 1.00 69.12 395 LEU A C 1
ATOM 3145 O O . LEU A 1 395 ? -27.412 -17.048 21.975 1.00 69.12 395 LEU A O 1
ATOM 3149 N N . PHE A 1 396 ? -27.793 -18.736 20.547 1.00 70.69 396 PHE A N 1
ATOM 3150 C CA . PHE A 1 396 ? -28.780 -18.031 19.731 1.00 70.69 396 PHE A CA 1
ATOM 3151 C C . PHE A 1 396 ? -30.114 -18.775 19.782 1.00 70.69 396 PHE A C 1
ATOM 3153 O O . PHE A 1 396 ? -30.233 -19.886 19.268 1.0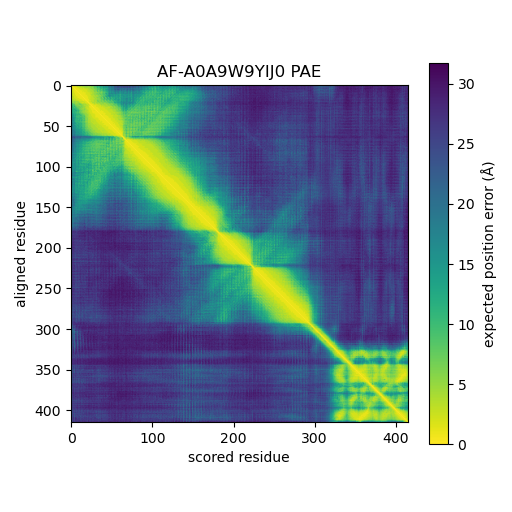0 70.69 396 PHE A O 1
ATOM 3160 N N . ARG A 1 397 ? -31.131 -18.164 20.402 1.00 67.00 397 ARG A N 1
ATOM 3161 C CA . ARG A 1 397 ? -32.495 -18.713 20.402 1.00 67.00 397 ARG A CA 1
ATOM 3162 C C . ARG A 1 397 ? -33.083 -18.554 18.991 1.00 67.00 397 ARG A C 1
ATOM 3164 O O . ARG A 1 397 ? -33.163 -17.418 18.522 1.00 67.00 397 ARG A O 1
ATOM 3171 N N . PRO A 1 398 ? -33.464 -19.641 18.294 1.00 64.62 398 PRO A N 1
ATOM 3172 C CA . PRO A 1 398 ? -33.955 -19.542 16.925 1.00 64.62 398 PRO A CA 1
ATOM 3173 C C . PRO A 1 398 ? -35.294 -18.801 16.886 1.00 64.62 398 PRO A C 1
ATOM 3175 O O . PRO A 1 398 ? -36.249 -19.201 17.547 1.00 64.62 398 PRO A O 1
ATOM 3178 N N . GLY A 1 399 ? -35.354 -17.722 16.101 1.00 67.75 399 GLY A N 1
ATOM 3179 C CA . GLY A 1 399 ? -36.587 -16.985 15.797 1.00 67.75 399 GLY A CA 1
ATOM 3180 C C . GLY A 1 399 ? -37.311 -17.480 14.537 1.00 67.75 399 GLY A C 1
ATOM 3181 O O . GLY A 1 399 ? -38.275 -16.853 14.114 1.00 67.75 399 GLY A O 1
ATOM 3182 N N . GLY A 1 400 ? -36.838 -18.566 13.912 1.00 78.38 400 GLY A N 1
ATOM 3183 C CA . GLY A 1 400 ? -37.389 -19.123 12.675 1.00 78.38 400 GLY A CA 1
ATOM 3184 C C . GLY A 1 400 ? -36.661 -20.389 12.213 1.00 78.38 400 GLY A C 1
ATOM 3185 O O . GLY A 1 400 ? -35.867 -20.963 12.965 1.00 78.38 400 GLY A O 1
ATOM 3186 N N . ASP A 1 401 ? -36.924 -20.808 10.972 1.00 77.50 401 ASP A N 1
ATOM 3187 C CA . ASP A 1 401 ? -36.335 -22.012 10.376 1.00 77.50 401 ASP A CA 1
ATOM 3188 C C . ASP A 1 401 ? -34.805 -21.925 10.289 1.00 77.50 401 ASP A C 1
ATOM 3190 O O . ASP A 1 401 ? -34.221 -20.894 9.921 1.00 77.50 401 ASP A O 1
ATOM 3194 N N . LYS A 1 402 ? -34.144 -23.041 10.610 1.00 74.06 402 LYS A N 1
ATOM 3195 C CA . LYS A 1 402 ? -32.695 -23.185 10.466 1.00 74.06 402 LYS A CA 1
ATOM 3196 C C . LYS A 1 402 ? -32.346 -23.332 8.992 1.00 74.06 402 LYS A C 1
ATOM 3198 O O . LYS A 1 402 ? -32.753 -24.287 8.344 1.00 74.06 402 LYS A O 1
ATOM 3203 N N . ASN A 1 403 ? -31.539 -22.412 8.490 1.00 80.69 403 ASN A N 1
ATOM 3204 C CA . ASN A 1 403 ? -31.034 -22.426 7.129 1.00 80.69 403 ASN A CA 1
ATOM 3205 C C . ASN A 1 403 ? -29.517 -22.586 7.143 1.00 80.69 403 ASN A C 1
ATOM 3207 O O . ASN A 1 403 ? -28.819 -22.029 8.001 1.00 80.69 403 ASN A O 1
ATOM 3211 N N . CYS A 1 404 ? -29.026 -23.340 6.166 1.00 82.75 404 CYS A N 1
ATOM 3212 C CA . CYS A 1 404 ? -27.607 -23.523 5.912 1.00 82.75 404 CYS A CA 1
ATOM 3213 C C . CYS A 1 404 ? -27.302 -22.986 4.520 1.00 82.75 404 CYS A C 1
ATOM 3215 O O . CYS A 1 404 ? -27.991 -23.294 3.544 1.00 82.75 404 CYS A O 1
ATOM 3217 N N . TYR A 1 405 ? -26.279 -22.151 4.446 1.00 84.38 405 TYR A N 1
ATOM 3218 C CA . TYR A 1 405 ? -25.875 -21.461 3.237 1.00 84.38 405 TYR A CA 1
ATOM 3219 C C . TYR A 1 405 ? -24.503 -21.975 2.836 1.00 84.38 405 TYR A C 1
ATOM 3221 O O . TYR A 1 405 ? -23.556 -21.893 3.619 1.00 84.38 405 TYR A O 1
ATOM 3229 N N . LEU A 1 406 ? -24.402 -22.494 1.616 1.00 86.62 406 LEU A N 1
ATOM 3230 C CA . LEU A 1 406 ? -23.125 -22.845 1.016 1.00 86.62 406 LEU A CA 1
ATOM 3231 C C . LEU A 1 406 ? -22.688 -21.707 0.096 1.00 86.62 406 LEU A C 1
ATOM 3233 O O . LEU A 1 406 ? -23.383 -21.355 -0.862 1.00 86.62 406 LEU A O 1
ATOM 3237 N N . HIS A 1 407 ? -21.527 -21.145 0.399 1.00 86.25 407 HIS A N 1
ATOM 3238 C CA . HIS A 1 407 ? -20.846 -20.143 -0.406 1.00 86.25 407 HIS A CA 1
ATOM 3239 C C . HIS A 1 407 ? -19.686 -20.822 -1.117 1.00 86.25 407 HIS A C 1
ATOM 3241 O O . HIS A 1 407 ? -18.897 -21.512 -0.474 1.00 86.25 407 HIS A O 1
ATOM 3247 N N . TYR A 1 408 ? -19.554 -20.641 -2.424 1.00 88.69 408 TYR A N 1
ATOM 3248 C CA . TYR A 1 408 ? -18.486 -21.289 -3.178 1.00 88.69 408 TYR A CA 1
ATOM 3249 C C . TYR A 1 408 ? -17.967 -20.405 -4.309 1.00 88.69 408 TYR A C 1
ATOM 3251 O O . TYR A 1 408 ? -18.637 -19.475 -4.768 1.00 88.69 408 TYR A O 1
ATOM 3259 N N . TRP A 1 409 ? -16.734 -20.689 -4.724 1.00 90.19 409 TRP A N 1
ATOM 3260 C CA . TRP A 1 409 ? -16.034 -19.957 -5.775 1.00 90.19 409 TRP A CA 1
ATOM 3261 C C . TRP A 1 409 ? -15.842 -20.841 -6.994 1.00 90.19 409 TRP A C 1
ATOM 3263 O O . TRP A 1 409 ? -15.207 -21.892 -6.911 1.00 90.19 409 TRP A O 1
ATOM 3273 N N . GLU A 1 410 ? -16.333 -20.383 -8.138 1.00 91.44 410 GLU A N 1
ATOM 3274 C CA . GLU A 1 410 ? -16.175 -21.082 -9.410 1.00 91.44 410 GLU A CA 1
ATOM 3275 C C . GLU A 1 410 ? -14.988 -20.525 -10.201 1.00 91.44 410 GLU A C 1
ATOM 3277 O O . GLU A 1 410 ? -14.788 -19.308 -10.287 1.00 91.44 410 GLU A O 1
ATOM 3282 N N . CYS A 1 411 ? -14.236 -21.422 -10.834 1.00 88.56 411 CYS A N 1
ATOM 3283 C CA . CYS A 1 411 ? -13.209 -21.110 -11.818 1.00 88.56 411 CYS A CA 1
ATOM 3284 C C . CYS A 1 411 ? -13.568 -21.801 -13.142 1.00 88.56 411 CYS A C 1
ATOM 3286 O O . CYS A 1 411 ? -13.775 -23.015 -13.131 1.00 88.56 411 CYS A O 1
ATOM 3288 N N . PRO A 1 412 ? -13.652 -21.084 -14.276 1.00 89.50 412 PRO A N 1
ATOM 3289 C CA . PRO A 1 412 ? -13.867 -21.711 -15.576 1.00 89.50 412 PRO A CA 1
ATOM 3290 C C . PRO A 1 412 ? -12.755 -22.721 -15.879 1.00 89.50 412 PRO A C 1
ATOM 3292 O O . PRO A 1 412 ? -11.572 -22.404 -15.745 1.00 89.50 412 PRO A O 1
ATOM 3295 N N . LEU A 1 413 ? -13.132 -23.926 -16.301 1.00 85.38 413 LEU A N 1
ATOM 3296 C CA . LEU A 1 413 ? -12.226 -24.890 -16.912 1.00 85.38 413 LEU A CA 1
ATOM 3297 C C . LEU A 1 413 ? -12.083 -24.473 -18.377 1.00 85.38 413 LEU A C 1
ATOM 3299 O O . LEU A 1 413 ? -12.858 -24.888 -19.231 1.00 85.38 413 LEU A O 1
ATOM 3303 N N . THR A 1 414 ? -11.164 -23.552 -18.655 1.00 77.69 414 THR A N 1
ATOM 3304 C CA . THR A 1 414 ? -10.883 -23.100 -20.024 1.00 77.69 414 THR A CA 1
ATOM 3305 C C . THR A 1 414 ? -10.519 -24.275 -20.928 1.00 77.69 414 THR A C 1
ATOM 3307 O O . THR A 1 414 ? -9.628 -25.056 -20.585 1.00 77.69 414 THR A O 1
ATOM 3310 N N . THR A 1 415 ? -11.156 -24.331 -22.097 1.00 50.31 415 THR A N 1
ATOM 3311 C CA . THR A 1 415 ? -10.480 -24.658 -23.362 1.00 50.31 415 THR A CA 1
ATOM 3312 C C . THR A 1 415 ? -9.615 -23.497 -23.809 1.00 50.31 415 THR A C 1
ATOM 3314 O O . THR A 1 415 ? -10.118 -22.352 -23.693 1.00 50.31 415 THR A O 1
#

Solvent-accessible surface area (backbone atoms only — not comparable to full-atom values): 23737 Å² total; per-residue (Å²): 112,72,66,62,55,53,50,51,58,48,52,58,50,52,55,53,52,53,52,51,53,56,51,52,55,52,50,53,52,53,50,51,52,51,52,53,49,51,54,51,52,52,53,49,52,52,50,51,52,58,46,53,52,50,52,51,52,50,53,53,62,70,64,76,74,72,54,73,69,57,57,50,51,53,51,51,52,51,52,52,51,51,53,49,51,54,49,52,52,48,53,53,52,52,51,52,52,49,52,50,51,53,50,53,52,51,50,55,52,50,51,53,52,51,51,53,52,50,52,54,51,48,54,53,49,54,52,51,51,51,56,52,49,53,51,52,50,53,52,52,54,52,49,50,54,51,51,52,52,51,51,53,52,52,52,53,49,50,54,53,49,53,54,51,50,51,55,48,52,57,49,48,54,53,50,51,53,51,50,57,51,48,54,53,49,52,52,51,50,51,53,50,51,54,52,51,53,50,52,51,51,51,52,55,50,51,52,51,50,53,51,49,52,49,51,51,54,58,61,70,62,74,74,80,56,73,68,59,56,50,52,52,50,51,52,53,50,52,52,52,53,52,52,52,50,52,52,50,52,53,52,51,53,51,52,51,53,50,52,52,52,52,54,52,50,55,53,51,52,54,52,52,52,52,53,51,52,51,52,51,50,53,51,53,52,52,53,51,51,55,60,56,70,66,61,80,74,80,70,74,84,75,77,80,77,88,77,86,84,82,90,79,90,86,86,92,74,87,87,74,84,90,74,83,87,84,66,76,50,80,47,77,48,80,47,80,63,86,77,88,67,86,92,66,68,49,74,47,76,46,69,51,53,91,64,35,41,71,78,47,69,48,70,51,58,84,33,43,30,75,92,44,60,47,69,46,80,56,82,84,82,77,49,40,36,38,30,35,46,36,72,68,26,90,87,45,82,70,92,65,85,59,38,46,35,41,37,36,31,41,35,71,56,76,128

pLDDT: mean 72.21, std 13.17, range [30.44, 91.44]

Radius of gyration: 61.09 Å; Cα contacts (8 Å, |Δi|>4): 193; chains: 1; bounding box: 135×55×192 Å